Protein AF-0000000076650010 (afdb_homodimer)

InterPro domains:
  IPR013094 Alpha/beta hydrolase fold-3 [PF07859] (87-297)
  IPR029058 Alpha/Beta hydrolase fold [G3DSA:3.40.50.1820] (2-320)
  IPR029058 Alpha/Beta hydrolase fold [SSF53474] (35-312)
  IPR050300 GDXG lipolytic enzyme [PTHR48081] (40-299)

Nearest PDB structures (foldseek):
  7wol-assembly1_A  TM=8.932E-01  e=1.044E-33  Thermomicrobium roseum DSM 5159
  7wol-assembly1_B  TM=9.108E-01  e=4.727E-33  Thermomicrobium roseum DSM 5159
  6rky-assembly2_D  TM=8.175E-01  e=3.243E-23  metagenome
  7yc0-assembly1_B  TM=8.522E-01  e=1.144E-21  Lactococcus garvieae subsp. garvieae
  4wy5-assembly1_B  TM=8.170E-01  e=6.694E-23  Rhizomucor miehei

Secondary structure (DSSP, 8-state):
------HHHHHHHHHHHTT--PPPP-GGGHHHHHHHHHHHHHHHS------TTEEEEEEEEE-TTS-EEEEEEEEETT---SSEEEEEEE--STTTS--SGGGHHHHHHHHHHH---EEEEE---TTTS-TTHHHHHHHHHHHHHHHTGGGGTEEEEEEEEEEETHHHHHHHHHHHHHHHTT-SSPP-EEEEES----TTTTS--TTTGGG-SS-HHHHHHHHHHHHGGGTT-TTS---TTTSGGG-S--TT---EEEEEETTSTTHHHHHHHHHHHHHTT--EEEEEETT--TTHHHH-TTSHHHHHHHHHHHHHHH--/------HHHHHHHHHHHTT--PPPP-GGGHHHHHHHHHHHHHHHS---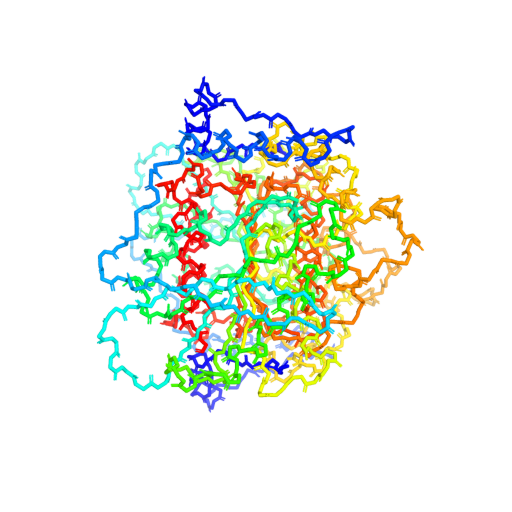---TTEEEEEEEEE-TTS-EEEEEEEEETT---SSEEEEEEE--STTTS--SGGGHHHHHHHHHHH---EEEEE---TTTS-TTHHHHHHHHHHHHHHHTGGGGTEEEEEEEEEEETHHHHHHHHHHHHHHHTT-SSPP-EEEEES----TTTTS--TTTGGG-SS-HHHHHHHHHHHHGGGTT-TTS---TTTSGGG-S--TT---EEEEEETTSTTHHHHHHHHHHHHHTT--EEEEEETT--TTHHHH-TTSHHHHHHHHHHHHHHH--

Radius of gyration: 25.54 Å; Cα contacts (8 Å, |Δi|>4): 1431; chains: 2; bounding box: 55×74×62 Å

Structure (mmCIF, N/CA/C/O backbone):
data_AF-0000000076650010-model_v1
#
loop_
_entity.id
_entity.type
_entity.pdbx_description
1 polymer 'Related to lipase/esterase'
#
loop_
_atom_site.group_PDB
_atom_site.id
_atom_site.type_symbol
_atom_site.label_atom_id
_atom_site.label_alt_id
_atom_site.label_comp_id
_atom_site.label_asym_id
_atom_site.label_entity_id
_atom_site.label_seq_id
_atom_site.pdbx_PDB_ins_code
_atom_site.Cartn_x
_atom_site.Cartn_y
_atom_site.Cartn_z
_atom_site.occupancy
_atom_site.B_iso_or_equiv
_atom_site.auth_seq_id
_atom_site.auth_comp_id
_atom_site.auth_asym_id
_atom_site.auth_atom_id
_atom_site.pdbx_PDB_model_num
ATOM 1 N N . MET A 1 1 ? -17.25 6.656 8.312 1 65.69 1 MET A N 1
ATOM 2 C CA . MET A 1 1 ? -17.734 6.344 6.969 1 65.69 1 MET A CA 1
ATOM 3 C C . MET A 1 1 ? -17.688 4.84 6.707 1 65.69 1 MET A C 1
ATOM 5 O O . MET A 1 1 ? -16.828 4.137 7.258 1 65.69 1 MET A O 1
ATOM 9 N N . THR A 1 2 ? -18.688 4.426 5.992 1 82.25 2 THR A N 1
ATOM 10 C CA . THR A 1 2 ? -18.891 3 5.758 1 82.25 2 THR A CA 1
ATOM 11 C C . THR A 1 2 ? -18.219 2.561 4.461 1 82.25 2 THR A C 1
ATOM 13 O O . THR A 1 2 ? -17.938 3.389 3.594 1 82.25 2 THR A O 1
ATOM 16 N N . LEU A 1 3 ? -17.672 1.376 4.387 1 95.94 3 LEU A N 1
ATOM 17 C CA . LEU A 1 3 ? -17.141 0.755 3.178 1 95.94 3 LEU A CA 1
ATOM 18 C C . LEU A 1 3 ? -18.188 0.75 2.066 1 95.94 3 LEU A C 1
ATOM 20 O O . LEU A 1 3 ? -19.375 0.509 2.318 1 95.94 3 LEU A O 1
ATOM 24 N N . LYS A 1 4 ? -17.812 1.174 0.912 1 96.56 4 LYS A N 1
ATOM 25 C CA . LYS A 1 4 ? -18.672 1.173 -0.26 1 96.56 4 LYS A CA 1
ATOM 26 C C . LYS A 1 4 ? -17.875 0.91 -1.536 1 96.56 4 LYS A C 1
ATOM 28 O O . LYS A 1 4 ? -16.672 1.157 -1.584 1 96.56 4 LYS A O 1
ATOM 33 N N . TYR A 1 5 ? -18.531 0.412 -2.52 1 97.44 5 TYR A N 1
ATOM 34 C CA . TYR A 1 5 ? -17.891 0.218 -3.822 1 97.44 5 TYR A CA 1
ATOM 35 C C . TYR A 1 5 ? -17.5 1.554 -4.441 1 97.44 5 TYR A C 1
ATOM 37 O O . TYR A 1 5 ? -18.203 2.555 -4.273 1 97.44 5 TYR A O 1
ATOM 45 N N . ASP A 1 6 ? -16.344 1.557 -5.09 1 97.19 6 ASP A N 1
ATOM 46 C CA . ASP A 1 6 ? -16.078 2.6 -6.078 1 97.19 6 ASP A CA 1
ATOM 47 C C . ASP A 1 6 ? -17.281 2.797 -7.004 1 97.19 6 ASP A C 1
ATOM 49 O O . ASP A 1 6 ? -17.875 1.824 -7.461 1 97.19 6 ASP A O 1
ATOM 53 N N . PRO A 1 7 ? -17.625 4.027 -7.258 1 96.06 7 PRO A N 1
ATOM 54 C CA . PRO A 1 7 ? -18.828 4.262 -8.055 1 96.06 7 PRO A CA 1
ATOM 55 C C . PRO A 1 7 ? -18.766 3.617 -9.438 1 96.06 7 PRO A C 1
ATOM 57 O O . PRO A 1 7 ? -19.766 3.113 -9.938 1 96.06 7 PRO A O 1
ATOM 60 N N . GLU A 1 8 ? -17.594 3.66 -10.07 1 96.94 8 GLU A N 1
ATOM 61 C CA . GLU A 1 8 ? -17.453 3.018 -11.367 1 96.94 8 GLU A CA 1
ATOM 62 C C . GLU A 1 8 ? -17.609 1.503 -11.258 1 96.94 8 GLU A C 1
ATOM 64 O O . GLU A 1 8 ? -18.234 0.875 -12.109 1 96.94 8 GLU A O 1
ATOM 69 N N . PHE A 1 9 ? -17.094 0.94 -10.219 1 97.62 9 PHE A N 1
ATOM 70 C CA . PHE A 1 9 ? -17.203 -0.5 -10.023 1 97.62 9 PHE A CA 1
ATOM 71 C C . PHE A 1 9 ? -18.656 -0.891 -9.742 1 97.62 9 PHE A C 1
ATOM 73 O O . PHE A 1 9 ? -19.156 -1.881 -10.281 1 97.62 9 PHE A O 1
ATOM 80 N N . GLU A 1 10 ? -19.25 -0.112 -8.875 1 96.44 10 GLU A N 1
ATOM 81 C CA . GLU A 1 10 ? -20.641 -0.374 -8.508 1 96.44 10 GLU A CA 1
ATOM 82 C C . GLU A 1 10 ? -21.531 -0.427 -9.75 1 96.44 10 GLU A C 1
ATOM 84 O O . GLU A 1 10 ? -22.391 -1.3 -9.859 1 96.44 10 GLU A O 1
ATOM 89 N N . ALA A 1 11 ? -21.297 0.455 -10.648 1 95.19 11 ALA A N 1
ATOM 90 C CA . ALA A 1 11 ? -22.094 0.535 -11.867 1 95.19 11 ALA A CA 1
ATOM 91 C C . ALA A 1 11 ? -21.953 -0.735 -12.695 1 95.19 11 ALA A C 1
ATOM 93 O O . ALA A 1 11 ? -22.953 -1.269 -13.203 1 95.19 11 ALA A O 1
ATOM 94 N N . VAL A 1 12 ? -20.719 -1.247 -12.781 1 92.69 12 VAL A N 1
ATOM 95 C CA . VAL A 1 12 ? -20.453 -2.443 -13.57 1 92.69 12 VAL A CA 1
ATOM 96 C C . VAL A 1 12 ? -20.984 -3.674 -12.844 1 92.69 12 VAL A C 1
ATOM 98 O O . VAL A 1 12 ? -21.641 -4.527 -13.445 1 92.69 12 VAL A O 1
ATOM 101 N N . HIS A 1 13 ? -20.703 -3.74 -11.57 1 90.19 13 HIS A N 1
ATOM 102 C CA . HIS A 1 13 ? -21.125 -4.867 -10.742 1 90.19 13 HIS A CA 1
ATOM 103 C C . HIS A 1 13 ? -22.641 -5.043 -10.766 1 90.19 13 HIS A C 1
ATOM 105 O O . HIS A 1 13 ? -23.141 -6.168 -10.859 1 90.19 13 HIS A O 1
ATOM 111 N N . ASP A 1 14 ? -23.328 -3.971 -10.664 1 86.44 14 ASP A N 1
ATOM 112 C CA . ASP A 1 14 ? -24.781 -4.008 -10.664 1 86.44 14 ASP A CA 1
ATOM 113 C C . ASP A 1 14 ? -25.328 -4.484 -12.016 1 86.44 14 ASP A C 1
ATOM 115 O O . ASP A 1 14 ? -26.312 -5.215 -12.078 1 86.44 14 ASP A O 1
ATOM 119 N N . ALA A 1 15 ? -24.625 -4.105 -12.977 1 80.75 15 ALA A N 1
ATOM 120 C CA . ALA A 1 15 ? -25.047 -4.508 -14.312 1 80.75 15 ALA A CA 1
ATOM 121 C C . ALA A 1 15 ? -24.75 -5.984 -14.562 1 80.75 15 ALA A C 1
ATOM 123 O O . ALA A 1 15 ? -25.562 -6.688 -15.164 1 80.75 15 ALA A O 1
ATOM 124 N N . PHE A 1 16 ? -23.578 -6.5 -14.047 1 73.19 16 PHE A N 1
ATOM 125 C CA . PHE A 1 16 ? -23.109 -7.867 -14.266 1 73.19 16 PHE A CA 1
ATOM 126 C C . PHE A 1 16 ? -23.828 -8.836 -13.328 1 73.19 16 PHE A C 1
ATOM 128 O O . PHE A 1 16 ? -24.172 -9.953 -13.719 1 73.19 16 PHE A O 1
ATOM 135 N N . GLY A 1 17 ? -23.875 -8.422 -12.008 1 64.88 17 GLY A N 1
ATOM 136 C CA . GLY A 1 17 ? -24.438 -9.297 -10.992 1 64.88 17 GLY A CA 1
ATOM 137 C C . GLY A 1 17 ? -25.828 -9.773 -11.328 1 64.88 17 GLY A C 1
ATOM 138 O O . GLY A 1 17 ? -26.234 -10.875 -10.938 1 64.88 17 GLY A O 1
ATOM 139 N N . LYS A 1 18 ? -26.5 -9.055 -12.117 1 59.66 18 LYS A N 1
ATOM 140 C CA . LYS A 1 18 ? -27.844 -9.43 -12.539 1 59.66 18 LYS A CA 1
ATOM 141 C C . LYS A 1 18 ? -27.812 -10.492 -13.633 1 59.66 18 LYS A C 1
ATOM 143 O O . LYS A 1 18 ? -28.766 -11.258 -13.797 1 59.66 18 LYS A O 1
ATOM 148 N N . MET A 1 19 ? -26.719 -10.617 -14.125 1 57.91 19 MET A N 1
ATOM 149 C CA . MET A 1 19 ? -26.703 -11.453 -15.312 1 57.91 19 MET A CA 1
ATOM 150 C C . MET A 1 19 ? -26.062 -12.805 -15.023 1 57.91 19 MET A C 1
ATOM 152 O O . MET A 1 19 ? -26.375 -13.805 -15.672 1 57.91 19 MET A O 1
ATOM 156 N N . PHE A 1 20 ? -25.172 -12.82 -13.977 1 65.19 20 PHE A N 1
ATOM 157 C CA . PHE A 1 20 ? -24.328 -13.992 -13.828 1 65.19 20 PHE A CA 1
ATOM 158 C C . PHE A 1 20 ? -24.328 -14.492 -12.391 1 65.19 20 PHE A C 1
ATOM 160 O O . PHE A 1 20 ? -24.219 -13.695 -11.453 1 65.19 20 PHE A O 1
ATOM 167 N N . LYS A 1 21 ? -24.906 -15.742 -12.328 1 71.69 21 LYS A N 1
ATOM 168 C CA . LYS A 1 21 ? -24.828 -16.359 -11.008 1 71.69 21 LYS A CA 1
ATOM 169 C C . LYS A 1 21 ? -23.766 -17.453 -10.977 1 71.69 21 LYS A C 1
ATOM 171 O O . LYS A 1 21 ? -23.828 -18.406 -11.758 1 71.69 21 LYS A O 1
ATOM 176 N N . LEU A 1 22 ? -22.734 -17.453 -10.156 1 81.88 22 LEU A N 1
ATOM 177 C CA . LEU A 1 22 ? -21.688 -18.453 -9.953 1 81.88 22 LEU A CA 1
ATOM 178 C C . LEU A 1 22 ? -22.172 -19.562 -9.031 1 81.88 22 LEU A C 1
ATOM 180 O O . LEU A 1 22 ? -22.844 -19.312 -8.031 1 81.88 22 LEU A O 1
ATOM 184 N N . GLU A 1 23 ? -21.922 -20.812 -9.484 1 87.88 23 GLU A N 1
ATOM 185 C CA . GLU A 1 23 ? -22.219 -21.938 -8.609 1 87.88 23 GLU A CA 1
ATOM 186 C C . GLU A 1 23 ? -21.5 -21.797 -7.27 1 87.88 23 GLU A C 1
ATOM 188 O O . GLU A 1 23 ? -20.328 -21.422 -7.227 1 87.88 23 GLU A O 1
ATOM 193 N N . PRO A 1 24 ? -22.234 -22.062 -6.254 1 91.88 24 PRO A N 1
ATOM 194 C CA . PRO A 1 24 ? -21.594 -21.922 -4.941 1 91.88 24 PRO A CA 1
ATOM 195 C C . PRO A 1 24 ? -20.609 -23.031 -4.633 1 91.88 24 PRO A C 1
ATOM 197 O O . PRO A 1 24 ? -20.781 -24.172 -5.098 1 91.88 24 PRO A O 1
ATOM 200 N N . LEU A 1 25 ? -19.594 -22.781 -3.914 1 95.38 25 LEU A N 1
ATOM 201 C CA . LEU A 1 25 ? -18.688 -23.781 -3.34 1 95.38 25 LEU A CA 1
ATOM 202 C C . LEU A 1 25 ? -19.281 -24.375 -2.066 1 95.38 25 LEU A C 1
ATOM 204 O O . LEU A 1 25 ? -20.031 -23.703 -1.35 1 95.38 25 LEU A O 1
ATOM 208 N N . SER A 1 26 ? -18.953 -25.641 -1.842 1 95.94 26 SER A N 1
ATOM 209 C CA . SER A 1 26 ? -19.562 -26.344 -0.714 1 95.94 26 SER A CA 1
ATOM 210 C C . SER A 1 26 ? -18.547 -27.172 0.05 1 95.94 26 SER A C 1
ATOM 212 O O . SER A 1 26 ? -17.75 -27.891 -0.554 1 95.94 26 SER A O 1
ATOM 214 N N . LEU A 1 27 ? -18.578 -27.125 1.358 1 95.12 27 LEU A N 1
ATOM 215 C CA . LEU A 1 27 ? -17.703 -27.906 2.215 1 95.12 27 LEU A CA 1
ATOM 216 C C . LEU A 1 27 ? -18.031 -29.391 2.131 1 95.12 27 LEU A C 1
ATOM 218 O O . LEU A 1 27 ? -17.156 -30.25 2.318 1 95.12 27 LEU A O 1
ATOM 222 N N . ASP A 1 28 ? -19.328 -29.672 1.823 1 95.69 28 ASP A N 1
ATOM 223 C CA . ASP A 1 28 ? -19.781 -31.062 1.774 1 95.69 28 ASP A CA 1
ATOM 224 C C . ASP A 1 28 ? -19.344 -31.734 0.476 1 95.69 28 ASP A C 1
ATOM 226 O O . ASP A 1 28 ? -19.328 -32.969 0.384 1 95.69 28 ASP A O 1
ATOM 230 N N . ASP A 1 29 ? -19 -30.953 -0.504 1 96.69 29 ASP A N 1
ATOM 231 C CA . ASP A 1 29 ? -18.578 -31.438 -1.817 1 96.69 29 ASP A CA 1
ATOM 232 C C . ASP A 1 29 ? -17.578 -30.484 -2.463 1 96.69 29 ASP A C 1
ATOM 234 O O . ASP A 1 29 ? -17.859 -29.906 -3.516 1 96.69 29 ASP A O 1
ATOM 238 N N . ILE A 1 30 ? -16.391 -30.453 -1.874 1 96.69 30 ILE A N 1
ATOM 239 C CA . ILE A 1 30 ? -15.406 -29.453 -2.291 1 96.69 30 ILE A CA 1
ATOM 240 C C . ILE A 1 30 ? -15 -29.703 -3.742 1 96.69 30 ILE A C 1
ATOM 242 O O . ILE A 1 30 ? -15.055 -28.797 -4.574 1 96.69 30 ILE A O 1
ATOM 246 N N . GLU A 1 31 ? -14.711 -30.922 -4.082 1 95.56 31 GLU A N 1
ATOM 247 C CA . GLU A 1 31 ? -14.273 -31.25 -5.434 1 95.56 31 GLU A CA 1
ATOM 248 C C . GLU A 1 31 ? -15.383 -31 -6.453 1 95.56 31 GLU A C 1
ATOM 250 O O . GLU A 1 31 ? -15.156 -30.359 -7.48 1 95.56 31 GLU A O 1
ATOM 255 N N . GLY A 1 32 ? -16.578 -31.516 -6.156 1 96.12 32 GLY A N 1
ATOM 256 C CA . GLY A 1 32 ? -17.688 -31.359 -7.074 1 96.12 32 GLY A CA 1
ATOM 257 C C . GLY A 1 32 ? -18.125 -29.922 -7.25 1 96.12 32 GLY A C 1
ATOM 258 O O . GLY A 1 32 ? -18.391 -29.484 -8.367 1 96.12 32 GLY A O 1
ATOM 259 N N . SER A 1 33 ? -18.203 -29.234 -6.191 1 96 33 SER A N 1
ATOM 260 C CA . SER A 1 33 ? -18.609 -27.828 -6.27 1 96 33 SER A CA 1
ATOM 261 C C . SER A 1 33 ? -17.578 -26.984 -7.004 1 96 33 SER A C 1
ATOM 263 O O . SER A 1 33 ? -17.922 -26.062 -7.734 1 96 33 SER A O 1
ATOM 265 N N . ALA A 1 34 ? -16.312 -27.297 -6.793 1 95.44 34 ALA A N 1
ATOM 266 C CA . ALA A 1 34 ? -15.25 -26.609 -7.52 1 95.44 34 ALA A CA 1
ATOM 267 C C . ALA A 1 34 ? -15.375 -26.828 -9.023 1 95.44 34 ALA A C 1
ATOM 269 O O . ALA A 1 34 ? -15.258 -25.891 -9.812 1 95.44 34 ALA A O 1
ATOM 270 N N . ARG A 1 35 ? -15.633 -28.031 -9.398 1 93.94 35 ARG A N 1
ATOM 271 C CA . ARG A 1 35 ? -15.797 -28.359 -10.812 1 93.94 35 ARG A CA 1
ATOM 272 C C . ARG A 1 35 ? -16.984 -27.609 -11.422 1 93.94 35 ARG A C 1
ATOM 274 O O . ARG A 1 35 ? -16.891 -27.094 -12.531 1 93.94 35 ARG A O 1
ATOM 281 N N . ARG A 1 36 ? -18.047 -27.578 -10.711 1 93.19 36 ARG A N 1
ATOM 282 C CA . ARG A 1 36 ? -19.25 -26.891 -11.195 1 93.19 36 ARG A CA 1
ATOM 283 C C . ARG A 1 36 ? -19 -25.391 -11.289 1 93.19 36 ARG A C 1
ATOM 285 O O . ARG A 1 36 ? -19.438 -24.75 -12.25 1 93.19 36 ARG A O 1
ATOM 292 N N . ARG A 1 37 ? -18.344 -24.891 -10.289 1 92.38 37 ARG A N 1
ATOM 293 C CA . ARG A 1 37 ? -18 -23.469 -10.297 1 92.38 37 ARG A CA 1
ATOM 294 C C . ARG A 1 37 ? -17.125 -23.125 -11.5 1 92.38 37 ARG A C 1
ATOM 296 O O . ARG A 1 37 ? -17.359 -22.125 -12.18 1 92.38 37 ARG A O 1
ATOM 303 N N . GLU A 1 38 ? -16.141 -23.891 -11.727 1 88.75 38 GLU A N 1
ATOM 304 C CA . GLU A 1 38 ? -15.242 -23.688 -12.859 1 88.75 38 GLU A CA 1
ATOM 305 C C . GLU A 1 38 ? -16 -23.719 -14.18 1 88.75 38 GLU A C 1
ATOM 307 O O . GLU A 1 38 ? -15.758 -22.906 -15.07 1 88.75 38 GLU A O 1
ATOM 312 N N . ALA A 1 39 ? -16.859 -24.641 -14.32 1 86.19 39 ALA A N 1
ATOM 313 C CA . ALA A 1 39 ? -17.656 -24.766 -15.531 1 86.19 39 ALA A CA 1
ATOM 314 C C . ALA A 1 39 ? -18.531 -23.531 -15.75 1 86.19 39 ALA A C 1
ATOM 316 O O . ALA A 1 39 ? -18.688 -23.078 -16.891 1 86.19 39 ALA A O 1
ATOM 317 N N . SER A 1 40 ? -19.031 -23.094 -14.695 1 83.19 40 SER A N 1
ATOM 318 C CA . SER A 1 40 ? -19.891 -21.922 -14.789 1 83.19 40 SER A CA 1
ATOM 319 C C . SER A 1 40 ? -19.094 -20.672 -15.172 1 83.19 40 SER A C 1
ATOM 321 O O . SER A 1 40 ? -19.578 -19.828 -15.922 1 83.19 40 SER A O 1
ATOM 323 N N . MET A 1 41 ? -17.906 -20.547 -14.68 1 80.44 41 MET A N 1
ATOM 324 C CA . MET A 1 41 ? -17.047 -19.422 -15.016 1 80.44 41 MET A CA 1
ATOM 325 C C . MET A 1 41 ? -16.625 -19.469 -16.484 1 80.44 41 MET A C 1
ATOM 327 O O . MET A 1 41 ? -16.594 -18.453 -17.156 1 80.44 41 MET A O 1
ATOM 331 N N . GLN A 1 42 ? -16.328 -20.578 -16.938 1 77.19 42 GLN A N 1
ATOM 332 C CA . GLN A 1 42 ? -15.867 -20.781 -18.312 1 77.19 42 GLN A CA 1
ATOM 333 C C . GLN A 1 42 ? -16.984 -20.484 -19.312 1 77.19 42 GLN A C 1
ATOM 335 O O . GLN A 1 42 ? -16.719 -20.078 -20.438 1 77.19 42 GLN A O 1
ATOM 340 N N . ALA A 1 43 ? -18.156 -20.688 -18.812 1 72.31 43 ALA A N 1
ATOM 341 C CA . ALA A 1 43 ? -19.297 -20.484 -19.703 1 72.31 43 ALA A CA 1
ATOM 342 C C . ALA A 1 43 ? -19.484 -19 -20.016 1 72.31 43 ALA A C 1
ATOM 344 O O . ALA A 1 43 ? -20.078 -18.656 -21.031 1 72.31 43 ALA A O 1
ATOM 345 N N . PHE A 1 44 ? -18.906 -18.203 -19.266 1 67.25 44 PHE A N 1
ATOM 346 C CA . PHE A 1 44 ? -19.109 -16.766 -19.422 1 67.25 44 PHE A CA 1
ATOM 347 C C . PHE A 1 44 ? -17.828 -16.094 -19.922 1 67.25 44 PHE A C 1
ATOM 349 O O . PHE A 1 44 ? -17.844 -14.898 -20.234 1 67.25 44 PHE A O 1
ATOM 356 N N . ILE A 1 45 ? -16.797 -16.812 -19.859 1 66.31 45 ILE A N 1
ATOM 357 C CA . ILE A 1 45 ? -15.531 -16.266 -20.328 1 66.31 45 ILE A CA 1
ATOM 358 C C . ILE A 1 45 ? -15.375 -16.516 -21.812 1 66.31 45 ILE A C 1
ATOM 360 O O . ILE A 1 45 ? -15.5 -17.656 -22.266 1 66.31 45 ILE A O 1
ATOM 364 N N . PRO A 1 46 ? -15.305 -15.352 -22.531 1 62.19 46 PRO A N 1
ATOM 365 C CA . PRO A 1 46 ? -15.094 -15.586 -23.953 1 62.19 46 PRO A CA 1
ATOM 366 C C . PRO A 1 46 ? -14.023 -16.641 -24.234 1 62.19 46 PRO A C 1
ATOM 368 O O . PRO A 1 46 ? -13.094 -16.797 -23.438 1 62.19 46 PRO A O 1
ATOM 371 N N . LYS A 1 47 ? -14.266 -17.281 -25.234 1 64.12 47 LYS A N 1
ATOM 372 C CA . LYS A 1 47 ? -13.352 -18.344 -25.656 1 64.12 47 LYS A CA 1
ATOM 373 C C . LYS A 1 47 ? -11.898 -17.875 -25.578 1 64.12 47 LYS A C 1
ATOM 375 O O . LYS A 1 47 ? -11.57 -16.766 -26 1 64.12 47 LYS A O 1
ATOM 380 N N . GLN A 1 48 ? -11.117 -18.656 -24.906 1 64.88 48 GLN A N 1
ATOM 381 C CA . GLN A 1 48 ? -9.695 -18.438 -24.656 1 64.88 48 GLN A CA 1
ATOM 382 C C . GLN A 1 48 ? -8.914 -18.406 -25.969 1 64.88 48 GLN A C 1
ATOM 384 O O . GLN A 1 48 ? -8.68 -19.453 -26.578 1 64.88 48 GLN A O 1
ATOM 389 N N . VAL A 1 49 ? -8.797 -17.234 -26.531 1 75.69 49 VAL A N 1
ATOM 390 C CA . VAL A 1 49 ? -8.062 -17.156 -27.781 1 75.69 49 VAL A CA 1
ATOM 391 C C . VAL A 1 49 ? -6.684 -16.547 -27.531 1 75.69 49 VAL A C 1
ATOM 393 O O . VAL A 1 49 ? -6.574 -15.445 -26.984 1 75.69 49 VAL A O 1
ATOM 396 N N . VAL A 1 50 ? -5.738 -17.391 -27.844 1 85.81 50 VAL A N 1
ATOM 397 C CA . VAL A 1 50 ? -4.348 -16.953 -27.781 1 85.81 50 VAL A CA 1
ATOM 398 C C . VAL A 1 50 ? -4.02 -16.078 -28.984 1 85.81 50 VAL A C 1
ATOM 400 O O . VAL A 1 50 ? -4.496 -16.344 -30.094 1 85.81 50 VAL A O 1
ATOM 403 N N . HIS A 1 51 ? -3.336 -15.008 -28.781 1 89.44 51 HIS A N 1
ATOM 404 C CA . HIS A 1 51 ? -2.883 -14.164 -29.875 1 89.44 51 HIS A CA 1
ATOM 405 C C . HIS A 1 51 ? -2.088 -14.961 -30.906 1 89.44 51 HIS A C 1
ATOM 407 O O . HIS A 1 51 ? -1.263 -15.805 -30.531 1 89.44 51 HIS A O 1
ATOM 413 N N . PRO A 1 52 ? -2.328 -14.727 -32.094 1 89.56 52 PRO A N 1
ATOM 414 C CA . PRO A 1 52 ? -1.672 -15.508 -33.125 1 89.56 52 PRO A CA 1
ATOM 415 C C . PRO A 1 52 ? -0.148 -15.422 -33.062 1 89.56 52 PRO A C 1
ATOM 417 O O . PRO A 1 52 ? 0.547 -16.344 -33.5 1 89.56 52 PRO A O 1
ATOM 420 N N . ASP A 1 53 ? 0.337 -14.406 -32.531 1 92.75 53 ASP A N 1
ATOM 421 C CA . ASP A 1 53 ? 1.78 -14.195 -32.469 1 92.75 53 ASP A CA 1
ATOM 422 C C . ASP A 1 53 ? 2.385 -14.742 -31.188 1 92.75 53 ASP A C 1
ATOM 424 O O . ASP A 1 53 ? 3.568 -14.531 -30.906 1 92.75 53 ASP A O 1
ATOM 428 N N . VAL A 1 54 ? 1.589 -15.438 -30.422 1 95.12 54 VAL A N 1
ATOM 429 C CA . VAL A 1 54 ? 2.066 -16.062 -29.203 1 95.12 54 VAL A CA 1
ATOM 430 C C . VAL A 1 54 ? 2.02 -17.594 -29.344 1 95.12 54 VAL A C 1
ATOM 432 O O . VAL A 1 54 ? 0.986 -18.156 -29.719 1 95.12 54 VAL A O 1
ATOM 435 N N . GLU A 1 55 ? 3.184 -18.188 -29.141 1 94.62 55 GLU A N 1
ATOM 436 C CA . GLU A 1 55 ? 3.264 -19.656 -29.156 1 94.62 55 GLU A CA 1
ATOM 437 C C . GLU A 1 55 ? 2.895 -20.234 -27.797 1 94.62 55 GLU A C 1
ATOM 439 O O . GLU A 1 55 ? 3.455 -19.844 -26.766 1 94.62 55 GLU A O 1
ATOM 444 N N . GLN A 1 56 ? 1.964 -21.078 -27.844 1 95.12 56 GLN A N 1
ATOM 445 C CA . GLN A 1 56 ? 1.574 -21.828 -26.656 1 95.12 56 GLN A CA 1
ATOM 446 C C . GLN A 1 56 ? 2.076 -23.266 -26.719 1 95.12 56 GLN A C 1
ATOM 448 O O . GLN A 1 56 ? 1.962 -23.922 -27.766 1 95.12 56 GLN A O 1
ATOM 453 N N . ALA A 1 57 ? 2.729 -23.734 -25.672 1 96.81 57 ALA A N 1
ATOM 454 C CA . ALA A 1 57 ? 3.215 -25.109 -25.609 1 96.81 57 ALA A CA 1
ATOM 455 C C . ALA A 1 57 ? 3.057 -25.688 -24.203 1 96.81 57 ALA A C 1
ATOM 457 O O . ALA A 1 57 ? 3.154 -24.969 -23.219 1 96.81 57 ALA A O 1
ATOM 458 N N . THR A 1 58 ? 2.807 -26.969 -24.172 1 98.06 58 THR A N 1
ATOM 459 C CA . THR A 1 58 ? 2.688 -27.672 -22.891 1 98.06 58 THR A CA 1
ATOM 460 C C . THR A 1 58 ? 3.938 -28.5 -22.625 1 98.06 58 THR A C 1
ATOM 462 O O . THR A 1 58 ? 4.434 -29.203 -23.5 1 98.06 58 THR A O 1
ATOM 465 N N . HIS A 1 59 ? 4.469 -28.391 -21.453 1 98.38 59 HIS A N 1
ATOM 466 C CA . HIS A 1 59 ? 5.66 -29.109 -21.016 1 98.38 59 HIS A CA 1
ATOM 467 C C . HIS A 1 59 ? 5.352 -30.016 -19.828 1 98.38 59 HIS A C 1
ATOM 469 O O . HIS A 1 59 ? 4.668 -29.594 -18.891 1 98.38 59 HIS A O 1
ATOM 475 N N . LEU A 1 60 ? 5.836 -31.219 -19.859 1 98.19 60 LEU A N 1
ATOM 476 C CA . LEU A 1 60 ? 5.695 -32.156 -18.75 1 98.19 60 LEU A CA 1
ATOM 477 C C . LEU A 1 60 ? 6.859 -32 -17.781 1 98.19 60 LEU A C 1
ATOM 479 O O . LEU A 1 60 ? 8.016 -31.922 -18.188 1 98.19 60 LEU A O 1
ATOM 483 N N . ILE A 1 61 ? 6.52 -31.938 -16.516 1 96.88 61 ILE A N 1
ATOM 484 C CA . ILE A 1 61 ? 7.512 -31.766 -15.469 1 96.88 61 ILE A CA 1
ATOM 485 C C . ILE A 1 61 ? 7.316 -32.844 -14.398 1 96.88 61 ILE A C 1
ATOM 487 O O . ILE A 1 61 ? 6.215 -33 -13.867 1 96.88 61 ILE A O 1
ATOM 491 N N . ASP A 1 62 ? 8.422 -33.562 -14.031 1 95.06 62 ASP A N 1
ATOM 492 C CA . ASP A 1 62 ? 8.359 -34.5 -12.93 1 95.06 62 ASP A CA 1
ATOM 493 C C . ASP A 1 62 ? 8.57 -33.812 -11.586 1 95.06 62 ASP A C 1
ATOM 495 O O . ASP A 1 62 ? 9.484 -33 -11.438 1 95.06 62 ASP A O 1
ATOM 499 N N . THR A 1 63 ? 7.742 -34.062 -10.672 1 95.62 63 THR A N 1
ATOM 500 C CA . THR A 1 63 ? 7.891 -33.562 -9.32 1 95.62 63 THR A CA 1
ATOM 501 C C . THR A 1 63 ? 8.664 -34.531 -8.438 1 95.62 63 THR A C 1
ATOM 503 O O . THR A 1 63 ? 8.898 -35.656 -8.828 1 95.62 63 THR A O 1
ATOM 506 N N . SER A 1 64 ? 9.117 -34.062 -7.277 1 91.12 64 SER A N 1
ATOM 507 C CA . SER A 1 64 ? 10 -34.844 -6.418 1 91.12 64 SER A CA 1
ATOM 508 C C . SER A 1 64 ? 9.281 -36.062 -5.828 1 91.12 64 SER A C 1
ATOM 510 O O . SER A 1 64 ? 9.914 -37.031 -5.449 1 91.12 64 SER A O 1
ATOM 512 N N . ASP A 1 65 ? 7.949 -36 -5.789 1 94.38 65 ASP A N 1
ATOM 513 C CA . ASP A 1 65 ? 7.211 -37.094 -5.168 1 94.38 65 ASP A CA 1
ATOM 514 C C . ASP A 1 65 ? 6.703 -38.094 -6.219 1 94.38 65 ASP A C 1
ATOM 516 O O . ASP A 1 65 ? 5.852 -38.938 -5.93 1 94.38 65 ASP A O 1
ATOM 520 N N . GLY A 1 66 ? 7.148 -37.938 -7.441 1 93.94 66 GLY A N 1
ATOM 521 C CA . GLY A 1 66 ? 6.883 -38.938 -8.453 1 93.94 66 GLY A CA 1
ATOM 522 C C . GLY A 1 66 ? 5.715 -38.594 -9.359 1 93.94 66 GLY A C 1
ATOM 523 O O . GLY A 1 66 ? 5.41 -39.344 -10.305 1 93.94 66 GLY A O 1
ATOM 524 N N . HIS A 1 67 ? 5.062 -37.469 -9.148 1 96.5 67 HIS A N 1
ATOM 525 C CA . HIS A 1 67 ? 3.973 -37.031 -10.008 1 96.5 67 HIS A CA 1
ATOM 526 C C . HIS A 1 67 ? 4.504 -36.219 -11.188 1 96.5 67 HIS A C 1
ATOM 528 O O . HIS A 1 67 ? 5.609 -35.688 -11.133 1 96.5 67 HIS A O 1
ATOM 534 N N . THR A 1 68 ? 3.707 -36.219 -12.234 1 98.06 68 THR A N 1
ATOM 535 C CA . THR A 1 68 ? 3.984 -35.344 -13.375 1 98.06 68 THR A CA 1
ATOM 536 C C . THR A 1 68 ? 2.945 -34.25 -13.477 1 98.06 68 THR A C 1
ATOM 538 O O . THR A 1 68 ? 1.742 -34.5 -13.414 1 98.06 68 THR A O 1
ATOM 541 N N . ILE A 1 69 ? 3.436 -33.031 -13.562 1 98.44 69 ILE A N 1
ATOM 542 C CA . ILE A 1 69 ? 2.547 -31.906 -13.789 1 98.44 69 ILE A CA 1
ATOM 543 C C . ILE A 1 69 ? 2.877 -31.25 -15.125 1 98.44 69 ILE A C 1
ATOM 545 O O . ILE A 1 69 ? 3.83 -31.656 -15.797 1 98.44 69 ILE A O 1
ATOM 549 N N . THR A 1 70 ? 2.041 -30.312 -15.508 1 98.62 70 THR A N 1
ATOM 550 C CA . THR A 1 70 ? 2.299 -29.625 -16.781 1 98.62 70 THR A CA 1
ATOM 551 C C . THR A 1 70 ? 2.506 -28.125 -16.562 1 98.62 70 THR A C 1
ATOM 553 O O . THR A 1 70 ? 1.985 -27.562 -15.594 1 98.62 70 THR A O 1
ATOM 556 N N . VAL A 1 71 ? 3.334 -27.594 -17.391 1 98.69 71 VAL A N 1
ATOM 557 C CA . VAL A 1 71 ? 3.531 -26.141 -17.5 1 98.69 71 VAL A CA 1
ATOM 558 C C . VAL A 1 71 ? 3.184 -25.688 -18.922 1 98.69 71 VAL A C 1
ATOM 560 O O . VAL A 1 71 ? 3.619 -26.297 -19.891 1 98.69 71 VAL A O 1
ATOM 563 N N . VAL A 1 72 ? 2.352 -24.672 -19 1 98.12 72 VAL A N 1
ATOM 564 C CA . VAL A 1 72 ? 2.006 -24.094 -20.297 1 98.12 72 VAL A CA 1
ATOM 565 C C . VAL A 1 72 ? 2.818 -22.828 -20.531 1 98.12 72 VAL A C 1
ATOM 567 O O . VAL A 1 72 ? 2.756 -21.891 -19.734 1 98.12 72 VAL A O 1
ATOM 570 N N . SER A 1 73 ? 3.605 -22.828 -21.578 1 97.69 73 SER A N 1
ATOM 571 C CA . SER A 1 73 ? 4.41 -21.656 -21.891 1 97.69 73 SER A CA 1
ATOM 572 C C . SER A 1 73 ? 3.727 -20.781 -22.938 1 97.69 73 SER A C 1
ATOM 574 O O . SER A 1 73 ? 3.037 -21.281 -23.828 1 97.69 73 SER A O 1
ATOM 576 N N . PHE A 1 74 ? 3.785 -19.516 -22.781 1 96.81 74 PHE A N 1
ATOM 577 C CA . PHE A 1 74 ? 3.379 -18.484 -23.719 1 96.81 74 PHE A CA 1
ATOM 578 C C . PHE A 1 74 ? 4.566 -17.625 -24.125 1 96.81 74 PHE A C 1
ATOM 580 O O . PHE A 1 74 ? 5.172 -16.953 -23.266 1 96.81 74 PHE A O 1
ATOM 587 N N . ARG A 1 75 ? 4.938 -17.641 -25.359 1 95.62 75 ARG A N 1
ATOM 588 C CA . ARG A 1 75 ? 6.105 -16.922 -25.844 1 95.62 75 ARG A CA 1
ATOM 589 C C . ARG A 1 75 ? 5.797 -16.219 -27.172 1 95.62 75 ARG A C 1
ATOM 591 O O . ARG A 1 75 ? 5.102 -16.781 -28.016 1 95.62 75 ARG A O 1
ATOM 598 N N . LYS A 1 76 ? 6.285 -15.008 -27.25 1 93.06 76 LYS A N 1
ATOM 599 C CA . LYS A 1 76 ? 6.141 -14.32 -28.531 1 93.06 76 LYS A CA 1
ATOM 600 C C . LYS A 1 76 ? 6.938 -15.023 -29.625 1 93.06 76 LYS A C 1
ATOM 602 O O . LYS A 1 76 ? 8.07 -15.453 -29.406 1 93.06 76 LYS A O 1
ATOM 607 N N . ARG A 1 77 ? 6.281 -15.109 -30.719 1 89.06 77 ARG A N 1
ATOM 608 C CA . ARG A 1 77 ? 6.969 -15.703 -31.859 1 89.06 77 ARG A CA 1
ATOM 609 C C . ARG A 1 77 ? 8.109 -14.812 -32.344 1 89.06 77 ARG A C 1
ATOM 611 O O . ARG A 1 77 ? 8.016 -13.586 -32.25 1 89.06 77 ARG A O 1
ATOM 618 N N . ASP A 1 78 ? 9.203 -15.258 -32.781 1 76.19 78 ASP A N 1
ATOM 619 C CA . ASP A 1 78 ? 10.336 -14.594 -33.406 1 76.19 78 ASP A CA 1
ATOM 620 C C . ASP A 1 78 ? 11.031 -13.641 -32.438 1 76.19 78 ASP A C 1
ATOM 622 O O . ASP A 1 78 ? 11.523 -12.586 -32.844 1 76.19 78 ASP A O 1
ATOM 626 N N . SER A 1 79 ? 10.836 -13.93 -31.156 1 69.06 79 SER A N 1
ATOM 627 C CA . SER A 1 79 ? 11.57 -13.102 -30.219 1 69.06 79 SER A CA 1
ATOM 628 C C . SER A 1 79 ? 13.07 -13.359 -30.297 1 69.06 79 SER A C 1
ATOM 630 O O . SER A 1 79 ? 13.508 -14.516 -30.281 1 69.06 79 SER A O 1
ATOM 632 N N . GLN A 1 80 ? 13.906 -12.562 -30.969 1 63.91 80 GLN A N 1
ATOM 633 C CA . GLN A 1 80 ? 15.336 -12.734 -31.203 1 63.91 80 GLN A CA 1
ATOM 634 C C . GLN A 1 80 ? 16.156 -12.031 -30.125 1 63.91 80 GLN A C 1
ATOM 636 O O . GLN A 1 80 ? 17.375 -11.945 -30.234 1 63.91 80 GLN A O 1
ATOM 641 N N . SER A 1 81 ? 15.594 -11.836 -29.016 1 66.19 81 SER A N 1
ATOM 642 C CA . SER A 1 81 ? 16.328 -10.969 -28.109 1 66.19 81 SER A CA 1
ATOM 643 C C . SER A 1 81 ? 17.203 -11.781 -27.156 1 66.19 81 SER A C 1
ATOM 645 O O . SER A 1 81 ? 17.094 -13.008 -27.094 1 66.19 81 SER A O 1
ATOM 647 N N . SER A 1 82 ? 18.406 -11.328 -26.734 1 77.19 82 SER A N 1
ATOM 648 C CA . SER A 1 82 ? 19.219 -11.828 -25.641 1 77.19 82 SER A CA 1
ATOM 649 C C . SER A 1 82 ? 18.344 -12.406 -24.531 1 77.19 82 SER A C 1
ATOM 651 O O . SER A 1 82 ? 17.156 -12.094 -24.438 1 77.19 82 SER A O 1
ATOM 653 N N . PRO A 1 83 ? 18.969 -13.406 -23.875 1 90.25 83 PRO A N 1
ATOM 654 C CA . PRO A 1 83 ? 18.203 -13.969 -22.766 1 90.25 83 PRO A CA 1
ATOM 655 C C . PRO A 1 83 ? 17.578 -12.891 -21.891 1 90.25 83 PRO A C 1
ATOM 657 O O . PRO A 1 83 ? 18.266 -11.938 -21.5 1 90.25 83 PRO A O 1
ATOM 660 N N . GLY A 1 84 ? 16.344 -12.977 -21.703 1 94.31 84 GLY A N 1
ATOM 661 C CA . GLY A 1 84 ? 15.617 -11.953 -20.969 1 94.31 84 GLY A CA 1
ATOM 662 C C . GLY A 1 84 ? 14.914 -12.484 -19.734 1 94.31 84 GLY A C 1
ATOM 663 O O . GLY A 1 84 ? 15.266 -13.555 -19.234 1 94.31 84 GLY A O 1
ATOM 664 N N . SER A 1 85 ? 14.039 -11.766 -19.188 1 97.06 85 SER A N 1
ATOM 665 C CA . SER A 1 85 ? 13.281 -12.117 -17.984 1 97.06 85 SER A CA 1
ATOM 666 C C . SER A 1 85 ? 12.164 -13.102 -18.312 1 97.06 85 SER A C 1
ATOM 668 O O . SER A 1 85 ? 11.812 -13.289 -19.484 1 97.06 85 SER A O 1
ATOM 670 N N . ALA A 1 86 ? 11.633 -13.789 -17.344 1 98.19 86 ALA A N 1
ATOM 671 C CA . ALA A 1 86 ? 10.5 -14.695 -17.469 1 98.19 86 ALA A CA 1
ATOM 672 C C . ALA A 1 86 ? 9.602 -14.633 -16.234 1 98.19 86 ALA A C 1
ATOM 674 O O . ALA A 1 86 ? 10.062 -14.273 -15.148 1 98.19 86 ALA A O 1
ATOM 675 N N . LEU A 1 87 ? 8.414 -14.953 -16.453 1 98.75 87 LEU A N 1
ATOM 676 C CA . LEU A 1 87 ? 7.453 -15.047 -15.359 1 98.75 87 LEU A CA 1
ATOM 677 C C . LEU A 1 87 ? 6.977 -16.484 -15.172 1 98.75 87 LEU A C 1
ATOM 679 O O . LEU A 1 87 ? 6.555 -17.125 -16.125 1 98.75 87 LEU A O 1
ATOM 683 N N . LEU A 1 88 ? 7.137 -17.016 -14.016 1 98.94 88 LEU A N 1
ATOM 684 C CA . LEU A 1 88 ? 6.469 -18.25 -13.625 1 98.94 88 LEU A CA 1
ATOM 685 C C . LEU A 1 88 ? 5.133 -17.953 -12.953 1 98.94 88 LEU A C 1
ATOM 687 O O . LEU A 1 88 ? 5.094 -17.391 -11.852 1 98.94 88 LEU A O 1
ATOM 691 N N . HIS A 1 89 ? 4.09 -18.375 -13.609 1 98.88 89 HIS A N 1
ATOM 692 C CA . HIS A 1 89 ? 2.744 -17.922 -13.273 1 98.88 89 HIS A CA 1
ATOM 693 C C . HIS A 1 89 ? 1.95 -19.016 -12.578 1 98.88 89 HIS A C 1
ATOM 695 O O . HIS A 1 89 ? 2.062 -20.203 -12.93 1 98.88 89 HIS A O 1
ATOM 701 N N . PHE A 1 90 ? 1.208 -18.609 -11.57 1 98.88 90 PHE A N 1
ATOM 702 C CA . PHE A 1 90 ? 0.299 -19.484 -10.844 1 98.88 90 PHE A CA 1
ATOM 703 C C . PHE A 1 90 ? -1.127 -18.953 -10.891 1 98.88 90 PHE A C 1
ATOM 705 O O . PHE A 1 90 ? -1.396 -17.859 -10.406 1 98.88 90 PHE A O 1
ATOM 712 N N . HIS A 1 91 ? -2.021 -19.734 -11.469 1 97.62 91 HIS A N 1
ATOM 713 C CA . HIS A 1 91 ? -3.404 -19.312 -11.672 1 97.62 91 HIS A CA 1
ATOM 714 C C . HIS A 1 91 ? -4.176 -19.297 -10.359 1 97.62 91 HIS A C 1
ATOM 716 O O . HIS A 1 91 ? -3.832 -20.016 -9.422 1 97.62 91 HIS A O 1
ATOM 722 N N . GLY A 1 92 ? -5.219 -18.453 -10.336 1 97 92 GLY A N 1
ATOM 723 C CA . GLY A 1 92 ? -6.109 -18.406 -9.188 1 97 92 GLY A CA 1
ATOM 724 C C . GLY A 1 92 ? -7.062 -19.594 -9.133 1 97 92 GLY A C 1
ATOM 725 O O . GLY A 1 92 ? -6.938 -20.531 -9.914 1 97 92 GLY A O 1
ATOM 726 N N . GLY A 1 93 ? -7.969 -19.5 -8.078 1 96.69 93 GLY A N 1
ATOM 727 C CA . GLY A 1 93 ? -8.953 -20.547 -7.895 1 96.69 93 GLY A CA 1
ATOM 728 C C . GLY A 1 93 ? -8.961 -21.125 -6.488 1 96.69 93 GLY A C 1
ATOM 729 O O . GLY A 1 93 ? -9.391 -22.25 -6.273 1 96.69 93 GLY A O 1
ATOM 730 N N . GLY A 1 94 ? -8.445 -20.375 -5.562 1 97.5 94 GLY A N 1
ATOM 731 C CA . GLY A 1 94 ? -8.484 -20.766 -4.16 1 97.5 94 GLY A CA 1
ATOM 732 C C . GLY A 1 94 ? -7.73 -22.047 -3.873 1 97.5 94 GLY A C 1
ATOM 733 O O . GLY A 1 94 ? -8.031 -22.75 -2.906 1 97.5 94 GLY A O 1
ATOM 734 N N . MET A 1 95 ? -6.926 -22.5 -4.844 1 98.25 95 MET A N 1
ATOM 735 C CA . MET A 1 95 ? -6.082 -23.688 -4.781 1 98.25 95 MET A CA 1
ATOM 736 C C . MET A 1 95 ? -6.926 -24.953 -4.875 1 98.25 95 MET A C 1
ATOM 738 O O . MET A 1 95 ? -6.43 -26.047 -4.625 1 98.25 95 MET A O 1
ATOM 742 N N . ILE A 1 96 ? -8.266 -24.812 -5.258 1 98.19 96 ILE A N 1
ATOM 743 C CA . ILE A 1 96 ? -9.133 -25.984 -5.355 1 98.19 96 ILE A CA 1
ATOM 744 C C . ILE A 1 96 ? -9.688 -26.109 -6.773 1 98.19 96 ILE A C 1
ATOM 746 O O . ILE A 1 96 ? -10.367 -27.078 -7.102 1 98.19 96 ILE A O 1
ATOM 750 N N . MET A 1 97 ? -9.438 -25.109 -7.605 1 96.88 97 MET A N 1
ATOM 751 C CA . MET A 1 97 ? -9.891 -25.125 -8.992 1 96.88 97 MET A CA 1
ATOM 752 C C . MET A 1 97 ? -8.969 -24.281 -9.867 1 96.88 97 MET A C 1
ATOM 754 O O . MET A 1 97 ? -8.055 -23.625 -9.367 1 96.88 97 MET A O 1
ATOM 758 N N . GLY A 1 98 ? -9.18 -24.328 -11.195 1 94.94 98 GLY A N 1
ATOM 759 C CA . GLY A 1 98 ? -8.43 -23.547 -12.164 1 94.94 98 GLY A CA 1
ATOM 760 C C . GLY A 1 98 ? -7.406 -24.359 -12.93 1 94.94 98 GLY A C 1
ATOM 761 O O . GLY A 1 98 ? -7.203 -25.531 -12.648 1 94.94 98 GLY A O 1
ATOM 762 N N . SER A 1 99 ? -6.859 -23.703 -13.906 1 95.12 99 SER A N 1
ATOM 763 C CA . SER A 1 99 ? -5.844 -24.312 -14.758 1 95.12 99 SER A CA 1
ATOM 764 C C . SER A 1 99 ? -5.004 -23.25 -15.469 1 95.12 99 SER A C 1
ATOM 766 O O . SER A 1 99 ? -5.406 -22.078 -15.547 1 95.12 99 SER A O 1
ATOM 768 N N . ALA A 1 100 ? -3.818 -23.656 -15.914 1 95.5 100 ALA A N 1
ATOM 769 C CA . ALA A 1 100 ? -2.963 -22.766 -16.703 1 95.5 100 ALA A CA 1
ATOM 770 C C . ALA A 1 100 ? -3.67 -22.328 -17.984 1 95.5 100 ALA A C 1
ATOM 772 O O . ALA A 1 100 ? -3.541 -21.172 -18.406 1 95.5 100 ALA A O 1
ATOM 773 N N . GLU A 1 101 ? -4.465 -23.172 -18.562 1 92.5 101 GLU A N 1
ATOM 774 C CA . GLU A 1 101 ? -5.148 -22.922 -19.828 1 92.5 101 GLU A CA 1
ATOM 775 C C . GLU A 1 101 ? -6.258 -21.891 -19.656 1 92.5 101 GLU A C 1
ATOM 777 O O . GLU A 1 101 ? -6.574 -21.141 -20.578 1 92.5 101 GLU A O 1
ATOM 782 N N . GLY A 1 102 ? -6.832 -21.844 -18.469 1 89.5 102 GLY A N 1
ATOM 783 C CA . GLY A 1 102 ? -7.926 -20.922 -18.203 1 89.5 102 GLY A CA 1
ATOM 784 C C . GLY A 1 102 ? -7.527 -19.469 -18.359 1 89.5 102 GLY A C 1
ATOM 785 O O . GLY A 1 102 ? -8.367 -18.625 -18.641 1 89.5 102 GLY A O 1
ATOM 786 N N . GLY A 1 103 ? -6.242 -19.141 -18.203 1 89.88 103 GLY A N 1
ATOM 787 C CA . GLY A 1 103 ? -5.758 -17.766 -18.297 1 89.88 103 GLY A CA 1
ATOM 788 C C . GLY A 1 103 ? -5.066 -17.469 -19.609 1 89.88 103 GLY A C 1
ATOM 789 O O . GLY A 1 103 ? -4.398 -16.453 -19.75 1 89.88 103 GLY A O 1
ATOM 790 N N . ALA A 1 104 ? -5.23 -18.297 -20.562 1 91.75 104 ALA A N 1
ATOM 791 C CA . ALA A 1 104 ? -4.441 -18.234 -21.797 1 91.75 104 ALA A CA 1
ATOM 792 C C . ALA A 1 104 ? -4.629 -16.891 -22.5 1 91.75 104 ALA A C 1
ATOM 794 O O . ALA A 1 104 ? -3.662 -16.297 -22.984 1 91.75 104 ALA A O 1
ATOM 795 N N . MET A 1 105 ? -5.824 -16.438 -22.562 1 90.56 105 MET A N 1
ATOM 796 C CA . MET A 1 105 ? -6.094 -15.172 -23.25 1 90.56 105 MET A CA 1
ATOM 797 C C . MET A 1 105 ? -5.371 -14.016 -22.562 1 90.56 105 MET A C 1
ATOM 799 O O . MET A 1 105 ? -4.695 -13.227 -23.234 1 90.56 105 MET A O 1
ATOM 803 N N . ILE A 1 106 ? -5.516 -13.984 -21.281 1 90.88 106 ILE A N 1
ATOM 804 C CA . ILE A 1 106 ? -4.926 -12.898 -20.5 1 90.88 106 ILE A CA 1
ATOM 805 C C . ILE A 1 106 ? -3.404 -12.992 -20.562 1 90.88 106 ILE A C 1
ATOM 807 O O . ILE A 1 106 ? -2.721 -11.984 -20.75 1 90.88 106 ILE A O 1
ATOM 811 N N . LEU A 1 107 ? -2.852 -14.156 -20.453 1 94.81 107 LEU A N 1
ATOM 812 C CA . LEU A 1 107 ? -1.405 -14.352 -20.438 1 94.81 107 LEU A CA 1
ATOM 813 C C . LEU A 1 107 ? -0.818 -14.086 -21.828 1 94.81 107 LEU A C 1
ATOM 815 O O . LEU A 1 107 ? 0.277 -13.531 -21.938 1 94.81 107 LEU A O 1
ATOM 819 N N . SER A 1 108 ? -1.577 -14.508 -22.828 1 94.75 108 SER A N 1
ATOM 820 C CA . SER A 1 108 ? -1.157 -14.227 -24.188 1 94.75 108 SER A CA 1
ATOM 821 C C . SER A 1 108 ? -1.082 -12.727 -24.453 1 94.75 108 SER A C 1
ATOM 823 O O . SER A 1 108 ? -0.138 -12.242 -25.078 1 94.75 108 SER A O 1
ATOM 825 N N . ALA A 1 109 ? -2.043 -12.031 -23.969 1 92.69 109 ALA A N 1
ATOM 826 C CA . ALA A 1 109 ? -2.051 -10.578 -24.109 1 92.69 109 ALA A CA 1
ATOM 827 C C . ALA A 1 109 ? -0.876 -9.953 -23.359 1 92.69 109 ALA A C 1
ATOM 829 O O . ALA A 1 109 ? -0.249 -9.008 -23.844 1 92.69 109 ALA A O 1
ATOM 830 N N . LEU A 1 110 ? -0.626 -10.461 -22.203 1 94.12 110 LEU A N 1
ATOM 831 C CA . LEU A 1 110 ? 0.505 -9.992 -21.422 1 94.12 110 LEU A CA 1
ATOM 832 C C . LEU A 1 110 ? 1.814 -10.18 -22.172 1 94.12 110 LEU A C 1
ATOM 834 O O . LEU A 1 110 ? 2.645 -9.273 -22.219 1 94.12 110 LEU A O 1
ATOM 838 N N . VAL A 1 111 ? 1.996 -11.305 -22.75 1 95.5 111 VAL A N 1
ATOM 839 C CA . VAL A 1 111 ? 3.201 -11.625 -23.5 1 95.5 111 VAL A CA 1
ATOM 840 C C . VAL A 1 111 ? 3.314 -10.688 -24.703 1 95.5 111 VAL A C 1
ATOM 842 O O . VAL A 1 111 ? 4.402 -10.188 -25.016 1 95.5 111 VAL A O 1
ATOM 845 N N . MET A 1 112 ? 2.225 -10.43 -25.375 1 92.88 112 MET A N 1
ATOM 846 C CA . MET A 1 112 ? 2.225 -9.539 -26.531 1 92.88 112 MET A CA 1
ATOM 847 C C . MET A 1 112 ? 2.646 -8.125 -26.125 1 92.88 112 MET A C 1
ATOM 849 O O . MET A 1 112 ? 3.375 -7.461 -26.859 1 92.88 112 MET A O 1
ATOM 853 N N . GLU A 1 113 ? 2.189 -7.781 -24.969 1 91.5 113 GLU A N 1
ATOM 854 C CA . GLU A 1 113 ? 2.443 -6.422 -24.5 1 91.5 113 GLU A CA 1
ATOM 855 C C . GLU A 1 113 ? 3.875 -6.273 -24 1 91.5 113 GLU A C 1
ATOM 857 O O . GLU A 1 113 ? 4.492 -5.223 -24.172 1 91.5 113 GLU A O 1
ATOM 862 N N . THR A 1 114 ? 4.434 -7.309 -23.406 1 92.12 114 THR A N 1
ATOM 863 C CA . THR A 1 114 ? 5.676 -7.137 -22.656 1 92.12 114 THR A CA 1
ATOM 864 C C . THR A 1 114 ? 6.828 -7.859 -23.359 1 92.12 114 THR A C 1
ATOM 866 O O . THR A 1 114 ? 7.996 -7.621 -23.047 1 92.12 114 THR A O 1
ATOM 869 N N . SER A 1 115 ? 6.543 -8.797 -24.172 1 92.5 115 SER A N 1
ATOM 870 C CA . SER A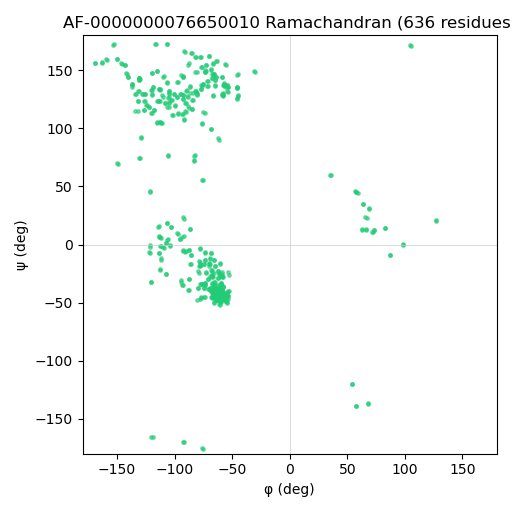 1 115 ? 7.496 -9.688 -24.828 1 92.5 115 SER A CA 1
ATOM 871 C C . SER A 1 115 ? 8.203 -10.586 -23.812 1 92.5 115 SER A C 1
ATOM 873 O O . SER A 1 115 ? 9.227 -11.195 -24.125 1 92.5 115 SER A O 1
ATOM 875 N N . ILE A 1 116 ? 7.73 -10.656 -22.594 1 95.75 116 ILE A N 1
ATOM 876 C CA . ILE A 1 116 ? 8.266 -11.531 -21.562 1 95.75 116 ILE A CA 1
ATOM 877 C C . ILE A 1 116 ? 7.543 -12.875 -21.594 1 95.75 116 ILE A C 1
ATOM 879 O O . ILE A 1 116 ? 6.316 -12.922 -21.5 1 95.75 116 ILE A O 1
ATOM 883 N N . PRO A 1 117 ? 8.297 -13.938 -21.781 1 96.75 117 PRO A N 1
ATOM 884 C CA . PRO A 1 117 ? 7.629 -15.242 -21.766 1 96.75 117 PRO A CA 1
ATOM 885 C C . PRO A 1 117 ? 7.016 -15.562 -20.406 1 96.75 117 PRO A C 1
ATOM 887 O O . PRO A 1 117 ? 7.582 -15.211 -19.359 1 96.75 117 PRO A O 1
ATOM 890 N N . VAL A 1 118 ? 5.891 -16.219 -20.453 1 98.19 118 VAL A N 1
ATOM 891 C CA . VAL A 1 118 ? 5.188 -16.641 -19.25 1 98.19 118 VAL A CA 1
ATOM 892 C C . VAL A 1 118 ? 5.043 -18.156 -19.219 1 98.19 118 VAL A C 1
ATOM 894 O O . VAL A 1 118 ? 4.727 -18.766 -20.234 1 98.19 118 VAL A O 1
ATOM 897 N N . PHE A 1 119 ? 5.355 -18.75 -18.109 1 98.75 119 PHE A N 1
ATOM 898 C CA . PHE A 1 119 ? 5.195 -20.188 -17.859 1 98.75 119 PHE A CA 1
ATOM 899 C C . PHE A 1 119 ? 4.172 -20.438 -16.766 1 98.75 119 PHE A C 1
ATOM 901 O O . PHE A 1 119 ? 4.449 -20.203 -15.586 1 98.75 119 PHE A O 1
ATOM 908 N N . SER A 1 120 ? 2.998 -20.875 -17.172 1 98.75 120 SER A N 1
ATOM 909 C CA . SER A 1 120 ? 1.897 -21.078 -16.234 1 98.75 120 SER A CA 1
ATOM 910 C C . SER A 1 120 ? 1.838 -22.516 -15.75 1 98.75 120 SER A C 1
ATOM 912 O O . SER A 1 120 ? 1.815 -23.453 -16.562 1 98.75 120 SER A O 1
ATOM 914 N N . VAL A 1 121 ? 1.762 -22.719 -14.445 1 98.88 121 VAL A N 1
ATOM 915 C CA . VAL A 1 121 ? 1.912 -24.031 -13.844 1 98.88 121 VAL A CA 1
ATOM 916 C C . VAL A 1 121 ? 0.537 -24.641 -13.57 1 98.88 121 VAL A C 1
ATOM 918 O O . VAL A 1 121 ? -0.324 -23.984 -12.969 1 98.88 121 VAL A O 1
ATOM 921 N N . ASN A 1 122 ? 0.323 -25.812 -14.031 1 98.56 122 ASN A N 1
ATOM 922 C CA . ASN A 1 122 ? -0.788 -26.625 -13.555 1 98.56 122 ASN A CA 1
ATOM 923 C C . ASN A 1 122 ? -0.429 -27.359 -12.266 1 98.56 122 ASN A C 1
ATOM 925 O O . ASN A 1 122 ? -0.217 -28.578 -12.281 1 98.56 122 ASN A O 1
ATOM 929 N N . TYR A 1 123 ? -0.369 -26.562 -11.211 1 98.75 123 TYR A N 1
ATOM 930 C CA . TYR A 1 123 ? -0.082 -27.188 -9.922 1 98.75 123 TYR A CA 1
ATOM 931 C C . TYR A 1 123 ? -1.247 -28.062 -9.477 1 98.75 123 TYR A C 1
ATOM 933 O O . TYR A 1 123 ? -2.391 -27.844 -9.883 1 98.75 123 TYR A O 1
ATOM 941 N N . ARG A 1 124 ? -1 -29.125 -8.711 1 98.62 124 ARG A N 1
ATOM 942 C CA . ARG A 1 124 ? -2.041 -30.031 -8.234 1 98.62 124 ARG A CA 1
ATOM 943 C C . ARG A 1 124 ? -2.984 -29.328 -7.27 1 98.62 124 ARG A C 1
ATOM 945 O O . ARG A 1 124 ? -2.559 -28.469 -6.496 1 98.62 124 ARG A O 1
ATOM 952 N N . LEU A 1 125 ? -4.246 -29.688 -7.25 1 98.31 125 LEU A N 1
ATOM 953 C CA . LEU A 1 125 ? -5.277 -28.922 -6.555 1 98.31 125 LEU A CA 1
ATOM 954 C C . LEU A 1 125 ? -5.777 -29.672 -5.324 1 98.31 125 LEU A C 1
ATOM 956 O O . LEU A 1 125 ? -5.855 -30.906 -5.332 1 98.31 125 LEU A O 1
ATOM 960 N N . ALA A 1 126 ? -6.051 -28.906 -4.348 1 98.25 126 ALA A N 1
ATOM 961 C CA . ALA A 1 126 ? -6.789 -29.406 -3.189 1 98.25 126 ALA A CA 1
ATOM 962 C C . ALA A 1 126 ? -8.258 -29.641 -3.529 1 98.25 126 ALA A C 1
ATOM 964 O O . ALA A 1 126 ? -8.789 -29.016 -4.449 1 98.25 126 ALA A O 1
ATOM 965 N N . PRO A 1 127 ? -8.93 -30.656 -2.857 1 97.62 127 PRO A N 1
ATOM 966 C CA . PRO A 1 127 ? -8.5 -31.375 -1.658 1 97.62 127 PRO A CA 1
ATOM 967 C C . PRO A 1 127 ? -7.754 -32.656 -1.984 1 97.62 127 PRO A C 1
ATOM 969 O O . PRO A 1 127 ? -7.266 -33.344 -1.079 1 97.62 127 PRO A O 1
ATOM 972 N N . GLU A 1 128 ? -7.695 -33 -3.277 1 97.56 128 GLU A N 1
ATOM 973 C CA . GLU A 1 128 ? -6.969 -34.219 -3.637 1 97.56 128 GLU A CA 1
ATOM 974 C C . GLU A 1 128 ? -5.504 -34.125 -3.211 1 97.56 128 GLU A C 1
ATOM 976 O O . GLU A 1 128 ? -4.926 -35.125 -2.76 1 97.56 128 GLU A O 1
ATOM 981 N N . PHE A 1 129 ? -4.883 -33.062 -3.354 1 97.94 129 PHE A N 1
ATOM 982 C CA . PHE A 1 129 ? -3.51 -32.781 -2.945 1 97.94 129 PHE A CA 1
ATOM 983 C C . PHE A 1 129 ? -3.459 -31.641 -1.939 1 97.94 129 PHE A C 1
ATOM 985 O O . PHE A 1 129 ? -3.684 -30.469 -2.297 1 97.94 129 PHE A O 1
ATOM 992 N N . LYS A 1 130 ? -3.066 -31.969 -0.695 1 97.56 130 LYS A N 1
ATOM 993 C CA . LYS A 1 130 ? -3.201 -31.031 0.419 1 97.56 130 LYS A CA 1
ATOM 994 C C . LYS A 1 130 ? -1.844 -30.469 0.824 1 97.56 130 LYS A C 1
ATOM 996 O O . LYS A 1 130 ? -0.808 -30.891 0.301 1 97.56 130 LYS A O 1
ATOM 1001 N N . GLY A 1 131 ? -1.912 -29.516 1.699 1 96.44 131 GLY A N 1
ATOM 1002 C CA . GLY A 1 131 ? -0.714 -28.953 2.303 1 96.44 131 GLY A CA 1
ATOM 1003 C C . GLY A 1 131 ? 0.135 -28.172 1.323 1 96.44 131 GLY A C 1
ATOM 1004 O O . GLY A 1 131 ? -0.376 -27.312 0.594 1 96.44 131 GLY A O 1
ATOM 1005 N N . PRO A 1 132 ? 1.471 -28.453 1.46 1 98.06 132 PRO A N 1
ATOM 1006 C CA . PRO A 1 132 ? 2.34 -27.609 0.636 1 98.06 132 PRO A CA 1
ATOM 1007 C C . PRO A 1 132 ? 2.541 -28.156 -0.772 1 98.06 132 PRO A C 1
ATOM 1009 O O . PRO A 1 132 ? 3.4 -27.688 -1.514 1 98.06 132 PRO A O 1
ATOM 1012 N N . ILE A 1 133 ? 1.741 -29.109 -1.151 1 98.62 133 ILE A N 1
ATOM 1013 C CA . ILE A 1 133 ? 1.951 -29.797 -2.418 1 98.62 133 ILE A CA 1
ATOM 1014 C C . ILE A 1 133 ? 1.854 -28.812 -3.572 1 98.62 133 ILE A C 1
ATOM 1016 O O . ILE A 1 133 ? 2.697 -28.812 -4.473 1 98.62 133 ILE A O 1
ATOM 1020 N N . PRO A 1 134 ? 0.818 -27.891 -3.539 1 98.75 134 PRO A N 1
ATOM 1021 C CA . PRO A 1 134 ? 0.775 -26.922 -4.633 1 98.75 134 PRO A CA 1
ATOM 1022 C C . PRO A 1 134 ? 2.061 -26.109 -4.742 1 98.75 134 PRO A C 1
ATOM 1024 O O . PRO A 1 134 ? 2.582 -25.922 -5.844 1 98.75 134 PRO A O 1
ATOM 1027 N N . ALA A 1 135 ? 2.604 -25.656 -3.623 1 98.81 135 ALA A N 1
ATOM 1028 C CA . ALA A 1 135 ? 3.842 -24.875 -3.635 1 98.81 135 ALA A CA 1
ATOM 1029 C C . ALA A 1 135 ? 5.027 -25.75 -4.051 1 98.81 135 ALA A C 1
ATOM 1031 O O . ALA A 1 135 ? 5.938 -25.281 -4.738 1 98.81 135 ALA A O 1
ATOM 1032 N N . GLN A 1 136 ? 5.039 -26.984 -3.615 1 98.75 136 GLN A N 1
ATOM 1033 C CA . GLN A 1 136 ? 6.098 -27.922 -4.008 1 98.75 136 GLN A CA 1
ATOM 1034 C C . GLN A 1 136 ? 6.082 -28.172 -5.512 1 98.75 136 GLN A C 1
ATOM 1036 O O . GLN A 1 136 ? 7.137 -28.266 -6.141 1 98.75 136 GLN A O 1
ATOM 1041 N N . ASP A 1 137 ? 4.855 -28.281 -6.062 1 98.88 137 ASP A N 1
ATOM 1042 C CA . ASP A 1 137 ? 4.723 -28.375 -7.516 1 98.88 137 ASP A CA 1
ATOM 1043 C C . ASP A 1 137 ? 5.312 -27.156 -8.195 1 98.88 137 ASP A C 1
ATOM 1045 O O . ASP A 1 137 ? 6.02 -27.266 -9.203 1 98.88 137 ASP A O 1
ATOM 1049 N N . GLY A 1 138 ? 5.012 -25.969 -7.664 1 98.88 138 GLY A N 1
ATOM 1050 C CA . GLY A 1 138 ? 5.555 -24.734 -8.203 1 98.88 138 GLY A CA 1
ATOM 1051 C C . GLY A 1 138 ? 7.066 -24.672 -8.164 1 98.88 138 GLY A C 1
ATOM 1052 O O . GLY A 1 138 ? 7.703 -24.188 -9.102 1 98.88 138 GLY A O 1
ATOM 1053 N N . TYR A 1 139 ? 7.629 -25.156 -7.062 1 98.75 139 TYR A N 1
ATOM 1054 C CA . TYR A 1 139 ? 9.086 -25.156 -6.941 1 98.75 139 TYR A CA 1
ATOM 1055 C C . TYR A 1 139 ? 9.711 -26.109 -7.957 1 98.75 139 TYR A C 1
ATOM 1057 O O . TYR A 1 139 ? 10.766 -25.812 -8.531 1 98.75 139 TYR A O 1
ATOM 1065 N N . ALA A 1 140 ? 9.078 -27.266 -8.172 1 98.69 140 ALA A N 1
ATOM 1066 C CA . ALA A 1 140 ? 9.539 -28.172 -9.219 1 98.69 140 ALA A CA 1
ATOM 1067 C C . ALA A 1 140 ? 9.531 -27.484 -10.586 1 98.69 140 ALA A C 1
ATOM 1069 O O . ALA A 1 140 ? 10.469 -27.656 -11.375 1 98.69 140 ALA A O 1
ATOM 1070 N N . ALA A 1 141 ? 8.461 -26.734 -10.844 1 98.81 141 ALA A N 1
ATOM 1071 C CA . ALA A 1 141 ? 8.359 -26 -12.102 1 98.81 141 ALA A CA 1
ATOM 1072 C C . ALA A 1 141 ? 9.445 -24.938 -12.203 1 98.81 141 ALA A C 1
ATOM 1074 O O . ALA A 1 141 ? 10 -24.703 -13.281 1 98.81 141 ALA A O 1
ATOM 1075 N N . LEU A 1 142 ? 9.742 -24.266 -11.109 1 98.81 142 LEU A N 1
ATOM 1076 C CA . LEU A 1 142 ? 10.797 -23.25 -11.062 1 98.81 142 LEU A CA 1
ATOM 1077 C C . LEU A 1 142 ? 12.148 -23.859 -11.406 1 98.81 142 LEU A C 1
ATOM 1079 O O . LEU A 1 142 ? 12.898 -23.312 -12.219 1 98.81 142 LEU A O 1
ATOM 1083 N N . LEU A 1 143 ? 12.461 -25.016 -10.789 1 98.31 143 LEU A N 1
ATOM 1084 C CA . LEU A 1 143 ? 13.711 -25.719 -11.07 1 98.31 143 LEU A CA 1
ATOM 1085 C C . LEU A 1 143 ? 13.781 -26.109 -12.547 1 98.31 143 LEU A C 1
ATOM 1087 O O . LEU A 1 143 ? 14.82 -25.938 -13.188 1 98.31 143 LEU A O 1
ATOM 1091 N N . TRP A 1 144 ? 12.695 -26.625 -13.008 1 98.25 144 TRP A N 1
ATOM 1092 C CA . TRP A 1 144 ? 12.609 -27.016 -14.414 1 98.25 144 TRP A CA 1
ATOM 1093 C C . TRP A 1 144 ? 12.922 -25.844 -15.328 1 98.25 144 TRP A C 1
ATOM 1095 O O . TRP A 1 144 ? 13.719 -25.969 -16.25 1 98.25 144 TRP A O 1
ATOM 1105 N N . LEU A 1 145 ? 12.289 -24.688 -15.07 1 98.44 145 LEU A N 1
ATOM 1106 C CA . LEU A 1 145 ? 12.469 -23.5 -15.891 1 98.44 145 LEU A CA 1
ATOM 1107 C C . LEU A 1 145 ? 13.922 -23.016 -15.828 1 98.44 145 LEU A C 1
ATOM 1109 O O . LEU A 1 145 ? 14.508 -22.672 -16.859 1 98.44 145 LEU A O 1
ATOM 1113 N N . GLN A 1 146 ? 14.508 -22.984 -14.625 1 98 146 GLN A N 1
ATOM 1114 C CA . GLN A 1 146 ? 15.891 -22.547 -14.477 1 98 146 GLN A CA 1
ATOM 1115 C C . GLN A 1 146 ? 16.844 -23.484 -15.227 1 98 146 GLN A C 1
ATOM 1117 O O . GLN A 1 146 ? 17.781 -23.031 -15.883 1 98 146 GLN A O 1
ATOM 1122 N N . ASN A 1 147 ? 16.609 -24.781 -15.078 1 96.81 147 ASN A N 1
ATOM 1123 C CA . ASN A 1 147 ? 17.469 -25.781 -15.695 1 96.81 147 ASN A CA 1
ATOM 1124 C C . ASN A 1 147 ? 17.375 -25.734 -17.219 1 96.81 147 ASN A C 1
ATOM 1126 O O . ASN A 1 147 ? 18.312 -26.109 -17.922 1 96.81 147 ASN A O 1
ATOM 1130 N N . ARG A 1 148 ? 16.266 -25.234 -17.75 1 96.25 148 ARG A N 1
ATOM 1131 C CA . ARG A 1 148 ? 16.047 -25.219 -19.203 1 96.25 148 ARG A CA 1
ATOM 1132 C C . ARG A 1 148 ? 16.016 -23.781 -19.719 1 96.25 148 ARG A C 1
ATOM 1134 O O . ARG A 1 148 ? 15.469 -23.531 -20.797 1 96.25 148 ARG A O 1
ATOM 1141 N N . ALA A 1 149 ? 16.469 -22.875 -18.969 1 96.44 149 ALA A N 1
ATOM 1142 C CA . ALA A 1 149 ? 16.375 -21.438 -19.266 1 96.44 149 ALA A CA 1
ATOM 1143 C C . ALA A 1 149 ? 16.938 -21.141 -20.656 1 96.44 149 ALA A C 1
ATOM 1145 O O . ALA A 1 149 ? 16.359 -20.344 -21.406 1 96.44 149 ALA A O 1
ATOM 1146 N N . ASP A 1 150 ? 18.031 -21.766 -21.047 1 94.06 150 ASP A N 1
ATOM 1147 C CA . ASP A 1 150 ? 18.688 -21.531 -22.328 1 94.06 150 ASP A CA 1
ATOM 1148 C C . ASP A 1 150 ? 17.75 -21.891 -23.484 1 94.06 150 ASP A C 1
ATOM 1150 O O . ASP A 1 150 ? 17.734 -21.203 -24.5 1 94.06 150 ASP A O 1
ATOM 1154 N N . GLU A 1 151 ? 17.031 -22.953 -23.25 1 93.12 151 GLU A N 1
ATOM 1155 C CA . GLU A 1 151 ? 16.094 -23.391 -24.281 1 93.12 151 GLU A CA 1
ATOM 1156 C C . GLU A 1 151 ? 15.023 -22.344 -24.547 1 93.12 151 GLU A C 1
ATOM 1158 O O . GLU A 1 151 ? 14.484 -22.281 -25.656 1 93.12 151 GLU A O 1
ATOM 1163 N N . PHE A 1 152 ? 14.805 -21.5 -23.594 1 94.06 152 PHE A N 1
ATOM 1164 C CA . PHE A 1 152 ? 13.711 -20.531 -23.703 1 94.06 152 PHE A CA 1
ATOM 1165 C C . PHE A 1 152 ? 14.258 -19.109 -23.844 1 94.06 152 PHE A C 1
ATOM 1167 O O . PHE A 1 152 ? 13.508 -18.141 -23.781 1 94.06 152 PHE A O 1
ATOM 1174 N N . ASN A 1 153 ? 15.539 -19 -23.953 1 93.88 153 ASN A N 1
ATOM 1175 C CA . ASN A 1 153 ? 16.188 -17.688 -24.031 1 93.88 153 ASN A CA 1
ATOM 1176 C C . ASN A 1 153 ? 15.883 -16.844 -22.797 1 93.88 153 ASN A C 1
ATOM 1178 O O . ASN A 1 153 ? 15.523 -15.664 -22.922 1 93.88 153 ASN A O 1
ATOM 1182 N N . VAL A 1 154 ? 15.969 -17.484 -21.672 1 96.19 154 VAL A N 1
ATOM 1183 C CA . VAL A 1 154 ? 15.688 -16.859 -20.391 1 96.19 154 VAL A CA 1
ATOM 1184 C C . VAL A 1 154 ? 16.969 -16.75 -19.562 1 96.19 154 VAL A C 1
ATOM 1186 O O . VAL A 1 154 ? 17.781 -17.688 -19.562 1 96.19 154 VAL A O 1
ATOM 1189 N N . ASP A 1 155 ? 17.25 -15.586 -18.969 1 97.38 155 ASP A N 1
ATOM 1190 C CA . ASP A 1 155 ? 18.266 -15.438 -17.938 1 97.38 155 ASP A CA 1
ATOM 1191 C C . ASP A 1 155 ? 17.797 -16.031 -16.609 1 97.38 155 ASP A C 1
ATOM 1193 O O . ASP A 1 155 ? 16.844 -15.516 -16.016 1 97.38 155 ASP A O 1
ATOM 1197 N N . PRO A 1 156 ? 18.422 -17.109 -16.125 1 97.25 156 PRO A N 1
ATOM 1198 C CA . PRO A 1 156 ? 17.938 -17.781 -14.914 1 97.25 156 PRO A CA 1
ATOM 1199 C C . PRO A 1 156 ? 17.938 -16.859 -13.688 1 97.25 156 PRO A C 1
ATOM 1201 O O . PRO A 1 156 ? 17.297 -17.156 -12.688 1 97.25 156 PRO A O 1
ATOM 1204 N N . ALA A 1 157 ? 18.672 -15.734 -13.758 1 96.94 157 ALA A N 1
ATOM 1205 C CA . ALA A 1 157 ? 18.719 -14.781 -12.648 1 96.94 157 ALA A CA 1
ATOM 1206 C C . ALA A 1 157 ? 17.578 -13.766 -12.742 1 96.94 157 ALA A C 1
ATOM 1208 O O . ALA A 1 157 ? 17.406 -12.945 -11.836 1 96.94 157 ALA A O 1
ATOM 1209 N N . ARG A 1 158 ? 16.828 -13.836 -13.812 1 97.69 158 ARG A N 1
ATOM 1210 C CA . ARG A 1 158 ? 15.758 -12.875 -14.055 1 97.69 158 ARG A CA 1
ATOM 1211 C C . ARG A 1 158 ? 14.406 -13.578 -14.18 1 97.69 158 ARG A C 1
ATOM 1213 O O . ARG A 1 158 ? 13.633 -13.281 -15.094 1 97.69 158 ARG A O 1
ATOM 1220 N N . ILE A 1 159 ? 14.125 -14.508 -13.266 1 98.56 159 ILE A N 1
ATOM 1221 C CA . ILE A 1 159 ? 12.844 -15.188 -13.18 1 98.56 159 ILE A CA 1
ATOM 1222 C C . ILE A 1 159 ? 12.055 -14.648 -11.992 1 98.56 159 ILE A C 1
ATOM 1224 O O . ILE A 1 159 ? 12.578 -14.547 -10.875 1 98.56 159 ILE A O 1
ATOM 1228 N N . ALA A 1 160 ? 10.852 -14.219 -12.227 1 98.81 160 ALA A N 1
ATOM 1229 C CA . ALA A 1 160 ? 9.945 -13.766 -11.18 1 98.81 160 ALA A CA 1
ATOM 1230 C C . ALA A 1 160 ? 8.727 -14.68 -11.07 1 98.81 160 ALA A C 1
ATOM 1232 O O . ALA A 1 160 ? 8.312 -15.289 -12.062 1 98.81 160 ALA A O 1
ATOM 1233 N N . LEU A 1 161 ? 8.195 -14.789 -9.875 1 98.94 161 LEU A N 1
ATOM 1234 C CA . LEU A 1 161 ? 6.926 -15.461 -9.656 1 98.94 161 LEU A CA 1
ATOM 1235 C C . LEU A 1 161 ? 5.758 -14.5 -9.852 1 98.94 161 LEU A C 1
ATOM 1237 O O . LEU A 1 161 ? 5.836 -13.336 -9.453 1 98.94 161 LEU A O 1
ATOM 1241 N N . LEU A 1 162 ? 4.762 -14.938 -10.531 1 98.88 162 LEU A N 1
ATOM 1242 C CA . LEU A 1 162 ? 3.516 -14.203 -10.719 1 98.88 162 LEU A CA 1
ATOM 1243 C C . LEU A 1 162 ? 2.32 -15.031 -10.266 1 98.88 162 LEU A C 1
ATOM 1245 O O . LEU A 1 162 ? 2.121 -16.156 -10.742 1 98.88 162 LEU A O 1
ATOM 1249 N N . GLY A 1 163 ? 1.58 -14.547 -9.305 1 98.75 163 GLY A N 1
ATOM 1250 C CA . GLY A 1 163 ? 0.425 -15.305 -8.852 1 98.75 163 GLY A CA 1
ATOM 1251 C C . GLY A 1 163 ? -0.776 -14.43 -8.547 1 98.75 163 GLY A C 1
ATOM 1252 O O . GLY A 1 163 ? -0.629 -13.328 -8.016 1 98.75 163 GLY A O 1
ATOM 1253 N N . TYR A 1 164 ? -1.993 -14.914 -8.828 1 98.19 164 TYR A N 1
ATOM 1254 C CA . TYR A 1 164 ? -3.264 -14.258 -8.539 1 98.19 164 TYR A CA 1
ATOM 1255 C C . TYR A 1 164 ? -4.055 -15.039 -7.496 1 98.19 164 TYR A C 1
ATOM 1257 O O . TYR A 1 164 ? -4.168 -16.266 -7.578 1 98.19 164 TYR A O 1
ATOM 1265 N N . SER A 1 165 ? -4.613 -14.336 -6.484 1 98.5 165 SER A N 1
ATOM 1266 C CA . SER A 1 165 ? -5.527 -14.977 -5.547 1 98.5 165 SER A CA 1
ATOM 1267 C C . SER A 1 165 ? -4.895 -16.219 -4.922 1 98.5 165 SER A C 1
ATOM 1269 O O . SER A 1 165 ? -3.799 -16.141 -4.367 1 98.5 165 SER A O 1
ATOM 1271 N N . GLY A 1 166 ? -5.539 -17.422 -5.121 1 98.62 166 GLY A N 1
ATOM 1272 C CA . GLY A 1 166 ? -4.953 -18.656 -4.652 1 98.62 166 GLY A CA 1
ATOM 1273 C C . GLY A 1 166 ? -3.574 -18.922 -5.23 1 98.62 166 GLY A C 1
ATOM 1274 O O . GLY A 1 166 ? -2.686 -19.406 -4.531 1 98.62 166 GLY A O 1
ATOM 1275 N N . GLY A 1 167 ? -3.402 -18.547 -6.52 1 98.75 167 GLY A N 1
ATOM 1276 C CA . GLY A 1 167 ? -2.1 -18.656 -7.156 1 98.75 167 GLY A CA 1
ATOM 1277 C C . GLY A 1 167 ? -1.053 -17.75 -6.539 1 98.75 167 GLY A C 1
ATOM 1278 O O . GLY A 1 167 ? 0.14 -18.062 -6.566 1 98.75 167 GLY A O 1
ATOM 1279 N N . GLY A 1 168 ? -1.533 -16.547 -6.027 1 98.94 168 GLY A N 1
ATOM 1280 C CA . GLY A 1 168 ? -0.629 -15.703 -5.266 1 98.94 168 GLY A CA 1
ATOM 1281 C C . GLY A 1 168 ? -0.1 -16.375 -4.012 1 98.94 168 GLY A C 1
ATOM 1282 O O . GLY A 1 168 ? 1.061 -16.188 -3.643 1 98.94 168 GLY A O 1
ATOM 1283 N N . GLY A 1 169 ? -0.959 -17.125 -3.342 1 98.88 169 GLY A N 1
ATOM 1284 C CA . GLY A 1 169 ? -0.522 -17.922 -2.213 1 98.88 169 GLY A CA 1
ATOM 1285 C C . GLY A 1 169 ? 0.506 -18.969 -2.59 1 98.88 169 GLY A C 1
ATOM 1286 O O . GLY A 1 169 ? 1.509 -19.141 -1.894 1 98.88 169 GLY A O 1
ATOM 1287 N N . VAL A 1 170 ? 0.26 -19.672 -3.703 1 98.94 170 VAL A N 1
ATOM 1288 C CA . VAL A 1 170 ? 1.186 -20.688 -4.191 1 98.94 170 VAL A CA 1
ATOM 1289 C C . VAL A 1 170 ? 2.535 -20.047 -4.512 1 98.94 170 VAL A C 1
ATOM 1291 O O . VAL A 1 170 ? 3.582 -20.547 -4.094 1 98.94 170 VAL A O 1
ATOM 1294 N N . ALA A 1 171 ? 2.502 -18.922 -5.23 1 98.94 171 ALA A N 1
ATOM 1295 C CA . ALA A 1 171 ? 3.721 -18.203 -5.594 1 98.94 171 ALA A CA 1
ATOM 1296 C C . ALA A 1 171 ? 4.527 -17.828 -4.355 1 98.94 171 ALA A C 1
ATOM 1298 O O . ALA A 1 171 ? 5.742 -18.016 -4.312 1 98.94 171 ALA A O 1
ATOM 1299 N N . ALA A 1 172 ? 3.838 -17.281 -3.367 1 98.94 172 ALA A N 1
ATOM 1300 C CA . ALA A 1 172 ? 4.512 -16.906 -2.123 1 98.94 172 ALA A CA 1
ATOM 1301 C C . ALA A 1 172 ? 5.145 -18.125 -1.462 1 98.94 172 ALA A C 1
ATOM 1303 O O . ALA A 1 172 ? 6.266 -18.062 -0.951 1 98.94 172 ALA A O 1
ATOM 1304 N N . GLY A 1 173 ? 4.402 -19.266 -1.436 1 98.94 173 GLY A N 1
ATOM 1305 C CA . GLY A 1 173 ? 4.957 -20.516 -0.922 1 98.94 173 GLY A CA 1
ATOM 1306 C C . GLY A 1 173 ? 6.203 -20.953 -1.665 1 98.94 173 GLY A C 1
ATOM 1307 O O . GLY A 1 173 ? 7.184 -21.375 -1.047 1 98.94 173 GLY A O 1
ATOM 1308 N N . VAL A 1 174 ? 6.172 -20.875 -3 1 98.94 174 VAL A N 1
ATOM 1309 C CA . VAL A 1 174 ? 7.324 -21.203 -3.83 1 98.94 174 VAL A CA 1
ATOM 1310 C C . VAL A 1 174 ? 8.508 -20.328 -3.449 1 98.94 174 VAL A C 1
ATOM 1312 O O . VAL A 1 174 ? 9.641 -20.812 -3.344 1 98.94 174 VAL A O 1
ATOM 1315 N N . GLY A 1 175 ? 8.266 -18.984 -3.297 1 98.88 175 GLY A N 1
ATOM 1316 C CA . GLY A 1 175 ? 9.312 -18.078 -2.871 1 98.88 175 GLY A CA 1
ATOM 1317 C C . GLY A 1 175 ? 9.977 -18.5 -1.574 1 98.88 175 GLY A C 1
ATOM 1318 O O . GLY A 1 175 ? 11.203 -18.453 -1.454 1 98.88 175 GLY A O 1
ATOM 1319 N N . LEU A 1 176 ? 9.18 -18.922 -0.592 1 98.88 176 LEU A N 1
ATOM 1320 C CA . LEU A 1 176 ? 9.695 -19.375 0.695 1 98.88 176 LEU A CA 1
ATOM 1321 C C . LEU A 1 176 ? 10.539 -20.625 0.53 1 98.88 176 LEU A C 1
ATOM 1323 O O . LEU A 1 176 ? 11.617 -20.734 1.112 1 98.88 176 LEU A O 1
ATOM 1327 N N . ILE A 1 177 ? 10.062 -21.594 -0.271 1 98.81 177 ILE A N 1
ATOM 1328 C CA . ILE A 1 177 ? 10.812 -22.828 -0.518 1 98.81 177 ILE A CA 1
ATOM 1329 C C . ILE A 1 177 ? 12.156 -22.484 -1.159 1 98.81 177 ILE A C 1
ATOM 1331 O O . ILE A 1 177 ? 13.195 -22.984 -0.726 1 98.81 177 ILE A O 1
ATOM 1335 N N . ALA A 1 178 ? 12.102 -21.656 -2.195 1 98.81 178 ALA A N 1
ATOM 1336 C CA . ALA A 1 178 ? 13.312 -21.281 -2.92 1 98.81 178 ALA A CA 1
ATOM 1337 C C . ALA A 1 178 ? 14.344 -20.672 -1.979 1 98.81 178 ALA A C 1
ATOM 1339 O O . ALA A 1 178 ? 15.531 -21.016 -2.047 1 98.81 178 ALA A O 1
ATOM 1340 N N . ARG A 1 179 ? 13.93 -19.75 -1.121 1 98.31 179 ARG A N 1
ATOM 1341 C CA . ARG A 1 179 ? 14.812 -19.141 -0.135 1 98.31 179 ARG A CA 1
ATOM 1342 C C . ARG A 1 179 ? 15.383 -20.188 0.818 1 98.31 179 ARG A C 1
ATOM 1344 O O . ARG A 1 179 ? 16.594 -20.234 1.036 1 98.31 179 ARG A O 1
ATOM 1351 N N . ASP A 1 180 ? 14.5 -21.031 1.355 1 98.44 180 ASP A N 1
ATOM 1352 C CA . ASP A 1 180 ? 14.883 -22 2.387 1 98.44 180 ASP A CA 1
ATOM 1353 C C . ASP A 1 180 ? 15.82 -23.062 1.823 1 98.44 180 ASP A C 1
ATOM 1355 O O . ASP A 1 180 ? 16.641 -23.609 2.551 1 98.44 180 ASP A O 1
ATOM 1359 N N . ARG A 1 181 ? 15.695 -23.297 0.536 1 98.25 181 ARG A N 1
ATOM 1360 C CA . ARG A 1 181 ? 16.547 -24.281 -0.112 1 98.25 181 ARG A CA 1
ATOM 1361 C C . ARG A 1 181 ? 17.766 -23.625 -0.75 1 98.25 181 ARG A C 1
ATOM 1363 O O . ARG A 1 181 ? 18.531 -24.281 -1.46 1 98.25 181 ARG A O 1
ATOM 1370 N N . ASP A 1 182 ? 17.953 -22.344 -0.579 1 97.81 182 ASP A N 1
ATOM 1371 C CA . ASP A 1 182 ? 19.094 -21.562 -1.056 1 97.81 182 ASP A CA 1
ATOM 1372 C C . ASP A 1 182 ? 19.25 -21.688 -2.568 1 97.81 182 ASP A C 1
ATOM 1374 O O . ASP A 1 182 ? 20.328 -22.016 -3.064 1 97.81 182 ASP A O 1
ATOM 1378 N N . LEU A 1 183 ? 18.078 -21.547 -3.264 1 97.81 183 LEU A N 1
ATOM 1379 C CA . LEU A 1 183 ? 18.078 -21.594 -4.723 1 97.81 183 LEU A CA 1
ATOM 1380 C C . LEU A 1 183 ? 19.062 -20.594 -5.301 1 97.81 183 LEU A C 1
ATOM 1382 O O . LEU A 1 183 ? 19.094 -19.438 -4.867 1 97.81 183 LEU A O 1
ATOM 1386 N N . GLN A 1 184 ? 19.844 -21.031 -6.309 1 97.25 184 GLN A N 1
ATOM 1387 C CA . GLN A 1 184 ? 20.75 -20.156 -7.039 1 97.25 184 GLN A CA 1
ATOM 1388 C C . GLN A 1 184 ? 20.578 -20.312 -8.547 1 97.25 184 GLN A C 1
ATOM 1390 O O . GLN A 1 184 ? 20.516 -21.438 -9.055 1 97.25 184 GLN A O 1
ATOM 1395 N N . PRO A 1 185 ? 20.688 -19.25 -9.312 1 97.56 185 PRO A N 1
ATOM 1396 C CA . PRO A 1 185 ? 20.516 -17.891 -8.797 1 97.56 185 PRO A CA 1
ATOM 1397 C C . PRO A 1 185 ? 19.172 -17.688 -8.102 1 97.56 185 PRO A C 1
ATOM 1399 O O . PRO A 1 185 ? 18.219 -18.453 -8.352 1 97.56 185 PRO A O 1
ATOM 1402 N N . PRO A 1 186 ? 19.078 -16.75 -7.188 1 97.69 186 PRO A N 1
ATOM 1403 C CA . PRO A 1 186 ? 17.812 -16.531 -6.477 1 97.69 186 PRO A CA 1
ATOM 1404 C C . PRO A 1 186 ? 16.734 -15.938 -7.375 1 97.69 186 PRO A C 1
ATOM 1406 O O . PRO A 1 186 ? 17.016 -15.453 -8.469 1 97.69 186 PRO A O 1
ATOM 1409 N N . LEU A 1 187 ? 15.523 -16.047 -6.93 1 98.44 187 LEU A N 1
ATOM 1410 C CA . LEU A 1 187 ? 14.406 -15.398 -7.605 1 98.44 187 LEU A CA 1
ATOM 1411 C C . LEU A 1 187 ? 14.633 -13.891 -7.711 1 98.44 187 LEU A C 1
ATOM 1413 O O . LEU A 1 187 ? 15.109 -13.266 -6.762 1 98.44 187 LEU A O 1
ATOM 1417 N N . ALA A 1 188 ? 14.289 -13.398 -8.875 1 98.06 188 ALA A N 1
ATOM 1418 C CA . ALA A 1 188 ? 14.477 -11.969 -9.094 1 98.06 188 ALA A CA 1
ATOM 1419 C C . ALA A 1 188 ? 13.391 -11.164 -8.383 1 98.06 188 ALA A C 1
ATOM 1421 O O . ALA A 1 188 ? 13.633 -10.031 -7.957 1 98.06 188 ALA A O 1
ATOM 1422 N N . LYS A 1 189 ? 12.195 -11.711 -8.32 1 98.31 189 LYS A N 1
ATOM 1423 C CA . LYS A 1 189 ? 11.047 -10.969 -7.809 1 98.31 189 LYS A CA 1
ATOM 1424 C C . LYS A 1 189 ? 9.844 -11.883 -7.59 1 98.31 189 LYS A C 1
ATOM 1426 O O . LYS A 1 189 ? 9.797 -12.984 -8.141 1 98.31 189 LYS A O 1
ATOM 1431 N N . GLN A 1 190 ? 8.953 -11.547 -6.758 1 98.5 190 GLN A N 1
ATOM 1432 C CA . GLN A 1 190 ? 7.633 -12.164 -6.703 1 98.5 190 GLN A CA 1
ATOM 1433 C C . GLN A 1 190 ? 6.535 -11.109 -6.797 1 98.5 190 GLN A C 1
ATOM 1435 O O . GLN A 1 190 ? 6.629 -10.047 -6.172 1 98.5 190 GLN A O 1
ATOM 1440 N N . ILE A 1 191 ? 5.621 -11.289 -7.656 1 98.88 191 ILE A N 1
ATOM 1441 C CA . ILE A 1 191 ? 4.484 -10.422 -7.926 1 98.88 191 ILE A CA 1
ATOM 1442 C C . ILE A 1 191 ? 3.193 -11.109 -7.484 1 98.88 191 ILE A C 1
ATOM 1444 O O . ILE A 1 191 ? 2.699 -12.008 -8.164 1 98.88 191 ILE A O 1
ATOM 1448 N N . LEU A 1 192 ? 2.65 -10.664 -6.352 1 98.94 192 LEU A N 1
ATOM 1449 C CA . LEU A 1 192 ? 1.527 -11.312 -5.688 1 98.94 192 LEU A CA 1
ATOM 1450 C C . LEU A 1 192 ? 0.281 -10.438 -5.738 1 98.94 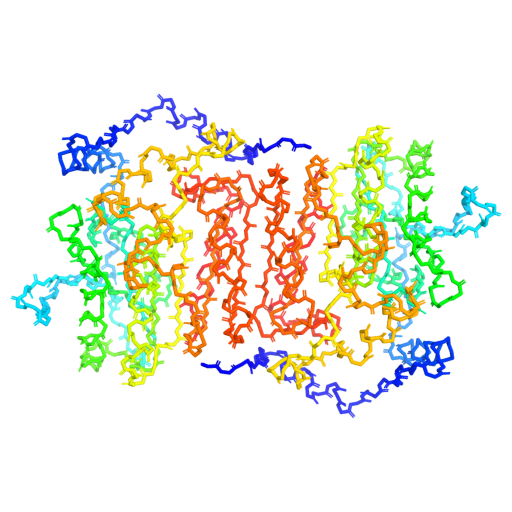192 LEU A C 1
ATOM 1452 O O . LEU A 1 192 ? 0.179 -9.453 -5.004 1 98.94 192 LEU A O 1
ATOM 1456 N N . ILE A 1 193 ? -0.686 -10.789 -6.578 1 98.88 193 ILE A N 1
ATOM 1457 C CA . ILE A 1 193 ? -1.882 -9.984 -6.809 1 98.88 193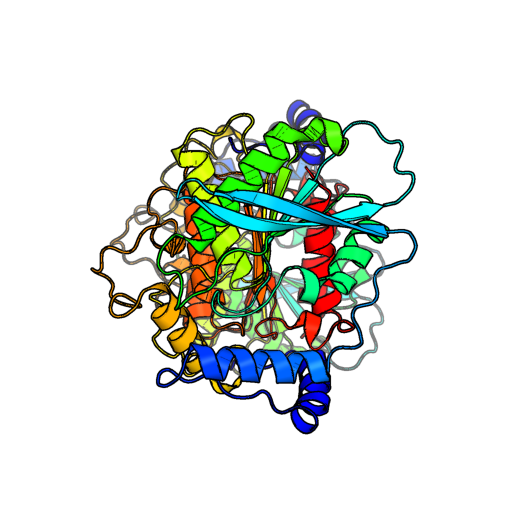 ILE A CA 1
ATOM 1458 C C . ILE A 1 193 ? -3.031 -10.516 -5.957 1 98.88 193 ILE A C 1
ATOM 1460 O O . ILE A 1 193 ? -3.521 -11.625 -6.184 1 98.88 193 ILE A O 1
ATOM 1464 N N . TYR A 1 194 ? -3.512 -9.719 -4.906 1 98.81 194 TYR A N 1
ATOM 1465 C CA . TYR A 1 194 ? -4.473 -10.07 -3.869 1 98.81 194 TYR A CA 1
ATOM 1466 C C . TYR A 1 194 ? -4.305 -11.523 -3.443 1 98.81 194 TYR A C 1
ATOM 1468 O O . TYR A 1 194 ? -5.262 -12.297 -3.477 1 98.81 194 TYR A O 1
ATOM 1476 N N . PRO A 1 195 ? -3.129 -11.883 -2.951 1 98.94 195 PRO A N 1
ATOM 1477 C CA . PRO A 1 195 ? -2.768 -13.281 -2.691 1 98.94 195 PRO A CA 1
ATOM 1478 C C . PRO A 1 195 ? -3.512 -13.867 -1.496 1 98.94 195 PRO A C 1
ATOM 1480 O O . PRO A 1 195 ? -3.746 -13.172 -0.505 1 98.94 195 PRO A O 1
ATOM 1483 N N . MET A 1 196 ? -3.906 -15.125 -1.638 1 98.88 196 MET A N 1
ATOM 1484 C CA . MET A 1 196 ? -4.418 -15.961 -0.553 1 98.88 196 MET A CA 1
ATOM 1485 C C . MET A 1 196 ? -3.283 -16.453 0.337 1 98.88 196 MET A C 1
ATOM 1487 O O . MET A 1 196 ? -2.568 -17.391 -0.022 1 98.88 196 MET A O 1
ATOM 1491 N N . LEU A 1 197 ? -3.094 -15.844 1.577 1 98.88 197 LEU A N 1
ATOM 1492 C CA . LEU A 1 197 ? -1.826 -16.031 2.275 1 98.88 197 LEU A CA 1
ATOM 1493 C C . LEU A 1 197 ? -2.047 -16.688 3.637 1 98.88 197 LEU A C 1
ATOM 1495 O O . LEU A 1 197 ? -1.162 -17.375 4.152 1 98.88 197 LEU A O 1
ATOM 1499 N N . ASP A 1 198 ? -3.178 -16.422 4.301 1 98.81 198 ASP A N 1
ATOM 1500 C CA . ASP A 1 198 ? -3.33 -16.75 5.715 1 98.81 198 ASP A CA 1
ATOM 1501 C C . ASP A 1 198 ? -4.582 -17.594 5.949 1 98.81 198 ASP A C 1
ATOM 1503 O O . ASP A 1 198 ? -5.703 -17.078 5.84 1 98.81 198 ASP A O 1
ATOM 1507 N N . ASP A 1 199 ? -4.43 -18.781 6.387 1 98.56 199 ASP A N 1
ATOM 1508 C CA . ASP A 1 199 ? -5.551 -19.688 6.57 1 98.56 199 ASP A CA 1
ATOM 1509 C C . ASP A 1 199 ? -6.387 -19.297 7.789 1 98.56 199 ASP A C 1
ATOM 1511 O O . ASP A 1 199 ? -7.5 -19.797 7.973 1 98.56 199 ASP A O 1
ATOM 1515 N N . ARG A 1 200 ? -5.98 -18.359 8.594 1 97.69 200 ARG A N 1
ATOM 1516 C CA . ARG A 1 200 ? -6.652 -18 9.836 1 97.69 200 ARG A CA 1
ATOM 1517 C C . ARG A 1 200 ? -7.691 -16.906 9.602 1 97.69 200 ARG A C 1
ATOM 1519 O O . ARG A 1 200 ? -8.406 -16.516 10.523 1 97.69 200 ARG A O 1
ATOM 1526 N N . ASN A 1 201 ? -7.707 -16.406 8.367 1 95.62 201 ASN A N 1
ATOM 1527 C CA . ASN A 1 201 ? -8.711 -15.43 7.957 1 95.62 201 ASN A CA 1
ATOM 1528 C C . ASN A 1 201 ? -10.07 -16.078 7.715 1 95.62 201 ASN A C 1
ATOM 1530 O O . ASN A 1 201 ? -10.641 -15.953 6.629 1 95.62 201 ASN A O 1
ATOM 1534 N N . LEU A 1 202 ? -10.633 -16.797 8.703 1 94.19 202 LEU A N 1
ATOM 1535 C CA . LEU A 1 202 ? -11.891 -17.516 8.523 1 94.19 202 LEU A CA 1
ATOM 1536 C C . LEU A 1 202 ? -12.992 -16.891 9.367 1 94.19 202 LEU A C 1
ATOM 1538 O O . LEU A 1 202 ? -14.148 -17.312 9.289 1 94.19 202 LEU A O 1
ATOM 1542 N N . VAL A 1 203 ? -12.648 -15.844 10.133 1 92.5 203 VAL A N 1
ATOM 1543 C CA . VAL A 1 203 ? -13.648 -15.07 10.867 1 92.5 203 VAL A CA 1
ATOM 1544 C C . VAL A 1 203 ? -14.188 -13.945 9.992 1 92.5 203 VAL A C 1
ATOM 1546 O O . VAL A 1 203 ? -13.414 -13.117 9.5 1 92.5 203 VAL A O 1
ATOM 1549 N N . GLU A 1 204 ? -15.461 -13.938 9.914 1 95.75 204 GLU A N 1
ATOM 1550 C CA . GLU A 1 204 ? -16.109 -13 9 1 95.75 204 GLU A CA 1
ATOM 1551 C C . GLU A 1 204 ? -15.992 -11.562 9.516 1 95.75 204 GLU A C 1
ATOM 1553 O O . GLU A 1 204 ? -16.094 -11.32 10.719 1 95.75 204 GLU A O 1
ATOM 1558 N N . ASN A 1 205 ? -15.68 -10.641 8.672 1 95.88 205 ASN A N 1
ATOM 1559 C CA . ASN A 1 205 ? -15.797 -9.211 8.898 1 95.88 205 ASN A CA 1
ATOM 1560 C C . ASN A 1 205 ? -17.141 -8.664 8.398 1 95.88 205 ASN A C 1
ATOM 1562 O O . ASN A 1 205 ? -17.375 -8.617 7.191 1 95.88 205 ASN A O 1
ATOM 1566 N N . GLU A 1 206 ? -18 -8.227 9.25 1 94.94 206 GLU A N 1
ATOM 1567 C CA . GLU A 1 206 ? -19.359 -7.832 8.922 1 94.94 206 GLU A CA 1
ATOM 1568 C C . GLU A 1 206 ? -19.391 -6.648 7.961 1 94.94 206 GLU A C 1
ATOM 1570 O O . GLU A 1 206 ? -20.312 -6.508 7.164 1 94.94 206 GLU A O 1
ATOM 1575 N N . GLY A 1 207 ? -18.359 -5.832 8.039 1 95.25 207 GLY A N 1
ATOM 1576 C CA . GLY A 1 207 ? -18.281 -4.691 7.141 1 95.25 207 GLY A CA 1
ATOM 1577 C C . GLY A 1 207 ? -17.938 -5.086 5.711 1 95.25 207 GLY A C 1
ATOM 1578 O O . GLY A 1 207 ? -18.438 -4.477 4.762 1 95.25 207 GLY A O 1
ATOM 1579 N N . LEU A 1 208 ? -17.125 -6.141 5.527 1 96.88 208 LEU A N 1
ATOM 1580 C CA . LEU A 1 208 ? -16.656 -6.574 4.219 1 96.88 208 LEU A CA 1
ATOM 1581 C C . LEU A 1 208 ? -17.641 -7.551 3.58 1 96.88 208 LEU A C 1
ATOM 1583 O O . LEU A 1 208 ? -17.75 -7.602 2.354 1 96.88 208 LEU A O 1
ATOM 1587 N N . LYS A 1 209 ? -18.359 -8.305 4.391 1 96.56 209 LYS A N 1
ATOM 1588 C CA . LYS A 1 209 ? -19.141 -9.469 3.977 1 96.56 209 LYS A CA 1
ATOM 1589 C C . LYS A 1 209 ? -20.094 -9.109 2.848 1 96.56 209 LYS A C 1
ATOM 1591 O O . LYS A 1 209 ? -20.141 -9.789 1.82 1 96.56 209 LYS A O 1
ATOM 1596 N N . PRO A 1 210 ? -20.812 -7.973 2.912 1 95.62 210 PRO A N 1
ATOM 1597 C CA . PRO A 1 210 ? -21.797 -7.676 1.86 1 95.62 210 PRO A CA 1
ATOM 1598 C C . PRO A 1 210 ? -21.141 -7.246 0.551 1 95.62 210 PRO A C 1
ATOM 1600 O O . PRO A 1 210 ? -21.797 -7.199 -0.489 1 95.62 210 PRO A O 1
ATOM 1603 N N . LEU A 1 211 ?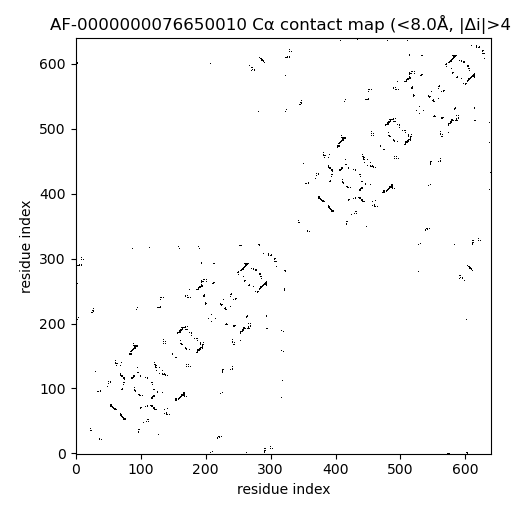 -19.828 -6.922 0.591 1 96.69 211 LEU A N 1
ATOM 1604 C CA . LEU A 1 211 ? -19.156 -6.328 -0.562 1 96.69 211 LEU A CA 1
ATOM 1605 C C . LEU A 1 211 ? -18.188 -7.316 -1.19 1 96.69 211 LEU A C 1
ATOM 1607 O O . LEU A 1 211 ? -17.609 -7.039 -2.24 1 96.69 211 LEU A O 1
ATOM 1611 N N . ALA A 1 212 ? -18.062 -8.477 -0.591 1 96 212 ALA A N 1
ATOM 1612 C CA . ALA A 1 212 ? -17.031 -9.438 -0.988 1 96 212 ALA A CA 1
ATOM 1613 C C . ALA A 1 212 ? -17.469 -10.227 -2.217 1 96 212 ALA A C 1
ATOM 1615 O O . ALA A 1 212 ? -18.578 -10.766 -2.258 1 96 212 ALA A O 1
ATOM 1616 N N . THR A 1 213 ? -16.531 -10.289 -3.221 1 94.5 213 THR A N 1
ATOM 1617 C CA . THR A 1 213 ? -16.812 -11.109 -4.398 1 94.5 213 THR A CA 1
ATOM 1618 C C . THR A 1 213 ? -16.234 -12.508 -4.234 1 94.5 213 THR A C 1
ATOM 1620 O O . THR A 1 213 ? -16.719 -13.461 -4.859 1 94.5 213 THR A O 1
ATOM 1623 N N . TRP A 1 214 ? -15.125 -12.742 -3.604 1 95.75 214 TRP A N 1
ATOM 1624 C CA . TRP A 1 214 ? -14.703 -13.977 -2.949 1 95.75 214 TRP A CA 1
ATOM 1625 C C . TRP A 1 214 ? -15.109 -13.984 -1.479 1 95.75 214 TRP A C 1
ATOM 1627 O O . TRP A 1 214 ? -14.562 -13.227 -0.673 1 95.75 214 TRP A O 1
ATOM 1637 N N . THR A 1 215 ? -16.094 -14.789 -1.147 1 96.31 215 THR A N 1
ATOM 1638 C CA . THR A 1 215 ? -16.766 -14.664 0.137 1 96.31 215 THR A CA 1
ATOM 1639 C C . THR A 1 215 ? -16.031 -15.438 1.222 1 96.31 215 THR A C 1
ATOM 1641 O O . THR A 1 215 ? -15.164 -16.266 0.919 1 96.31 215 THR A O 1
ATOM 1644 N N . PHE A 1 216 ? -16.344 -15.164 2.484 1 97 216 PHE A N 1
ATOM 1645 C CA . PHE A 1 216 ? -15.781 -15.867 3.625 1 97 216 PHE A CA 1
ATOM 1646 C C . PHE A 1 216 ? -16.125 -17.359 3.568 1 97 216 PHE A C 1
ATOM 1648 O O . PHE A 1 216 ? -15.312 -18.203 3.939 1 97 216 PHE A O 1
ATOM 1655 N N . GLU A 1 217 ? -17.312 -17.672 3.07 1 96 217 GLU A N 1
ATOM 1656 C CA . GLU A 1 217 ? -17.719 -19.078 2.914 1 96 217 GLU A CA 1
ATOM 1657 C C . GLU A 1 217 ? -16.844 -19.781 1.89 1 96 217 GLU A C 1
ATOM 1659 O O . GLU A 1 217 ? -16.406 -20.906 2.121 1 96 217 GLU A O 1
ATOM 1664 N N . GLU A 1 218 ? -16.641 -19.141 0.801 1 96.56 218 GLU A N 1
ATOM 1665 C CA . GLU A 1 218 ? -15.781 -19.703 -0.233 1 96.56 218 GLU A CA 1
ATOM 1666 C C . GLU A 1 218 ? -14.344 -19.859 0.261 1 96.56 218 GLU A C 1
ATOM 1668 O O . GLU A 1 218 ? -13.688 -20.859 -0.043 1 96.56 218 GLU A O 1
ATOM 1673 N N . ASN A 1 219 ? -13.906 -18.844 0.976 1 98 219 ASN A N 1
ATOM 1674 C CA . ASN A 1 219 ? -12.57 -18.891 1.568 1 98 219 ASN A CA 1
ATOM 1675 C C . ASN A 1 219 ? -12.414 -20.078 2.512 1 98 219 ASN A C 1
ATOM 1677 O O . ASN A 1 219 ? -11.367 -20.719 2.523 1 98 219 ASN A O 1
ATOM 1681 N N . LYS A 1 220 ? -13.438 -20.328 3.301 1 97.88 220 LYS A N 1
ATOM 1682 C CA . LYS A 1 220 ? -13.445 -21.469 4.199 1 97.88 220 LYS A CA 1
ATOM 1683 C C . LYS A 1 220 ? -13.344 -22.781 3.418 1 97.88 220 LYS A C 1
ATOM 1685 O O . LYS A 1 220 ? -12.633 -23.703 3.822 1 97.88 220 LYS A O 1
ATOM 1690 N N . VAL A 1 221 ? -14.094 -22.875 2.307 1 98.25 221 VAL A N 1
ATOM 1691 C CA . VAL A 1 221 ? -14.031 -24.062 1.466 1 98.25 221 VAL A CA 1
ATOM 1692 C C . VAL A 1 221 ? -12.609 -24.266 0.937 1 98.25 221 VAL A C 1
ATOM 1694 O O . VAL A 1 221 ? -12.062 -25.359 0.993 1 98.25 221 VAL A O 1
ATOM 1697 N N . GLY A 1 222 ? -11.977 -23.172 0.455 1 98.38 222 GLY A N 1
ATOM 1698 C CA . GLY A 1 222 ? -10.625 -23.234 -0.087 1 98.38 222 GLY A CA 1
ATOM 1699 C C . GLY A 1 222 ? -9.602 -23.703 0.926 1 98.38 222 GLY A C 1
ATOM 1700 O O . GLY A 1 222 ? -8.875 -24.672 0.681 1 98.38 222 GLY A O 1
ATOM 1701 N N . TRP A 1 223 ? -9.555 -23.094 2.09 1 98.69 223 TRP A N 1
ATOM 1702 C CA . TRP A 1 223 ? -8.562 -23.422 3.105 1 98.69 223 TRP A CA 1
ATOM 1703 C C . TRP A 1 223 ? -8.812 -24.812 3.682 1 98.69 223 TRP A C 1
ATOM 1705 O O . TRP A 1 223 ? -7.867 -25.562 3.953 1 98.69 223 TRP A O 1
ATOM 1715 N N . THR A 1 224 ? -10.125 -25.141 3.877 1 98.31 224 THR A N 1
ATOM 1716 C CA . THR A 1 224 ? -10.445 -26.484 4.367 1 98.31 224 THR A CA 1
ATOM 1717 C C . THR A 1 224 ? -10.023 -27.547 3.352 1 98.31 224 THR A C 1
ATOM 1719 O O . THR A 1 224 ? -9.57 -28.625 3.73 1 98.31 224 THR A O 1
ATOM 1722 N N . GLY A 1 225 ? -10.258 -27.234 2.098 1 98.44 225 GLY A N 1
ATOM 1723 C CA . GLY A 1 225 ? -9.781 -28.141 1.062 1 98.44 225 GLY A CA 1
ATOM 1724 C C . GLY A 1 225 ? -8.281 -28.375 1.127 1 98.44 225 GLY A C 1
ATOM 1725 O O . GLY A 1 225 ? -7.828 -29.516 0.99 1 98.44 225 GLY A O 1
ATOM 1726 N N . LEU A 1 226 ? -7.477 -27.359 1.365 1 98.69 226 LEU A N 1
ATOM 1727 C CA . LEU A 1 226 ? -6.02 -27.422 1.326 1 98.69 226 LEU A CA 1
ATOM 1728 C C . LEU A 1 226 ? -5.469 -28.031 2.613 1 98.69 226 LEU A C 1
ATOM 1730 O O . LEU A 1 226 ? -4.5 -28.781 2.58 1 98.69 226 LEU A O 1
ATOM 1734 N N . LEU A 1 227 ? -6.129 -27.688 3.812 1 98.62 227 LEU A N 1
ATOM 1735 C CA . LEU A 1 227 ? -5.469 -27.969 5.082 1 98.62 227 LEU A CA 1
ATOM 1736 C C . LEU A 1 227 ? -6.312 -28.891 5.949 1 98.62 227 LEU A C 1
ATOM 1738 O O . LEU A 1 227 ? -5.898 -29.266 7.047 1 98.62 227 LEU A O 1
ATOM 1742 N N . GLY A 1 228 ? -7.508 -29.297 5.457 1 97 228 GLY A N 1
ATOM 1743 C CA . GLY A 1 228 ? -8.398 -30.109 6.258 1 97 228 GLY A CA 1
ATOM 1744 C C . GLY A 1 228 ? -8.773 -29.469 7.582 1 97 228 GLY A C 1
ATOM 1745 O O . GLY A 1 228 ? -9.078 -28.281 7.637 1 97 228 GLY A O 1
ATOM 1746 N N . GLY A 1 229 ? -8.805 -30.219 8.602 1 95.25 229 GLY A N 1
ATOM 1747 C CA . GLY A 1 229 ? -9.25 -29.781 9.914 1 95.25 229 GLY A CA 1
ATOM 1748 C C . GLY A 1 229 ? -8.305 -28.781 10.562 1 95.25 229 GLY A C 1
ATOM 1749 O O . GLY A 1 229 ? -8.656 -28.156 11.562 1 95.25 229 GLY A O 1
ATOM 1750 N N . GLN A 1 230 ? -7.164 -28.547 9.953 1 97.25 230 GLN A N 1
ATOM 1751 C CA . GLN A 1 230 ? -6.176 -27.641 10.531 1 97.25 230 GLN A CA 1
ATOM 1752 C C . GLN A 1 230 ? -6.449 -26.203 10.141 1 97.25 230 GLN A C 1
ATOM 1754 O O . GLN A 1 230 ? -5.934 -25.266 10.766 1 97.25 230 GLN A O 1
ATOM 1759 N N . ALA A 1 231 ? -7.25 -26.016 9.125 1 97.62 231 ALA A N 1
ATOM 1760 C CA . ALA A 1 231 ? -7.488 -24.672 8.594 1 97.62 231 ALA A CA 1
ATOM 1761 C C . ALA A 1 231 ? -8.047 -23.75 9.664 1 97.62 231 ALA A C 1
ATOM 1763 O O . ALA A 1 231 ? -8.984 -24.109 10.383 1 97.62 231 ALA A O 1
ATOM 1764 N N . GLY A 1 232 ? -7.41 -22.609 9.812 1 97.38 232 GLY A N 1
ATOM 1765 C CA . GLY A 1 232 ? -7.934 -21.562 10.68 1 97.38 232 GLY A CA 1
ATOM 1766 C C . GLY A 1 232 ? -7.492 -21.703 12.125 1 97.38 232 GLY A C 1
ATOM 1767 O O . GLY A 1 232 ? -7.723 -20.812 12.938 1 97.38 232 GLY A O 1
ATOM 1768 N N . LYS A 1 233 ? -6.863 -22.812 12.508 1 97.12 233 LYS A N 1
ATOM 1769 C CA . LYS A 1 233 ? -6.469 -23.031 13.891 1 97.12 233 LYS A CA 1
ATOM 1770 C C . LYS A 1 233 ? -5.125 -22.391 14.195 1 97.12 233 LYS A C 1
ATOM 1772 O O . LYS A 1 233 ? -4.102 -22.75 13.609 1 97.12 233 LYS A O 1
ATOM 1777 N N . PRO A 1 234 ? -5.133 -21.453 15.078 1 95.12 234 PRO A N 1
ATOM 1778 C CA . PRO A 1 234 ? -3.916 -20.688 15.336 1 95.12 234 PRO A CA 1
ATOM 1779 C C . PRO A 1 234 ? -2.744 -21.562 15.773 1 95.12 234 PRO A C 1
ATOM 1781 O O . PRO A 1 234 ? -1.595 -21.281 15.422 1 95.12 234 PRO A O 1
ATOM 1784 N N . ASP A 1 235 ? -3.014 -22.703 16.406 1 95.69 235 ASP A N 1
ATOM 1785 C CA . ASP A 1 235 ? -1.944 -23.5 17 1 95.69 235 ASP A CA 1
ATOM 1786 C C . ASP A 1 235 ? -1.634 -24.734 16.141 1 95.69 235 ASP A C 1
ATOM 1788 O O . ASP A 1 235 ? -0.771 -25.547 16.484 1 95.69 235 ASP A O 1
ATOM 1792 N N . ALA A 1 236 ? -2.381 -24.859 15.055 1 96.56 236 ALA A N 1
ATOM 1793 C CA . ALA A 1 236 ? -2.119 -26 14.18 1 96.56 236 ALA A CA 1
ATOM 1794 C C . ALA A 1 236 ? -0.753 -25.875 13.508 1 96.56 236 ALA A C 1
ATOM 1796 O O . ALA A 1 236 ? -0.286 -24.781 13.242 1 96.56 236 ALA A O 1
ATOM 1797 N N . LEU A 1 237 ? -0.143 -27 13.297 1 95.69 237 LEU A N 1
ATOM 1798 C CA . LEU A 1 237 ? 1.146 -27.016 12.617 1 95.69 237 LEU A CA 1
ATOM 1799 C C . LEU A 1 237 ? 0.963 -26.969 11.102 1 95.69 237 LEU A C 1
ATOM 1801 O O . LEU A 1 237 ? 1.179 -27.969 10.414 1 95.69 237 LEU A O 1
ATOM 1805 N N . VAL A 1 238 ? 0.658 -25.828 10.617 1 98.06 238 VAL A N 1
ATOM 1806 C CA . VAL A 1 238 ? 0.462 -25.594 9.195 1 98.06 238 VAL A CA 1
ATOM 1807 C C . VAL A 1 238 ? 1.775 -25.141 8.562 1 98.06 238 VAL A C 1
ATOM 1809 O O . VAL A 1 238 ? 2.42 -24.203 9.047 1 98.06 238 VAL A O 1
ATOM 1812 N N . SER A 1 239 ? 2.189 -25.859 7.531 1 98.44 239 SER A N 1
ATOM 1813 C CA . SER A 1 239 ? 3.416 -25.5 6.82 1 98.44 239 SER A CA 1
ATOM 1814 C C . SER A 1 239 ? 3.35 -24.078 6.285 1 98.44 239 SER A C 1
ATOM 1816 O O . SER A 1 239 ? 2.35 -23.672 5.684 1 98.44 239 SER A O 1
ATOM 1818 N N . GLN A 1 240 ? 4.449 -23.281 6.418 1 98.69 240 GLN A N 1
ATOM 1819 C CA . GLN A 1 240 ? 4.539 -21.938 5.852 1 98.69 240 GLN A CA 1
ATOM 1820 C C . GLN A 1 240 ? 4.508 -21.984 4.328 1 98.69 240 GLN A C 1
ATOM 1822 O O . GLN A 1 240 ? 4.215 -20.969 3.68 1 98.69 240 GLN A O 1
ATOM 1827 N N . TYR A 1 241 ? 4.77 -23.109 3.746 1 98.81 241 TYR A N 1
ATOM 1828 C CA . TYR A 1 241 ? 4.742 -23.234 2.293 1 98.81 241 TYR A CA 1
ATOM 1829 C C . TYR A 1 241 ? 3.312 -23.375 1.783 1 98.81 241 TYR A C 1
ATOM 1831 O O . TYR A 1 241 ? 3.033 -23.078 0.617 1 98.81 241 TYR A O 1
ATOM 1839 N N . ALA A 1 242 ? 2.414 -23.828 2.662 1 98.81 242 ALA A N 1
ATOM 1840 C CA . ALA A 1 242 ? 0.996 -23.969 2.334 1 98.81 242 ALA A CA 1
ATOM 1841 C C . ALA A 1 242 ? 0.244 -22.672 2.631 1 98.81 242 ALA A C 1
ATOM 1843 O O . ALA A 1 242 ? -0.651 -22.281 1.878 1 98.81 242 ALA A O 1
ATOM 1844 N N . ALA A 1 243 ? 0.577 -22.047 3.691 1 98.88 243 ALA A N 1
ATOM 1845 C CA . ALA A 1 243 ? 0.044 -20.766 4.137 1 98.88 243 ALA A CA 1
ATOM 1846 C C . ALA A 1 243 ? 1.17 -19.781 4.48 1 98.88 243 ALA A C 1
ATOM 1848 O O . ALA A 1 243 ? 1.571 -19.688 5.645 1 98.88 243 ALA A O 1
ATOM 1849 N N . PRO A 1 244 ? 1.553 -19.016 3.516 1 98.88 244 PRO A N 1
ATOM 1850 C CA . PRO A 1 244 ? 2.775 -18.219 3.648 1 98.88 244 PRO A CA 1
ATOM 1851 C C . PRO A 1 244 ? 2.723 -17.25 4.82 1 98.88 244 PRO A C 1
ATOM 1853 O O . PRO A 1 244 ? 3.756 -16.938 5.422 1 98.88 244 PRO A O 1
ATOM 1856 N N . ALA A 1 245 ? 1.56 -16.828 5.215 1 98.38 245 ALA A N 1
ATOM 1857 C CA . ALA A 1 245 ? 1.433 -15.883 6.324 1 98.38 245 ALA A CA 1
ATOM 1858 C C . ALA A 1 245 ? 1.803 -16.531 7.648 1 98.38 245 ALA A C 1
ATOM 1860 O O . ALA A 1 245 ? 1.95 -15.859 8.664 1 98.38 245 ALA A O 1
ATOM 1861 N N . ARG A 1 246 ? 1.948 -17.891 7.668 1 98.19 246 ARG A N 1
ATOM 1862 C CA . ARG A 1 246 ? 2.416 -18.609 8.852 1 98.19 246 ARG A CA 1
ATOM 1863 C C . ARG A 1 246 ? 3.916 -18.422 9.047 1 98.19 246 ARG A C 1
ATOM 1865 O O . ARG A 1 246 ? 4.449 -18.719 10.125 1 98.19 246 ARG A O 1
ATOM 1872 N N . ALA A 1 247 ? 4.629 -17.969 8.023 1 98 247 ALA A N 1
ATOM 1873 C CA . ALA A 1 247 ? 6.066 -17.734 8.125 1 98 247 ALA A CA 1
ATOM 1874 C C . ALA A 1 247 ? 6.371 -16.594 9.086 1 98 247 ALA A C 1
ATOM 1876 O O . ALA A 1 247 ? 5.84 -15.492 8.938 1 98 247 ALA A O 1
ATOM 1877 N N . THR A 1 248 ? 7.211 -16.797 10.016 1 96.06 248 THR A N 1
ATOM 1878 C CA . THR A 1 248 ? 7.637 -15.758 10.945 1 96.06 248 THR A CA 1
ATOM 1879 C C . THR A 1 248 ? 8.922 -15.094 10.461 1 96.06 248 THR A C 1
ATOM 1881 O O . THR A 1 248 ? 9.18 -13.93 10.773 1 96.06 248 THR A O 1
ATOM 1884 N N . ASN A 1 249 ? 9.742 -15.844 9.773 1 98 249 ASN A N 1
ATOM 1885 C CA . ASN A 1 249 ? 10.953 -15.32 9.148 1 98 249 ASN A CA 1
ATOM 1886 C C . ASN A 1 249 ? 10.773 -15.117 7.648 1 98 249 ASN A C 1
ATOM 1888 O O . ASN A 1 249 ? 10.617 -16.078 6.898 1 98 249 ASN A O 1
ATOM 1892 N N . THR A 1 250 ? 10.758 -13.883 7.227 1 97.94 250 THR A N 1
ATOM 1893 C CA . THR A 1 250 ? 10.602 -13.57 5.812 1 97.94 250 THR A CA 1
ATOM 1894 C C . THR A 1 250 ? 11.867 -12.93 5.258 1 97.94 250 THR A C 1
ATOM 1896 O O . THR A 1 250 ? 11.891 -12.453 4.121 1 97.94 250 THR A O 1
ATOM 1899 N N . ALA A 1 251 ? 12.961 -12.875 6.078 1 97.31 251 ALA A N 1
ATOM 1900 C CA . ALA A 1 251 ? 14.211 -12.258 5.637 1 97.31 251 ALA A CA 1
ATOM 1901 C C . ALA A 1 251 ? 14.75 -12.945 4.383 1 97.31 251 ALA A C 1
ATOM 1903 O O . ALA A 1 251 ? 14.57 -14.148 4.203 1 97.31 251 ALA A O 1
ATOM 1904 N N . ASN A 1 252 ? 15.32 -12.219 3.516 1 97.44 252 ASN A N 1
ATOM 1905 C CA . ASN A 1 252 ? 16.047 -12.672 2.332 1 97.44 252 ASN A CA 1
ATOM 1906 C C . ASN A 1 252 ? 15.094 -13.211 1.266 1 97.44 252 ASN A C 1
ATOM 1908 O O . ASN A 1 252 ? 15.523 -13.867 0.316 1 97.44 252 ASN A O 1
ATOM 1912 N N . LEU A 1 253 ? 13.789 -13.008 1.43 1 98.38 253 LEU A N 1
ATOM 1913 C CA . LEU A 1 253 ? 12.875 -13.25 0.317 1 98.38 253 LEU A CA 1
ATOM 1914 C C . LEU A 1 253 ? 13.125 -12.25 -0.813 1 98.38 253 LEU A C 1
ATOM 1916 O O . LEU A 1 253 ? 13.719 -11.195 -0.597 1 98.38 253 LEU A O 1
ATOM 1920 N N . PRO A 1 254 ? 12.75 -12.602 -2.055 1 97.81 254 PRO A N 1
ATOM 1921 C CA . PRO A 1 254 ? 12.961 -11.672 -3.172 1 97.81 254 PRO A CA 1
ATOM 1922 C C . PRO A 1 254 ? 12.148 -10.383 -3.027 1 97.81 254 PRO A C 1
ATOM 1924 O O . PRO A 1 254 ? 11.156 -10.352 -2.297 1 97.81 254 PRO A O 1
ATOM 1927 N N . PRO A 1 255 ? 12.633 -9.281 -3.742 1 98.38 255 PRO A N 1
ATOM 1928 C CA . PRO A 1 255 ? 11.742 -8.117 -3.83 1 98.38 255 PRO A CA 1
ATOM 1929 C C . PRO A 1 255 ? 10.305 -8.5 -4.176 1 98.38 255 PRO A C 1
ATOM 1931 O O . PRO A 1 255 ? 10.078 -9.359 -5.027 1 98.38 255 PRO A O 1
ATOM 1934 N N . THR A 1 256 ? 9.367 -7.918 -3.471 1 98.81 256 THR A N 1
ATOM 1935 C CA . THR A 1 256 ? 7.996 -8.406 -3.553 1 98.81 256 THR A CA 1
ATOM 1936 C C . THR A 1 256 ? 7.039 -7.27 -3.906 1 98.81 256 THR A C 1
ATOM 1938 O O . THR A 1 256 ? 7.074 -6.207 -3.285 1 98.81 256 THR A O 1
ATOM 1941 N N . TYR A 1 257 ? 6.289 -7.438 -4.996 1 98.81 257 TYR A N 1
ATOM 1942 C CA . TYR A 1 257 ? 5.125 -6.617 -5.32 1 98.81 257 TYR A CA 1
ATOM 1943 C C . TYR A 1 257 ? 3.846 -7.25 -4.781 1 98.81 257 TYR A C 1
ATOM 1945 O O . TYR A 1 257 ? 3.602 -8.445 -4.988 1 98.81 257 TYR A O 1
ATOM 1953 N N . LEU A 1 258 ? 3.027 -6.477 -4.039 1 98.94 258 LEU A N 1
ATOM 1954 C CA . LEU A 1 258 ? 1.714 -6.918 -3.584 1 98.94 258 LEU A CA 1
ATOM 1955 C C . LEU A 1 258 ? 0.651 -5.867 -3.891 1 98.94 258 LEU A C 1
ATOM 1957 O O . LEU A 1 258 ? 0.904 -4.668 -3.77 1 98.94 258 LEU A O 1
ATOM 1961 N N . ASP A 1 259 ? -0.515 -6.32 -4.234 1 98.88 259 ASP A N 1
ATOM 1962 C CA . ASP A 1 259 ? -1.626 -5.375 -4.258 1 98.88 259 ASP A CA 1
ATOM 1963 C C . ASP A 1 259 ? -2.947 -6.07 -3.941 1 98.88 259 ASP A C 1
ATOM 1965 O O . ASP A 1 259 ? -3.02 -7.301 -3.93 1 98.88 259 ASP A O 1
ATOM 1969 N N . THR A 1 260 ? -3.961 -5.355 -3.533 1 98.88 260 THR A N 1
ATOM 1970 C CA . THR A 1 260 ? -5.305 -5.836 -3.227 1 98.88 260 THR A CA 1
ATOM 1971 C C . THR A 1 260 ? -6.293 -4.676 -3.18 1 98.88 260 THR A C 1
ATOM 1973 O O . THR A 1 260 ? -5.891 -3.512 -3.115 1 98.88 260 THR A O 1
ATOM 1976 N N . GLY A 1 261 ? -7.559 -4.957 -3.375 1 98.88 261 GLY A N 1
ATOM 1977 C CA . GLY A 1 261 ? -8.594 -3.986 -3.057 1 98.88 261 GLY A CA 1
ATOM 1978 C C . GLY A 1 261 ? -8.883 -3.885 -1.571 1 98.88 261 GLY A C 1
ATOM 1979 O O . GLY A 1 261 ? -8.75 -4.867 -0.84 1 98.88 261 GLY A O 1
ATOM 1980 N N . ASP A 1 262 ? -9.352 -2.682 -1.147 1 98.75 262 ASP A N 1
ATOM 1981 C CA . ASP A 1 262 ? -9.617 -2.527 0.279 1 98.75 262 ASP A CA 1
ATOM 1982 C C . ASP A 1 262 ? -10.938 -3.191 0.665 1 98.75 262 ASP A C 1
ATOM 1984 O O . ASP A 1 262 ? -11.273 -3.275 1.848 1 98.75 262 ASP A O 1
ATOM 1988 N N . LEU A 1 263 ? -11.711 -3.764 -0.341 1 98.69 263 LEU A N 1
ATOM 1989 C CA . LEU A 1 263 ? -12.945 -4.492 -0.067 1 98.69 263 LEU A CA 1
ATOM 1990 C C . LEU A 1 263 ? -12.742 -5.996 -0.241 1 98.69 263 LEU A C 1
ATOM 1992 O O . LEU A 1 263 ? -13.703 -6.766 -0.221 1 98.69 263 LEU A O 1
ATOM 1996 N N . ASP A 1 264 ? -11.516 -6.418 -0.516 1 98.69 264 ASP A N 1
ATOM 1997 C CA . ASP A 1 264 ? -11.133 -7.824 -0.584 1 98.69 264 ASP A CA 1
ATOM 1998 C C . ASP A 1 264 ? -10.977 -8.422 0.812 1 98.69 264 ASP A C 1
ATOM 2000 O O . ASP A 1 264 ? -10.344 -7.82 1.681 1 98.69 264 ASP A O 1
ATOM 2004 N N . ILE A 1 265 ? -11.539 -9.625 1.071 1 98.38 265 ILE A N 1
ATOM 2005 C CA . ILE A 1 265 ? -11.43 -10.219 2.396 1 98.38 265 ILE A CA 1
ATOM 2006 C C . ILE A 1 265 ? -9.969 -10.562 2.686 1 98.38 265 ILE A C 1
ATOM 2008 O O . ILE A 1 265 ? -9.594 -10.797 3.836 1 98.38 265 ILE A O 1
ATOM 2012 N N . PHE A 1 266 ? -9.062 -10.547 1.63 1 98.75 266 PHE A N 1
ATOM 2013 C CA . PHE A 1 266 ? -7.641 -10.828 1.792 1 98.75 266 PHE A CA 1
ATOM 2014 C C . PHE A 1 266 ? -6.883 -9.57 2.189 1 98.75 266 PHE A C 1
ATOM 2016 O O . PHE A 1 266 ? -5.691 -9.625 2.504 1 98.75 266 PHE A O 1
ATOM 2023 N N . ARG A 1 267 ? -7.508 -8.383 2.16 1 98.19 267 ARG A N 1
ATOM 2024 C CA . ARG A 1 267 ? -6.797 -7.113 2.287 1 98.19 267 ARG A CA 1
ATOM 2025 C C . ARG A 1 267 ? -5.965 -7.074 3.566 1 98.19 267 ARG A C 1
ATOM 2027 O O . ARG A 1 267 ? -4.812 -6.641 3.551 1 98.19 267 ARG A O 1
ATOM 2034 N N . ASP A 1 268 ? -6.52 -7.555 4.746 1 98.19 268 ASP A N 1
ATOM 2035 C CA . ASP A 1 268 ? -5.793 -7.465 6.008 1 98.19 268 ASP A CA 1
ATOM 2036 C C . ASP A 1 268 ? -4.559 -8.367 5.996 1 98.19 268 ASP A C 1
ATOM 2038 O O . ASP A 1 268 ? -3.479 -7.953 6.418 1 98.19 268 ASP A O 1
ATOM 2042 N N . GLU A 1 269 ? -4.711 -9.602 5.539 1 98.38 269 GLU A N 1
ATOM 2043 C CA . GLU A 1 269 ? -3.574 -10.516 5.527 1 98.38 269 GLU A CA 1
ATOM 2044 C C . GLU A 1 269 ? -2.512 -10.062 4.527 1 98.38 269 GLU A C 1
ATOM 2046 O O . GLU A 1 269 ? -1.317 -10.273 4.746 1 98.38 269 GLU A O 1
ATOM 2051 N N . VAL A 1 270 ? -2.93 -9.453 3.396 1 98.88 270 VAL A N 1
ATOM 2052 C CA . VAL A 1 270 ? -1.979 -8.945 2.41 1 98.88 270 VAL A CA 1
ATOM 2053 C C . VAL A 1 270 ? -1.149 -7.824 3.021 1 98.88 270 VAL A C 1
ATOM 2055 O O . VAL A 1 270 ? 0.081 -7.832 2.932 1 98.88 270 VAL A O 1
ATOM 2058 N N . VAL A 1 271 ? -1.781 -6.883 3.699 1 98.88 271 VAL A N 1
ATOM 2059 C CA . VAL A 1 271 ? -1.098 -5.746 4.305 1 98.88 271 VAL A CA 1
ATOM 2060 C C . VAL A 1 271 ? -0.22 -6.227 5.461 1 98.88 271 VAL A C 1
ATOM 2062 O O . VAL A 1 271 ? 0.912 -5.762 5.621 1 98.88 271 VAL A O 1
ATOM 2065 N N . THR A 1 272 ? -0.704 -7.172 6.25 1 98.25 272 THR A N 1
ATOM 2066 C CA . THR A 1 272 ? 0.062 -7.719 7.363 1 98.25 272 THR A CA 1
ATOM 2067 C C . THR A 1 272 ? 1.303 -8.453 6.859 1 98.25 272 THR A C 1
ATOM 2069 O O . THR A 1 272 ? 2.381 -8.328 7.441 1 98.25 272 THR A O 1
ATOM 2072 N N . TYR A 1 273 ? 1.12 -9.25 5.793 1 98.75 273 TYR A N 1
ATOM 2073 C CA . TYR A 1 273 ? 2.26 -9.953 5.207 1 98.75 273 TYR A CA 1
ATOM 2074 C C . TYR A 1 273 ? 3.287 -8.961 4.668 1 98.75 273 TYR A C 1
ATOM 2076 O O . TYR A 1 273 ? 4.488 -9.133 4.879 1 98.75 273 TYR A O 1
ATOM 2084 N N . ALA A 1 274 ? 2.861 -7.906 3.988 1 98.81 274 ALA A N 1
ATOM 2085 C CA . ALA A 1 274 ? 3.746 -6.855 3.49 1 98.81 274 ALA A CA 1
ATOM 2086 C C . ALA A 1 274 ? 4.512 -6.199 4.633 1 98.81 274 ALA A C 1
ATOM 2088 O O . ALA A 1 274 ? 5.715 -5.941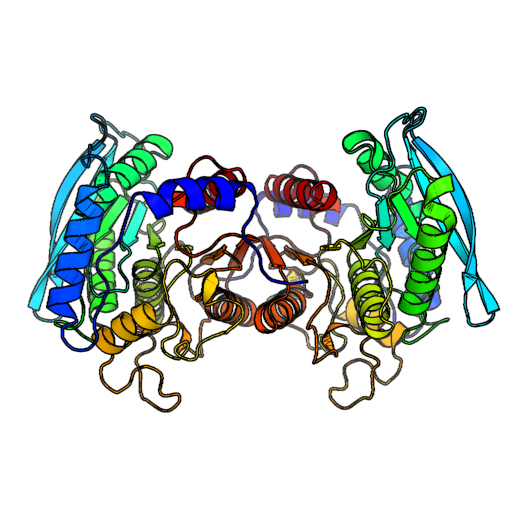 4.516 1 98.81 274 ALA A O 1
ATOM 2089 N N . ALA A 1 275 ? 3.795 -5.918 5.73 1 98.5 275 ALA A N 1
ATOM 2090 C CA . ALA A 1 275 ? 4.426 -5.305 6.898 1 98.5 275 ALA A CA 1
ATOM 2091 C C . ALA A 1 275 ? 5.562 -6.176 7.43 1 98.5 275 ALA A C 1
ATOM 2093 O O . ALA A 1 275 ? 6.621 -5.668 7.801 1 98.5 275 ALA A O 1
ATOM 2094 N N . ARG A 1 276 ? 5.348 -7.473 7.477 1 98.19 276 ARG A N 1
ATOM 2095 C CA . ARG A 1 276 ? 6.371 -8.398 7.945 1 98.19 276 ARG A CA 1
ATOM 2096 C C . ARG A 1 276 ? 7.582 -8.391 7.016 1 98.19 276 ARG A C 1
ATOM 2098 O O . ARG A 1 276 ? 8.727 -8.398 7.477 1 98.19 276 ARG A O 1
ATOM 2105 N N . LEU A 1 277 ? 7.332 -8.43 5.668 1 98.5 277 LEU A N 1
ATOM 2106 C CA . LEU A 1 277 ? 8.414 -8.336 4.691 1 98.5 277 LEU A CA 1
ATOM 2107 C C . LEU A 1 277 ? 9.242 -7.078 4.926 1 98.5 277 LEU A C 1
ATOM 2109 O O . LEU A 1 277 ? 10.477 -7.141 4.98 1 98.5 277 LEU A O 1
ATOM 2113 N N . LEU A 1 278 ? 8.562 -5.961 5.121 1 98.06 278 LEU A N 1
ATOM 2114 C CA . LEU A 1 278 ? 9.211 -4.672 5.336 1 98.06 278 LEU A CA 1
ATOM 2115 C C . LEU A 1 278 ? 10.055 -4.688 6.605 1 98.06 278 LEU A C 1
ATOM 2117 O O . LEU A 1 278 ? 11.211 -4.262 6.594 1 98.06 278 LEU A O 1
ATOM 2121 N N . GLU A 1 279 ? 9.477 -5.207 7.668 1 96.06 279 GLU A N 1
ATOM 2122 C CA . GLU A 1 279 ? 10.148 -5.246 8.969 1 96.06 279 GLU A CA 1
ATOM 2123 C C . GLU A 1 279 ? 11.461 -6.023 8.883 1 96.06 279 GLU A C 1
ATOM 2125 O O . GLU A 1 279 ? 12.391 -5.758 9.648 1 96.06 279 GLU A O 1
ATOM 2130 N N . GLN A 1 280 ? 11.5 -6.906 7.98 1 97.06 280 GLN A N 1
ATOM 2131 C CA . GLN A 1 280 ? 12.688 -7.75 7.863 1 97.06 280 GLN A CA 1
ATOM 2132 C C . GLN A 1 280 ? 13.516 -7.359 6.645 1 97.06 280 GLN A C 1
ATOM 2134 O O . GLN A 1 280 ? 14.289 -8.172 6.129 1 97.06 280 GLN A O 1
ATOM 2139 N N . ASN A 1 281 ? 13.297 -6.16 6.133 1 97.31 281 ASN A N 1
ATOM 2140 C CA . ASN A 1 281 ? 14.125 -5.441 5.164 1 97.31 281 ASN A CA 1
ATOM 2141 C C . ASN A 1 281 ? 14.086 -6.105 3.791 1 97.31 281 ASN A C 1
ATOM 2143 O O . ASN A 1 281 ? 15.102 -6.172 3.1 1 97.31 281 ASN A O 1
ATOM 2147 N N . VAL A 1 282 ? 12.945 -6.75 3.432 1 98.31 282 VAL A N 1
ATOM 2148 C CA . VAL A 1 282 ? 12.664 -7.145 2.055 1 98.31 282 VAL A CA 1
ATOM 2149 C C . VAL A 1 282 ? 12.141 -5.945 1.271 1 98.31 282 VAL A C 1
ATOM 2151 O O . VAL A 1 282 ? 11.25 -5.227 1.742 1 98.31 282 VAL A O 1
ATOM 2154 N N . PRO A 1 283 ? 12.719 -5.625 0.068 1 98.19 283 PRO A N 1
ATOM 2155 C CA . PRO A 1 283 ? 12.125 -4.566 -0.75 1 98.19 283 PRO A CA 1
ATOM 2156 C C . PRO A 1 283 ? 10.672 -4.859 -1.123 1 98.19 283 PRO A C 1
ATOM 2158 O O . PRO A 1 283 ? 10.352 -5.965 -1.567 1 98.19 283 PRO A O 1
ATOM 2161 N N . VAL A 1 284 ? 9.758 -3.883 -0.881 1 98.69 284 VAL A N 1
ATOM 2162 C CA . VAL A 1 284 ? 8.336 -4.137 -1.085 1 98.69 284 VAL A CA 1
ATOM 2163 C C . VAL A 1 284 ? 7.707 -2.973 -1.852 1 98.69 284 VAL A C 1
ATOM 2165 O O . VAL A 1 284 ? 7.996 -1.808 -1.568 1 98.69 284 VAL A O 1
ATOM 2168 N N . GLU A 1 285 ? 6.996 -3.246 -2.883 1 98.75 285 GLU A N 1
ATOM 2169 C CA . GLU A 1 285 ? 5.965 -2.377 -3.445 1 98.75 285 GLU A CA 1
ATOM 2170 C C . GLU A 1 285 ? 4.57 -2.859 -3.068 1 98.75 285 GLU A C 1
ATOM 2172 O O . GLU A 1 285 ? 4.238 -4.031 -3.256 1 98.75 285 GLU A O 1
ATOM 2177 N N . LEU A 1 286 ? 3.746 -2.041 -2.451 1 98.94 286 LEU A N 1
ATOM 2178 C CA . LEU A 1 286 ? 2.42 -2.412 -1.972 1 98.94 286 LEU A CA 1
ATOM 2179 C C . LEU A 1 286 ? 1.377 -1.391 -2.414 1 98.94 286 LEU A C 1
ATOM 2181 O O . LEU A 1 286 ? 1.601 -0.183 -2.307 1 98.94 286 LEU A O 1
ATOM 2185 N N . HIS A 1 287 ? 0.264 -1.85 -2.955 1 98.94 287 HIS A N 1
ATOM 2186 C CA . HIS A 1 287 ? -0.863 -0.992 -3.303 1 98.94 287 HIS A CA 1
ATOM 2187 C C . HIS A 1 287 ? -2.174 -1.565 -2.775 1 98.94 287 HIS A C 1
ATOM 2189 O O . HIS A 1 287 ? -2.496 -2.729 -3.033 1 98.94 287 HIS A O 1
ATOM 2195 N N . VAL A 1 288 ? -2.9 -0.812 -1.987 1 98.94 288 VAL A N 1
ATOM 2196 C CA . VAL A 1 288 ? -4.281 -1.093 -1.615 1 98.94 288 VAL A CA 1
ATOM 2197 C C . VAL A 1 288 ? -5.219 -0.108 -2.314 1 98.94 288 VAL A C 1
ATOM 2199 O O . VAL A 1 288 ? -5.07 1.107 -2.17 1 98.94 288 VAL A O 1
ATOM 2202 N N . TYR A 1 289 ? -6.137 -0.569 -3.084 1 98.81 289 TYR A N 1
ATOM 2203 C CA . TYR A 1 289 ? -7.027 0.259 -3.891 1 98.81 289 TYR A CA 1
ATOM 2204 C C . TYR A 1 289 ? -8.383 0.408 -3.221 1 98.81 289 TYR A C 1
ATOM 2206 O O . TYR A 1 289 ? -9.016 -0.585 -2.842 1 98.81 289 TYR A O 1
ATOM 2214 N N . PRO A 1 290 ? -8.859 1.597 -3.08 1 97.62 290 PRO A N 1
ATOM 2215 C CA . PRO A 1 290 ? -10.125 1.827 -2.377 1 97.62 290 PRO A CA 1
ATOM 2216 C C . PRO A 1 290 ? -11.344 1.437 -3.209 1 97.62 290 PRO A C 1
ATOM 2218 O O . PRO A 1 290 ? -11.367 1.675 -4.418 1 97.62 290 PRO A O 1
ATOM 2221 N N . GLY A 1 291 ? -12.297 0.822 -2.6 1 98.25 291 GLY A N 1
ATOM 2222 C CA . GLY A 1 291 ? -13.633 0.65 -3.141 1 98.25 291 GLY A CA 1
ATOM 2223 C C . GLY A 1 291 ? -13.75 -0.527 -4.09 1 98.25 291 GLY A C 1
ATOM 2224 O O . GLY A 1 291 ? -14.703 -0.618 -4.863 1 98.25 291 GLY A O 1
ATOM 2225 N N . VAL A 1 292 ? -12.766 -1.402 -4.098 1 98.62 292 VAL A N 1
ATOM 2226 C CA . VAL A 1 292 ? -12.875 -2.504 -5.047 1 98.62 292 VAL A CA 1
ATOM 2227 C C . VAL A 1 292 ? -12.633 -3.83 -4.332 1 98.62 292 VAL A C 1
ATOM 2229 O O . VAL A 1 292 ? -11.805 -3.906 -3.42 1 98.62 292 VAL A O 1
ATOM 2232 N N . PRO A 1 293 ? -13.359 -4.895 -4.688 1 98.06 293 PRO A N 1
ATOM 2233 C CA . PRO A 1 293 ? -13.266 -6.215 -4.062 1 98.06 293 PRO A CA 1
ATOM 2234 C C . PRO A 1 293 ? -12.273 -7.137 -4.77 1 98.06 293 PRO A C 1
ATOM 2236 O O . PRO A 1 293 ? -11.461 -6.672 -5.574 1 98.06 293 PRO A O 1
ATOM 2239 N N . HIS A 1 294 ? -12.281 -8.414 -4.391 1 97.5 294 HIS A N 1
ATOM 2240 C CA . HIS A 1 294 ? -11.445 -9.461 -4.973 1 97.5 294 HIS A CA 1
ATOM 2241 C C . HIS A 1 294 ? -11.68 -9.586 -6.473 1 97.5 294 HIS A C 1
ATOM 2243 O O . HIS A 1 294 ? -12.828 -9.594 -6.93 1 97.5 294 HIS A O 1
ATOM 2249 N N . ALA A 1 295 ? -10.586 -9.586 -7.297 1 96.12 295 ALA A N 1
ATOM 2250 C CA . ALA A 1 295 ? -10.617 -9.797 -8.742 1 96.12 295 ALA A CA 1
ATOM 2251 C C . ALA A 1 295 ? -11.398 -8.695 -9.445 1 96.12 295 ALA A C 1
ATOM 2253 O O . ALA A 1 295 ? -12.078 -8.938 -10.445 1 96.12 295 ALA A O 1
ATOM 2254 N N . PHE A 1 296 ? -11.328 -7.512 -8.961 1 96.94 296 PHE A N 1
ATOM 2255 C CA . PHE A 1 296 ? -12.109 -6.383 -9.445 1 96.94 296 PHE A CA 1
ATOM 2256 C C . PHE A 1 296 ? -11.797 -6.102 -10.914 1 96.94 296 PHE A C 1
ATOM 2258 O O . PHE A 1 296 ? -12.688 -5.715 -11.68 1 96.94 296 PHE A O 1
ATOM 2265 N N . GLU A 1 297 ? -10.531 -6.258 -11.352 1 95.75 297 GLU A N 1
ATOM 2266 C CA . GLU A 1 297 ? -10.148 -5.883 -12.711 1 95.75 297 GLU A CA 1
ATOM 2267 C C . GLU A 1 297 ? -10.703 -6.871 -13.734 1 95.75 297 GLU A C 1
ATOM 2269 O O . GLU A 1 297 ? -10.797 -6.559 -14.922 1 95.75 297 GLU A O 1
ATOM 2274 N N . LEU A 1 298 ? -10.992 -8.133 -13.281 1 90.5 298 LEU A N 1
ATOM 2275 C CA . LEU A 1 298 ? -11.648 -9.086 -14.164 1 90.5 298 LEU A CA 1
ATOM 2276 C C . LEU A 1 298 ? -13.125 -8.734 -14.352 1 90.5 298 LEU A C 1
ATOM 2278 O O . LEU A 1 298 ? -13.68 -8.938 -15.43 1 90.5 298 LEU A O 1
ATOM 2282 N N . ILE A 1 299 ? -13.742 -8.211 -13.305 1 90.81 299 ILE A N 1
ATOM 2283 C CA . ILE A 1 299 ? -15.156 -7.84 -13.32 1 90.81 299 ILE A CA 1
ATOM 2284 C C . ILE A 1 299 ? -15.328 -6.52 -14.07 1 90.81 299 ILE A C 1
ATOM 2286 O O . ILE A 1 299 ? -16.234 -6.387 -14.906 1 90.81 299 ILE A O 1
ATOM 2290 N N . ALA A 1 300 ? -14.484 -5.57 -13.781 1 94.88 300 ALA A N 1
ATOM 2291 C CA . ALA A 1 300 ? -14.578 -4.23 -14.352 1 94.88 300 ALA A CA 1
ATOM 2292 C C . ALA A 1 300 ? -13.234 -3.773 -14.914 1 94.88 300 ALA A C 1
ATOM 2294 O O . ALA A 1 300 ? -12.609 -2.857 -14.375 1 94.88 300 ALA A O 1
ATOM 2295 N N . PRO A 1 301 ? -12.828 -4.312 -16.062 1 93.94 301 PRO A N 1
ATOM 2296 C CA . PRO A 1 301 ? -11.484 -4.074 -16.578 1 93.94 301 PRO A CA 1
ATOM 2297 C C . PRO A 1 301 ? -11.281 -2.641 -17.062 1 93.94 301 PRO A C 1
ATOM 2299 O O . PRO A 1 301 ? -10.148 -2.164 -17.125 1 93.94 301 PRO A O 1
ATOM 2302 N N . ASN A 1 302 ? -12.359 -1.867 -17.281 1 95.94 302 ASN A N 1
ATOM 2303 C CA . ASN A 1 302 ? -12.203 -0.6 -17.984 1 95.94 302 ASN A CA 1
ATOM 2304 C C . ASN A 1 302 ? -12.359 0.589 -17.047 1 95.94 302 ASN A C 1
ATOM 2306 O O . ASN A 1 302 ? -12.281 1.742 -17.484 1 95.94 302 ASN A O 1
ATOM 2310 N N . ILE A 1 303 ? -12.57 0.312 -15.789 1 97.19 303 ILE A N 1
ATOM 2311 C CA . ILE A 1 303 ? -12.734 1.422 -14.859 1 97.19 303 ILE A CA 1
ATOM 2312 C C . ILE A 1 303 ? -11.359 1.952 -14.453 1 97.19 303 ILE A C 1
ATOM 2314 O O . ILE A 1 303 ? -10.344 1.284 -14.656 1 97.19 303 ILE A O 1
ATOM 2318 N N . GLY A 1 304 ? -11.281 3.18 -13.93 1 97.56 304 GLY A N 1
ATOM 2319 C CA . GLY A 1 304 ? -10.047 3.863 -13.594 1 97.56 304 GLY A CA 1
ATOM 2320 C C . GLY A 1 304 ? -9.148 3.059 -12.672 1 97.56 304 GLY A C 1
ATOM 2321 O O . GLY A 1 304 ? -7.957 2.891 -12.945 1 97.56 304 GLY A O 1
ATOM 2322 N N . VAL A 1 305 ? -9.727 2.555 -11.578 1 98.06 305 VAL A N 1
ATOM 2323 C CA . VAL A 1 305 ? -8.945 1.832 -10.578 1 98.06 305 VAL A CA 1
ATOM 2324 C C . VAL A 1 305 ? -8.352 0.572 -11.203 1 98.06 305 VAL A C 1
ATOM 2326 O O . VAL A 1 305 ? -7.199 0.22 -10.93 1 98.06 305 VAL A O 1
ATOM 2329 N N . SER A 1 306 ? -9.07 -0.151 -12.039 1 98.12 306 SER A N 1
ATOM 2330 C CA . SER A 1 306 ? -8.578 -1.353 -12.703 1 98.12 306 SER A CA 1
ATOM 2331 C C . SER A 1 306 ? -7.406 -1.034 -13.625 1 98.12 306 SER A C 1
ATOM 2333 O O . SER A 1 306 ? -6.391 -1.734 -13.617 1 98.12 306 SER A O 1
ATOM 2335 N N . LYS A 1 307 ? -7.527 0.021 -14.406 1 97.75 307 LYS A N 1
ATOM 2336 C CA . LYS A 1 307 ? -6.457 0.41 -15.32 1 97.75 307 LYS A CA 1
ATOM 2337 C C . LYS A 1 307 ? -5.18 0.754 -14.562 1 97.75 307 LYS A C 1
ATOM 2339 O O . LYS A 1 307 ? -4.086 0.352 -14.969 1 97.75 307 LYS A O 1
ATOM 2344 N N . ARG A 1 308 ? -5.32 1.464 -13.484 1 97.81 308 ARG A N 1
ATOM 2345 C CA . ARG A 1 308 ? -4.16 1.836 -12.68 1 97.81 308 ARG A CA 1
ATOM 2346 C C . ARG A 1 308 ? -3.502 0.605 -12.062 1 97.81 308 ARG A C 1
ATOM 2348 O O . ARG A 1 308 ? -2.273 0.49 -12.055 1 97.81 308 ARG A O 1
ATOM 2355 N N . ALA A 1 309 ? -4.328 -0.291 -11.492 1 98.56 309 ALA A N 1
ATOM 2356 C CA . ALA A 1 309 ? -3.797 -1.513 -10.898 1 98.56 309 ALA A CA 1
ATOM 2357 C C . ALA A 1 309 ? -3.027 -2.338 -11.922 1 98.56 309 ALA A C 1
ATOM 2359 O O . ALA A 1 309 ? -1.911 -2.789 -11.656 1 98.56 309 ALA A O 1
ATOM 2360 N N . VAL A 1 310 ? -3.611 -2.506 -13.102 1 97.5 310 VAL A N 1
ATOM 2361 C CA . VAL A 1 310 ? -2.992 -3.311 -14.148 1 97.5 310 VAL A CA 1
ATOM 2362 C C . VAL A 1 310 ? -1.7 -2.643 -14.617 1 97.5 310 VAL A C 1
ATOM 2364 O O . VAL A 1 310 ? -0.712 -3.322 -14.906 1 97.5 310 VAL A O 1
ATOM 2367 N N . GLU A 1 311 ? -1.684 -1.351 -14.68 1 96.94 311 GLU A N 1
ATOM 2368 C CA . GLU A 1 311 ? -0.471 -0.629 -15.055 1 96.94 311 GLU A CA 1
ATOM 2369 C C . GLU A 1 311 ? 0.641 -0.852 -14.031 1 96.94 311 GLU A C 1
ATOM 2371 O O . GLU A 1 311 ? 1.797 -1.065 -14.406 1 96.94 311 GLU A O 1
ATOM 2376 N N . ASN A 1 312 ? 0.307 -0.713 -12.75 1 97.94 312 ASN A N 1
ATOM 2377 C CA . ASN A 1 312 ? 1.292 -0.982 -11.711 1 97.94 312 ASN A CA 1
ATOM 2378 C C . ASN A 1 312 ? 1.818 -2.412 -11.789 1 97.94 312 ASN A C 1
ATOM 2380 O O . ASN A 1 312 ? 3.02 -2.646 -11.648 1 97.94 312 ASN A O 1
ATOM 2384 N N . ARG A 1 313 ? 0.926 -3.363 -12.039 1 98.25 313 ARG A N 1
ATOM 2385 C CA . ARG A 1 313 ? 1.312 -4.762 -12.172 1 98.25 313 ARG A CA 1
ATOM 2386 C C . ARG A 1 313 ? 2.252 -4.961 -13.359 1 98.25 313 ARG A C 1
ATOM 2388 O O . ARG A 1 313 ? 3.273 -5.641 -13.242 1 98.25 313 ARG A O 1
ATOM 2395 N N . ARG A 1 314 ? 1.901 -4.32 -14.477 1 97 314 ARG A N 1
ATOM 2396 C CA . ARG A 1 314 ? 2.721 -4.426 -15.68 1 97 314 ARG A CA 1
ATOM 2397 C C . ARG A 1 314 ? 4.125 -3.887 -15.438 1 97 314 ARG A C 1
ATOM 2399 O O . ARG A 1 314 ? 5.113 -4.492 -15.859 1 97 314 ARG A O 1
ATOM 2406 N N . ARG A 1 315 ? 4.172 -2.793 -14.797 1 96.62 315 ARG A N 1
ATOM 2407 C CA . ARG A 1 315 ? 5.48 -2.236 -14.453 1 96.62 315 ARG A CA 1
ATOM 2408 C C . ARG A 1 315 ? 6.281 -3.207 -13.594 1 96.62 315 ARG A C 1
ATOM 2410 O O . ARG A 1 315 ? 7.469 -3.428 -13.836 1 96.62 315 ARG A O 1
ATOM 2417 N N . ALA A 1 316 ? 5.648 -3.785 -12.562 1 97.5 316 ALA A N 1
ATOM 2418 C CA . ALA A 1 316 ? 6.32 -4.734 -11.68 1 97.5 316 ALA A CA 1
ATOM 2419 C C . ALA A 1 316 ? 6.824 -5.945 -12.461 1 97.5 316 ALA A C 1
ATOM 2421 O O . ALA A 1 316 ? 7.871 -6.512 -12.133 1 97.5 316 ALA A O 1
ATOM 2422 N N . MET A 1 317 ? 6.074 -6.309 -13.508 1 97.62 317 MET A N 1
ATOM 2423 C CA . MET A 1 317 ? 6.387 -7.5 -14.289 1 97.62 317 MET A CA 1
ATOM 2424 C C . MET A 1 317 ? 7.543 -7.234 -15.25 1 97.62 317 MET A C 1
ATOM 2426 O O . MET A 1 317 ? 8.148 -8.172 -15.773 1 97.62 317 MET A O 1
ATOM 2430 N N . THR A 1 318 ? 7.844 -5.949 -15.5 1 95.38 318 THR A N 1
ATOM 2431 C CA . THR A 1 318 ? 8.805 -5.641 -16.547 1 95.38 318 THR A CA 1
ATOM 2432 C C . THR A 1 318 ? 10.07 -5.016 -15.961 1 95.38 318 THR A C 1
ATOM 2434 O O . THR A 1 318 ? 11.062 -4.824 -16.672 1 95.38 318 THR A O 1
ATOM 2437 N N . ASP A 1 319 ? 9.969 -4.738 -14.648 1 91.38 319 ASP A N 1
ATOM 2438 C CA . ASP A 1 319 ? 11.07 -4.031 -14.008 1 91.38 319 ASP A CA 1
ATOM 2439 C C . ASP A 1 319 ? 11.883 -4.969 -13.125 1 91.38 319 ASP A C 1
ATOM 2441 O O . ASP A 1 319 ? 11.797 -4.902 -11.898 1 91.38 319 ASP A O 1
ATOM 2445 N N . PHE A 1 320 ? 12.734 -5.824 -13.688 1 91.75 320 PHE A N 1
ATOM 2446 C CA . PHE A 1 320 ? 13.68 -6.652 -12.953 1 91.75 320 PHE A CA 1
ATOM 2447 C C . PHE A 1 320 ? 14.617 -7.375 -13.906 1 91.75 320 PHE A C 1
ATOM 2449 O O . PHE A 1 320 ? 14.312 -7.531 -15.086 1 91.75 320 PHE A O 1
ATOM 2456 N N . MET B 1 1 ? 17.688 -10.383 -0.389 1 65.94 1 MET B N 1
ATOM 2457 C CA . MET B 1 1 ? 18.109 -9.172 -1.083 1 65.94 1 MET B CA 1
ATOM 2458 C C . MET B 1 1 ? 18.094 -7.969 -0.142 1 65.94 1 MET B C 1
ATOM 2460 O O . MET B 1 1 ? 17.297 -7.922 0.797 1 65.94 1 MET B O 1
ATOM 2464 N N . THR B 1 2 ? 19.062 -7.137 -0.365 1 82.31 2 THR B N 1
ATOM 2465 C CA . THR B 1 2 ? 19.297 -5.996 0.516 1 82.31 2 THR B CA 1
ATOM 2466 C C . THR B 1 2 ? 18.562 -4.758 0.008 1 82.31 2 THR B C 1
ATOM 2468 O O . THR B 1 2 ? 18.219 -4.68 -1.172 1 82.31 2 THR B O 1
ATOM 2471 N N . LEU B 1 3 ? 18.047 -3.928 0.87 1 95.88 3 LEU B N 1
ATOM 2472 C CA . LEU B 1 3 ? 17.453 -2.633 0.547 1 95.88 3 LEU B CA 1
ATOM 2473 C C . LEU B 1 3 ? 18.438 -1.774 -0.247 1 95.88 3 LEU B C 1
ATOM 2475 O O . LEU B 1 3 ? 19.641 -1.765 0.043 1 95.88 3 LEU B O 1
ATOM 2479 N N . LYS B 1 4 ? 17.984 -1.214 -1.304 1 96.56 4 LYS B N 1
ATOM 2480 C CA . LYS B 1 4 ? 18.797 -0.32 -2.129 1 96.56 4 LYS B CA 1
ATOM 2481 C C . LYS B 1 4 ? 17.938 0.784 -2.744 1 96.56 4 LYS B C 1
ATOM 2483 O O . LYS B 1 4 ? 16.734 0.625 -2.896 1 96.56 4 LYS B O 1
ATOM 2488 N N . TYR B 1 5 ? 18.547 1.87 -3.074 1 97.5 5 TYR B N 1
ATOM 2489 C CA . TYR B 1 5 ? 17.844 2.951 -3.764 1 97.5 5 TYR B CA 1
ATOM 2490 C C . TYR B 1 5 ? 17.391 2.51 -5.148 1 97.5 5 TYR B C 1
ATOM 2492 O O . TYR B 1 5 ? 18.078 1.735 -5.816 1 97.5 5 TYR B O 1
ATOM 2500 N N . ASP B 1 6 ? 16.203 2.959 -5.527 1 97.19 6 ASP B N 1
ATOM 2501 C CA . ASP B 1 6 ? 15.859 2.99 -6.945 1 97.19 6 ASP B CA 1
ATOM 2502 C C . ASP B 1 6 ? 17 3.582 -7.77 1 97.19 6 ASP B C 1
ATOM 2504 O O . ASP B 1 6 ? 17.594 4.586 -7.379 1 97.19 6 ASP B O 1
ATOM 2508 N N . PRO B 1 7 ? 17.312 2.961 -8.867 1 96.06 7 PRO B N 1
ATOM 2509 C CA . PRO B 1 7 ? 18.469 3.43 -9.633 1 96.06 7 PRO B CA 1
ATOM 2510 C C . PRO B 1 7 ? 18.328 4.887 -10.07 1 96.06 7 PRO B C 1
ATOM 2512 O O . PRO B 1 7 ? 19.312 5.625 -10.086 1 96.06 7 PRO B O 1
ATOM 2515 N N . GLU B 1 8 ? 17.125 5.289 -10.469 1 97 8 GLU B N 1
ATOM 2516 C CA . GLU B 1 8 ? 16.922 6.684 -10.852 1 97 8 GLU B CA 1
ATOM 2517 C C . GLU B 1 8 ? 17.125 7.613 -9.656 1 97 8 GLU B C 1
ATOM 2519 O O . GLU B 1 8 ? 17.719 8.688 -9.789 1 97 8 GLU B O 1
ATOM 2524 N N . PHE B 1 9 ? 16.672 7.203 -8.516 1 97.69 9 PHE B N 1
ATOM 2525 C CA . PHE B 1 9 ? 16.844 8.023 -7.324 1 97.69 9 PHE B CA 1
ATOM 2526 C C . PHE B 1 9 ? 18.312 8.117 -6.926 1 97.69 9 PHE B C 1
ATOM 2528 O O . PHE B 1 9 ? 18.797 9.195 -6.57 1 97.69 9 PHE B O 1
ATOM 2535 N N . GLU B 1 10 ? 18.938 6.977 -6.949 1 96.5 10 GLU B N 1
ATOM 2536 C CA . GLU B 1 10 ? 20.344 6.922 -6.586 1 96.5 10 GLU B CA 1
ATOM 2537 C C . GLU B 1 10 ? 21.172 7.902 -7.418 1 96.5 10 GLU B C 1
ATOM 2539 O O . GLU B 1 10 ? 22.047 8.586 -6.891 1 96.5 10 GLU B O 1
ATOM 2544 N N . ALA B 1 11 ? 20.859 7.973 -8.656 1 95.31 11 ALA B N 1
ATOM 2545 C CA . ALA B 1 11 ? 21.594 8.852 -9.57 1 95.31 11 ALA B CA 1
ATOM 2546 C C . ALA B 1 11 ? 21.438 10.312 -9.172 1 95.31 11 ALA B C 1
ATOM 2548 O O . ALA B 1 11 ? 22.406 11.07 -9.164 1 95.31 11 ALA B O 1
ATOM 2549 N N . VAL B 1 12 ? 20.188 10.68 -8.781 1 92.94 12 VAL B N 1
ATOM 2550 C CA . VAL B 1 12 ? 19.906 12.055 -8.406 1 92.94 12 VAL B CA 1
ATOM 2551 C C . VAL B 1 12 ? 20.516 12.352 -7.031 1 92.94 12 VAL B C 1
ATOM 2553 O O . VAL B 1 12 ? 21.141 13.391 -6.832 1 92.94 12 VAL B O 1
ATOM 2556 N N . HIS B 1 13 ? 20.312 11.438 -6.117 1 90.44 13 HIS B N 1
ATOM 2557 C CA . HIS B 1 13 ? 20.797 11.594 -4.746 1 90.44 13 HIS B CA 1
ATOM 2558 C C . HIS B 1 13 ? 22.312 11.766 -4.707 1 90.44 13 HIS B C 1
ATOM 2560 O O . HIS B 1 13 ? 22.828 12.602 -3.955 1 90.44 13 HIS B O 1
ATOM 2566 N N . ASP B 1 14 ? 22.984 11.008 -5.473 1 86.56 14 ASP B N 1
ATOM 2567 C CA . ASP B 1 14 ? 24.438 11.078 -5.527 1 86.56 14 ASP B CA 1
ATOM 2568 C C . ASP B 1 14 ? 24.906 12.422 -6.082 1 86.56 14 ASP B C 1
ATOM 2570 O O . ASP B 1 14 ? 25.906 12.984 -5.625 1 86.56 14 ASP B O 1
ATOM 2574 N N . ALA B 1 15 ? 24.141 12.875 -6.969 1 80.94 15 ALA B N 1
ATOM 2575 C CA . ALA B 1 15 ? 24.5 14.156 -7.566 1 80.94 15 ALA B CA 1
ATOM 2576 C C . ALA B 1 15 ? 24.219 15.305 -6.598 1 80.94 15 ALA B C 1
ATOM 2578 O O . ALA B 1 15 ? 25.016 16.25 -6.496 1 80.94 15 ALA B O 1
ATOM 2579 N N . PHE B 1 16 ? 23.078 15.219 -5.809 1 73.75 16 PHE B N 1
ATOM 2580 C CA . PHE B 1 16 ? 22.641 16.266 -4.887 1 73.75 16 PHE B CA 1
ATOM 2581 C C . PHE B 1 16 ? 23.453 16.234 -3.6 1 73.75 16 PHE B C 1
ATOM 2583 O O . PHE B 1 16 ? 23.797 17.281 -3.049 1 73.75 16 PHE B O 1
ATOM 2590 N N . GLY B 1 17 ? 23.594 14.977 -3.057 1 65.06 17 GLY B N 1
ATOM 2591 C CA . GLY B 1 17 ? 24.297 14.82 -1.788 1 65.06 17 GLY B CA 1
ATOM 2592 C C . GLY B 1 17 ? 25.672 15.461 -1.779 1 65.06 17 GLY B C 1
ATOM 2593 O O . GLY B 1 17 ? 26.141 15.906 -0.734 1 65.06 17 GLY B O 1
ATOM 2594 N N . LYS B 1 18 ? 26.234 15.578 -2.881 1 60.47 18 LYS B N 1
ATOM 2595 C CA . LYS B 1 18 ? 27.547 16.203 -3.01 1 60.47 18 LYS B CA 1
ATOM 2596 C C . LYS B 1 18 ? 27.438 17.719 -2.943 1 60.47 18 LYS B C 1
ATOM 2598 O O . LYS B 1 18 ? 28.406 18.391 -2.566 1 60.47 18 LYS B O 1
ATOM 2603 N N . MET B 1 19 ? 26.312 18.125 -3.082 1 58.78 19 MET B N 1
ATOM 2604 C CA . MET B 1 19 ? 26.203 19.562 -3.254 1 58.78 19 MET B CA 1
ATOM 2605 C C . MET B 1 19 ? 25.625 20.219 -2.002 1 58.78 19 MET B C 1
ATOM 2607 O O . MET B 1 19 ? 25.906 21.391 -1.724 1 58.78 19 MET B O 1
ATOM 2611 N N . PHE B 1 20 ? 24.859 19.422 -1.252 1 65.75 20 PHE B N 1
ATOM 2612 C CA . PHE B 1 20 ? 24.031 20.062 -0.229 1 65.75 20 PHE B CA 1
ATOM 2613 C C . PHE B 1 20 ? 24.141 19.312 1.095 1 65.75 20 PHE B C 1
ATOM 2615 O O . PHE B 1 20 ? 24.078 18.094 1.128 1 65.75 20 PHE B O 1
ATOM 2622 N N . LYS B 1 21 ? 24.75 20.125 2.039 1 71.94 21 LYS B N 1
ATOM 2623 C CA . LYS B 1 21 ? 24.766 19.547 3.377 1 71.94 21 LYS B CA 1
ATOM 2624 C C . LYS B 1 21 ? 23.734 20.219 4.277 1 71.94 21 LYS B C 1
ATOM 2626 O O . LYS B 1 21 ? 23.766 21.438 4.465 1 71.94 21 LYS B O 1
ATOM 2631 N N . LEU B 1 22 ? 22.766 19.578 4.895 1 81.62 22 LEU B N 1
ATOM 2632 C CA . LEU B 1 22 ? 21.75 20.062 5.832 1 81.62 22 LEU B CA 1
ATOM 2633 C C . LEU B 1 22 ? 22.312 20.141 7.25 1 81.62 22 LEU B C 1
ATOM 2635 O O . LEU B 1 22 ? 23.031 19.234 7.68 1 81.62 22 LEU B O 1
ATOM 2639 N N . GLU B 1 23 ? 22.062 21.297 7.883 1 87.75 23 GLU B N 1
ATOM 2640 C CA . GLU B 1 23 ? 22.438 21.391 9.289 1 87.75 23 GLU B CA 1
ATOM 2641 C C . GLU B 1 23 ? 21.781 20.297 10.117 1 87.75 23 GLU B C 1
ATOM 2643 O O . GLU B 1 23 ? 20.594 19.984 9.93 1 87.75 23 GLU B O 1
ATOM 2648 N N . PRO B 1 24 ? 22.562 19.734 10.953 1 91.81 24 PRO B N 1
ATOM 2649 C CA . PRO B 1 24 ? 22 18.641 11.758 1 91.81 24 PRO B CA 1
ATOM 2650 C C . PRO B 1 24 ? 21.047 19.141 12.852 1 91.81 24 PRO B C 1
ATOM 2652 O O . PRO B 1 24 ? 21.219 20.25 13.359 1 91.81 24 PRO B O 1
ATOM 2655 N N . LEU B 1 25 ? 20.078 18.406 13.203 1 95.31 25 LEU B N 1
ATOM 2656 C CA . LEU B 1 25 ? 19.234 18.641 14.375 1 95.31 25 LEU B CA 1
ATOM 2657 C C . LEU B 1 25 ? 19.906 18.094 15.633 1 95.31 25 LEU B C 1
ATOM 2659 O O . LEU B 1 25 ? 20.656 17.125 15.578 1 95.31 25 LEU B O 1
ATOM 2663 N N . SER B 1 26 ? 19.625 18.781 16.75 1 95.94 26 SER B N 1
ATOM 2664 C CA . SER B 1 26 ? 20.312 18.406 17.969 1 95.94 26 SER B CA 1
ATOM 2665 C C . SER B 1 26 ? 19.344 18.391 19.156 1 95.94 26 SER B C 1
ATOM 2667 O O . SER B 1 26 ? 18.547 19.312 19.328 1 95.94 26 SER B O 1
ATOM 2669 N N . LEU B 1 27 ? 19.438 17.391 20 1 95.06 27 LEU B N 1
ATOM 2670 C CA . LEU B 1 27 ? 18.625 17.266 21.203 1 95.06 27 LEU B CA 1
ATOM 2671 C C . LEU B 1 27 ? 19 18.312 22.234 1 95.06 27 LEU B C 1
ATOM 2673 O O . LEU B 1 27 ? 18.172 18.734 23.047 1 95.06 27 LEU B O 1
ATOM 2677 N N . ASP B 1 28 ? 20.266 18.75 22.156 1 95.69 28 ASP B N 1
ATOM 2678 C CA . ASP B 1 28 ? 20.766 19.719 23.125 1 95.69 28 ASP B CA 1
ATOM 2679 C C . ASP B 1 28 ? 20.297 21.125 22.781 1 95.69 28 ASP B C 1
ATOM 2681 O O . ASP B 1 28 ? 20.312 22.031 23.641 1 95.69 28 ASP B O 1
ATOM 2685 N N . ASP B 1 29 ? 19.875 21.328 21.562 1 96.69 29 ASP B N 1
ATOM 2686 C CA . ASP B 1 29 ? 19.406 22.609 21.078 1 96.69 29 ASP B CA 1
ATOM 2687 C C . ASP B 1 29 ? 18.344 22.438 19.984 1 96.69 29 ASP B C 1
ATOM 2689 O O . ASP B 1 29 ? 18.562 22.828 18.844 1 96.69 29 ASP B O 1
ATOM 2693 N N . ILE B 1 30 ? 17.188 21.969 20.406 1 96.69 30 ILE B N 1
ATOM 2694 C CA . ILE B 1 30 ? 16.156 21.594 19.438 1 96.69 30 ILE B CA 1
ATOM 2695 C C . ILE B 1 30 ? 15.688 22.844 18.688 1 96.69 30 ILE B C 1
ATOM 2697 O O . ILE B 1 30 ? 15.68 22.859 17.453 1 96.69 30 ILE B O 1
ATOM 2701 N N . GLU B 1 31 ? 15.438 23.906 19.391 1 95.62 31 GLU B N 1
ATOM 2702 C CA . GLU B 1 31 ? 14.938 25.125 18.766 1 95.62 31 GLU B CA 1
ATOM 2703 C C . GLU B 1 31 ? 15.984 25.734 17.828 1 95.62 31 GLU B C 1
ATOM 2705 O O . GLU B 1 31 ? 15.688 26.062 16.688 1 95.62 31 GLU B O 1
ATOM 2710 N N . GLY B 1 32 ? 17.188 25.875 18.359 1 96.19 32 GLY B N 1
ATOM 2711 C CA . GLY B 1 32 ? 18.266 26.469 17.562 1 96.19 32 GLY B CA 1
ATOM 2712 C C . GLY B 1 32 ? 18.641 25.641 16.344 1 96.19 32 GLY B C 1
ATOM 2713 O O . GLY B 1 32 ? 18.828 26.188 15.258 1 96.19 32 GLY B O 1
ATOM 2714 N N . SER B 1 33 ? 18.75 24.391 16.531 1 96.06 33 SER B N 1
ATOM 2715 C CA . SER B 1 33 ? 19.125 23.531 15.422 1 96.06 33 SER B CA 1
ATOM 2716 C C . SER B 1 33 ? 18.016 23.5 14.359 1 96.06 33 SER B C 1
ATOM 2718 O O . SER B 1 33 ? 18.312 23.422 13.164 1 96.06 33 SER B O 1
ATOM 2720 N N . ALA B 1 34 ? 16.781 23.516 14.797 1 95.44 34 ALA B N 1
ATOM 2721 C CA . ALA B 1 34 ? 15.664 23.578 13.859 1 95.44 34 ALA B CA 1
ATOM 2722 C C . ALA B 1 34 ? 15.719 24.859 13.023 1 95.44 34 ALA B C 1
ATOM 2724 O O . ALA B 1 34 ? 15.539 24.812 11.797 1 95.44 34 ALA B O 1
ATOM 2725 N N . ARG B 1 35 ? 15.984 25.938 13.656 1 94.06 35 ARG B N 1
ATOM 2726 C CA . ARG B 1 35 ? 16.078 27.219 12.961 1 94.06 35 ARG B CA 1
ATOM 2727 C C . ARG B 1 35 ? 17.219 27.203 11.938 1 94.06 35 ARG B C 1
ATOM 2729 O O . ARG B 1 35 ? 17.047 27.688 10.82 1 94.06 35 ARG B O 1
ATOM 2736 N N . ARG B 1 36 ? 18.328 26.672 12.336 1 93.31 36 ARG B N 1
ATOM 2737 C CA . ARG B 1 36 ? 19.469 26.594 11.43 1 93.31 36 ARG B CA 1
ATOM 2738 C C . ARG B 1 36 ? 19.188 25.672 10.258 1 93.31 36 ARG B C 1
ATOM 2740 O O . ARG B 1 36 ? 19.547 25.969 9.117 1 93.31 36 ARG B O 1
ATOM 2747 N N . ARG B 1 37 ? 18.562 24.578 10.578 1 92.44 37 ARG B N 1
ATOM 2748 C CA . ARG B 1 37 ? 18.188 23.641 9.531 1 92.44 37 ARG B CA 1
ATOM 2749 C C . ARG B 1 37 ? 17.25 24.297 8.523 1 92.44 37 ARG B C 1
ATOM 2751 O O . ARG B 1 37 ? 17.422 24.141 7.312 1 92.44 37 ARG B O 1
ATOM 2758 N N . GLU B 1 38 ? 16.266 24.953 8.992 1 88.88 38 GLU B N 1
ATOM 2759 C CA . GLU B 1 38 ? 15.305 25.641 8.141 1 88.88 38 GLU B CA 1
ATOM 2760 C C . GLU B 1 38 ? 15.992 26.672 7.258 1 88.88 38 GLU B C 1
ATOM 2762 O O . GLU B 1 38 ? 15.688 26.797 6.07 1 88.88 38 GLU B O 1
ATOM 2767 N N . ALA B 1 39 ? 16.859 27.391 7.801 1 86.56 39 ALA B N 1
ATOM 2768 C CA . ALA B 1 39 ? 17.594 28.406 7.062 1 86.56 39 ALA B CA 1
ATOM 2769 C C . ALA B 1 39 ? 18.422 27.781 5.945 1 86.56 39 ALA B C 1
ATOM 2771 O O . ALA B 1 39 ? 18.516 28.328 4.844 1 86.56 39 ALA B O 1
ATOM 2772 N N . SER B 1 40 ? 18.969 26.703 6.281 1 83.31 40 SER B N 1
ATOM 2773 C CA . SER B 1 40 ? 19.797 26 5.301 1 83.31 40 SER B CA 1
ATOM 2774 C C . SER B 1 40 ? 18.953 25.469 4.152 1 83.31 40 SER B C 1
ATOM 2776 O O . SER B 1 40 ? 19.375 25.484 2.996 1 83.31 40 SER B O 1
ATOM 2778 N N . MET B 1 41 ? 17.797 24.984 4.465 1 80.81 41 MET B N 1
ATOM 2779 C CA . MET B 1 41 ? 16.891 24.469 3.438 1 80.81 41 MET B CA 1
ATOM 2780 C C . MET B 1 41 ? 16.406 25.594 2.529 1 80.81 41 MET B C 1
ATOM 2782 O O . MET B 1 41 ? 16.312 25.422 1.312 1 80.81 41 MET B O 1
ATOM 2786 N N . GLN B 1 42 ? 16.094 26.672 3.076 1 77.69 42 GLN B N 1
ATOM 2787 C CA . GLN B 1 42 ? 15.562 27.812 2.34 1 77.69 42 GLN B CA 1
ATOM 2788 C C . GLN B 1 42 ? 16.625 28.406 1.413 1 77.69 42 GLN B C 1
ATOM 2790 O O . GLN B 1 42 ? 16.297 28.984 0.373 1 77.69 42 GLN B O 1
ATOM 2795 N N . ALA B 1 43 ? 17.828 28.188 1.824 1 73 43 ALA B N 1
ATOM 2796 C CA . ALA B 1 43 ? 18.922 28.734 1.033 1 73 43 ALA B CA 1
ATOM 2797 C C . ALA B 1 43 ? 19.062 28 -0.292 1 73 43 ALA B C 1
ATOM 2799 O O . ALA B 1 43 ? 19.594 28.547 -1.264 1 73 43 ALA B O 1
ATOM 2800 N N . PHE B 1 44 ? 18.531 26.891 -0.365 1 68.12 44 PHE B N 1
ATOM 2801 C CA . PHE B 1 44 ? 18.703 26.062 -1.555 1 68.12 44 PHE B CA 1
ATOM 2802 C C . PHE B 1 44 ? 17.391 25.922 -2.316 1 68.12 44 PHE B C 1
ATOM 2804 O O . PHE B 1 44 ? 17.359 25.375 -3.422 1 68.12 44 PHE B O 1
ATOM 2811 N N . ILE B 1 45 ? 16.359 26.328 -1.688 1 67.69 45 ILE B N 1
ATOM 2812 C CA . ILE B 1 45 ? 15.062 26.266 -2.338 1 67.69 45 ILE B CA 1
ATOM 2813 C C . ILE B 1 45 ? 14.812 27.547 -3.121 1 67.69 45 ILE B C 1
ATOM 2815 O O . ILE B 1 45 ? 14.93 28.641 -2.578 1 67.69 45 ILE B O 1
ATOM 2819 N N . PRO B 1 46 ? 14.648 27.297 -4.43 1 63.03 46 PRO B N 1
ATOM 2820 C CA . PRO B 1 46 ? 14.344 28.5 -5.188 1 63.03 46 PRO B CA 1
ATOM 2821 C C . PRO B 1 46 ? 13.273 29.375 -4.52 1 63.03 46 PRO B C 1
ATOM 2823 O O . PRO B 1 46 ? 12.406 28.844 -3.818 1 63.03 46 PRO B O 1
ATOM 2826 N N . LYS B 1 47 ? 13.484 30.562 -4.707 1 65.25 47 LYS B N 1
ATOM 2827 C CA . LYS B 1 47 ? 12.555 31.547 -4.145 1 65.25 47 LYS B CA 1
ATOM 2828 C C . LYS B 1 47 ? 11.109 31.125 -4.383 1 65.25 47 LYS B C 1
ATOM 2830 O O . LYS B 1 47 ? 10.758 30.703 -5.484 1 65.25 47 LYS B O 1
ATOM 2835 N N . GLN B 1 48 ? 10.383 31.125 -3.318 1 65.69 48 GLN B N 1
ATOM 2836 C CA . GLN B 1 48 ? 8.977 30.75 -3.275 1 65.69 48 GLN B CA 1
ATOM 2837 C C . GLN B 1 48 ? 8.125 31.672 -4.133 1 65.69 48 GLN B C 1
ATOM 2839 O O . GLN B 1 48 ? 7.902 32.844 -3.771 1 65.69 48 GLN B O 1
ATOM 2844 N N . VAL B 1 49 ? 7.938 31.297 -5.367 1 76.12 49 VAL B N 1
ATOM 2845 C CA . VAL B 1 49 ? 7.137 32.156 -6.238 1 76.12 49 VAL B CA 1
ATOM 2846 C C . VAL B 1 49 ? 5.77 31.516 -6.465 1 76.12 49 VAL B C 1
ATOM 2848 O O . VAL B 1 49 ? 5.676 30.359 -6.898 1 76.12 49 VAL B O 1
ATOM 2851 N N . VAL B 1 50 ? 4.805 32.281 -6.016 1 85.5 50 VAL B N 1
ATOM 2852 C CA . VAL B 1 50 ? 3.418 31.891 -6.23 1 85.5 50 VAL B CA 1
ATOM 2853 C C . VAL B 1 50 ? 3.006 32.188 -7.668 1 85.5 50 VAL B C 1
ATOM 2855 O O . VAL B 1 50 ? 3.432 33.188 -8.242 1 85.5 50 VAL B O 1
ATOM 2858 N N . HIS B 1 51 ? 2.314 31.297 -8.281 1 89.25 51 HIS B N 1
ATOM 2859 C CA . HIS B 1 51 ? 1.781 31.531 -9.617 1 89.25 51 HIS B CA 1
ATOM 2860 C C . HIS B 1 51 ? 0.954 32.812 -9.664 1 89.25 51 HIS B C 1
ATOM 2862 O O . HIS B 1 51 ? 0.17 33.094 -8.75 1 89.25 51 HIS B O 1
ATOM 2868 N N . PRO B 1 52 ? 1.133 33.531 -10.656 1 89.25 52 PRO B N 1
ATOM 2869 C CA . PRO B 1 52 ? 0.439 34.812 -10.734 1 89.25 52 PRO B CA 1
ATOM 2870 C C . PRO B 1 52 ? -1.08 34.688 -10.68 1 89.25 52 PRO B C 1
ATOM 2872 O O . PRO B 1 52 ? -1.774 35.594 -10.234 1 89.25 52 PRO B O 1
ATOM 2875 N N . ASP B 1 53 ? -1.559 33.594 -11.031 1 92.75 53 ASP B N 1
ATOM 2876 C CA . ASP B 1 53 ? -3.002 33.375 -11.094 1 92.75 53 ASP B CA 1
ATOM 2877 C C . ASP B 1 53 ? -3.525 32.781 -9.797 1 92.75 53 ASP B C 1
ATOM 2879 O O . ASP B 1 53 ? -4.695 32.406 -9.703 1 92.75 53 ASP B O 1
ATOM 2883 N N . VAL B 1 54 ? -2.68 32.688 -8.805 1 95.06 54 VAL B N 1
ATOM 2884 C CA . VAL B 1 54 ? -3.078 32.188 -7.492 1 95.06 54 VAL B CA 1
ATOM 2885 C C . VAL B 1 54 ? -3.006 33.312 -6.461 1 95.06 54 VAL B C 1
ATOM 2887 O O . VAL B 1 54 ? -1.981 33.969 -6.344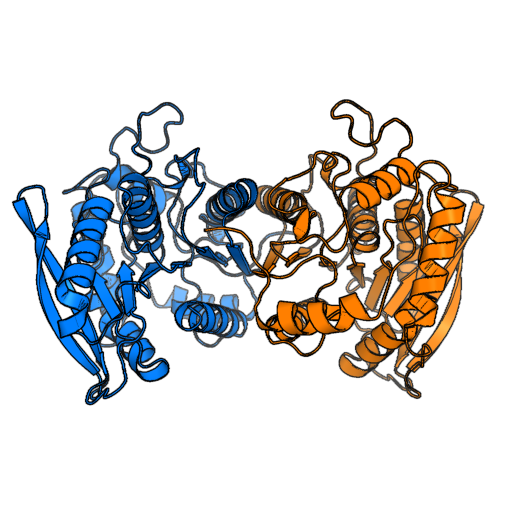 1 95.06 54 VAL B O 1
ATOM 2890 N N . GLU B 1 55 ? -4.137 33.531 -5.812 1 94.56 55 GLU B N 1
ATOM 2891 C CA . GLU B 1 55 ? -4.188 34.531 -4.734 1 94.56 55 GLU B CA 1
ATOM 2892 C C . GLU B 1 55 ? -3.727 33.906 -3.412 1 94.56 55 GLU B C 1
ATOM 2894 O O . GLU B 1 55 ? -4.242 32.875 -2.99 1 94.56 55 GLU B O 1
ATOM 2899 N N . GLN B 1 56 ? -2.785 34.531 -2.875 1 95.12 56 GLN B N 1
ATOM 2900 C CA . GLN B 1 56 ? -2.311 34.156 -1.546 1 95.12 56 GLN B CA 1
ATOM 2901 C C . GLN B 1 56 ? -2.777 35.156 -0.494 1 95.12 56 GLN B C 1
ATOM 2903 O O . GLN B 1 56 ? -2.703 36.375 -0.707 1 95.12 56 GLN B O 1
ATOM 2908 N N . ALA B 1 57 ? -3.355 34.688 0.597 1 96.75 57 ALA B N 1
ATOM 2909 C CA . ALA B 1 57 ? -3.803 35.562 1.685 1 96.75 57 ALA B CA 1
ATOM 2910 C C . ALA B 1 57 ? -3.553 34.906 3.043 1 96.75 57 ALA B C 1
ATOM 2912 O O . ALA B 1 57 ? -3.607 33.688 3.17 1 96.75 57 ALA B O 1
ATOM 2913 N N . THR B 1 58 ? -3.281 35.719 4.012 1 98 58 THR B N 1
ATOM 2914 C CA . THR B 1 58 ? -3.076 35.25 5.379 1 98 58 THR B CA 1
ATOM 2915 C C . THR B 1 58 ? -4.289 35.562 6.246 1 98 58 THR B C 1
ATOM 2917 O O . THR B 1 58 ? -4.812 36.688 6.207 1 98 58 THR B O 1
ATOM 2920 N N . HIS B 1 59 ? -4.75 34.625 6.965 1 98.38 59 HIS B N 1
ATOM 2921 C CA . HIS B 1 59 ? -5.895 34.75 7.855 1 98.38 59 HIS B CA 1
ATOM 2922 C C . HIS B 1 59 ? -5.5 34.469 9.305 1 98.38 59 HIS B C 1
ATOM 2924 O O . HIS B 1 59 ? -4.766 33.531 9.586 1 98.38 59 HIS B O 1
ATOM 2930 N N . LEU B 1 60 ? -5.969 35.281 10.203 1 98.19 60 LEU B N 1
ATOM 2931 C CA . LEU B 1 60 ? -5.742 35.094 11.633 1 98.19 60 LEU B CA 1
ATOM 2932 C C . LEU B 1 60 ? -6.852 34.25 12.242 1 98.19 60 LEU B C 1
ATOM 2934 O O . LEU B 1 60 ? -8.031 34.469 11.969 1 98.19 60 LEU B O 1
ATOM 2938 N N . ILE B 1 61 ? -6.441 33.281 12.992 1 96.88 61 ILE B N 1
ATOM 2939 C CA . ILE B 1 61 ? -7.379 32.344 13.633 1 96.88 61 ILE B CA 1
ATOM 2940 C C . ILE B 1 61 ? -7.098 32.281 15.125 1 96.88 61 ILE B C 1
ATOM 2942 O O . ILE B 1 61 ? -5.965 32.031 15.539 1 96.88 61 ILE B O 1
ATOM 2946 N N . ASP B 1 62 ? -8.148 32.438 15.961 1 95 62 ASP B N 1
ATOM 2947 C CA . ASP B 1 62 ? -8 32.281 17.406 1 95 62 ASP B CA 1
ATOM 2948 C C . ASP B 1 62 ? -8.164 30.812 17.797 1 95 62 ASP B C 1
ATOM 2950 O O . ASP B 1 62 ? -9.094 30.141 17.344 1 95 62 ASP B O 1
ATOM 2954 N N . THR B 1 63 ? -7.281 30.312 18.547 1 95.62 63 THR B N 1
ATOM 2955 C CA . THR B 1 63 ? -7.375 28.953 19.062 1 95.62 63 THR B CA 1
ATOM 2956 C C . THR B 1 63 ? -8.078 28.938 20.422 1 95.62 63 THR B C 1
ATOM 2958 O O . THR B 1 63 ? -8.305 29.984 21.016 1 95.62 63 THR B O 1
ATOM 2961 N N . SER B 1 64 ? -8.484 27.766 20.891 1 91.19 64 SER B N 1
ATOM 2962 C CA . SER B 1 64 ? -9.305 27.625 22.078 1 91.19 64 SER B CA 1
ATOM 2963 C C . SER B 1 64 ? -8.516 28.016 23.328 1 91.19 64 SER B C 1
ATOM 2965 O O . SER B 1 64 ? -9.109 28.375 24.344 1 91.19 64 SER B O 1
ATOM 2967 N N . ASP B 1 65 ? -7.199 27.984 23.266 1 94.38 65 ASP B N 1
ATOM 2968 C CA . ASP B 1 65 ? -6.402 28.281 24.453 1 94.38 65 ASP B CA 1
ATOM 2969 C C . ASP B 1 65 ? -5.926 29.734 24.453 1 94.38 65 ASP B C 1
ATOM 2971 O O . ASP B 1 65 ? -5.039 30.109 25.219 1 94.38 65 ASP B O 1
ATOM 2975 N N . GLY B 1 66 ? -6.434 30.531 23.547 1 93.81 66 GLY B N 1
ATOM 2976 C CA . GLY B 1 66 ? -6.203 31.969 23.594 1 93.81 66 GLY B CA 1
ATOM 2977 C C . GLY B 1 66 ? -5.09 32.438 22.672 1 93.81 66 GLY B C 1
ATOM 2978 O O . GLY B 1 66 ? -4.809 33.625 22.594 1 93.81 66 GLY B O 1
ATOM 2979 N N . HIS B 1 67 ? -4.457 31.547 21.938 1 96.5 67 HIS B N 1
ATOM 2980 C CA . HIS B 1 67 ? -3.426 31.906 20.984 1 96.5 67 HIS B CA 1
ATOM 2981 C C . HIS B 1 67 ? -4.035 32.219 19.625 1 96.5 67 HIS B C 1
ATOM 2983 O O . HIS B 1 67 ? -5.148 31.797 19.312 1 96.5 67 HIS B O 1
ATOM 2989 N N . THR B 1 68 ? -3.301 33.031 18.875 1 98.06 68 THR B N 1
ATOM 2990 C CA . THR B 1 68 ? -3.658 33.312 17.5 1 98.06 68 THR B CA 1
ATOM 2991 C C . THR B 1 68 ? -2.652 32.656 16.547 1 98.06 68 THR B C 1
ATOM 2993 O O . THR B 1 68 ? -1.442 32.812 16.703 1 98.06 68 THR B O 1
ATOM 2996 N N . ILE B 1 69 ? -3.18 31.891 15.617 1 98.44 69 ILE B N 1
ATOM 2997 C CA . ILE B 1 69 ? -2.334 31.328 14.578 1 98.44 69 ILE B CA 1
ATOM 2998 C C . ILE B 1 69 ? -2.754 31.875 13.219 1 98.44 69 ILE B C 1
ATOM 3000 O O . ILE B 1 69 ? -3.732 32.625 13.117 1 98.44 69 ILE B O 1
ATOM 3004 N N . THR B 1 70 ? -1.961 31.547 12.211 1 98.62 70 THR B N 1
ATOM 3005 C CA . THR B 1 70 ? -2.305 32.031 10.883 1 98.62 70 THR B CA 1
ATOM 3006 C C . THR B 1 70 ? -2.537 30.859 9.93 1 98.62 70 THR B C 1
ATOM 3008 O O . THR B 1 70 ? -1.977 29.781 10.117 1 98.62 70 THR B O 1
ATOM 3011 N N . VAL B 1 71 ? -3.418 31.094 9.016 1 98.69 71 VAL B N 1
ATOM 3012 C CA . VAL B 1 71 ? -3.658 30.203 7.879 1 98.69 71 VAL B CA 1
ATOM 3013 C C . VAL B 1 71 ? -3.398 30.953 6.574 1 98.69 71 VAL B C 1
ATOM 3015 O O . VAL B 1 71 ? -3.867 32.094 6.395 1 98.69 71 VAL B O 1
ATOM 3018 N N . VAL B 1 72 ? -2.596 30.359 5.723 1 98.06 72 VAL B N 1
ATOM 3019 C CA . VAL B 1 72 ? -2.336 30.938 4.414 1 98.06 72 VAL B CA 1
ATOM 3020 C C . VAL B 1 72 ? -3.193 30.25 3.355 1 98.06 72 VAL B C 1
ATOM 3022 O O . VAL B 1 72 ? -3.107 29.031 3.182 1 98.06 72 VAL B O 1
ATOM 3025 N N . SER B 1 73 ? -4.031 31.016 2.695 1 97.69 73 SER B N 1
ATOM 3026 C CA . SER B 1 73 ? -4.883 30.438 1.656 1 97.69 73 SER B CA 1
ATOM 3027 C C . SER B 1 73 ? -4.277 30.656 0.271 1 97.69 73 SER B C 1
ATOM 3029 O O . SER B 1 73 ? -3.629 31.672 0.016 1 97.69 73 SER B O 1
ATOM 3031 N N . PHE B 1 74 ? -4.355 29.688 -0.55 1 96.81 74 PHE B N 1
ATOM 3032 C CA . PHE B 1 74 ? -4.027 29.703 -1.97 1 96.81 74 PHE B CA 1
ATOM 3033 C C . PHE B 1 74 ? -5.254 29.391 -2.816 1 96.81 74 PHE B C 1
ATOM 3035 O O . PHE B 1 74 ? -5.828 28.312 -2.707 1 96.81 74 PHE B O 1
ATOM 3042 N N . ARG B 1 75 ? -5.691 30.312 -3.598 1 95.62 75 ARG B N 1
ATOM 3043 C CA . ARG B 1 75 ? -6.898 30.156 -4.402 1 95.62 75 ARG B CA 1
ATOM 3044 C C . ARG B 1 75 ? -6.684 30.688 -5.816 1 95.62 75 ARG B C 1
ATOM 3046 O O . ARG B 1 75 ? -6.023 31.703 -6.012 1 95.62 75 ARG B O 1
ATOM 3053 N N . LYS B 1 76 ? -7.203 29.922 -6.754 1 93.12 76 LYS B N 1
ATOM 3054 C CA . LYS B 1 76 ? -7.145 30.422 -8.125 1 93.12 76 LYS B CA 1
ATOM 3055 C C . LYS B 1 76 ? -7.98 31.688 -8.297 1 93.12 76 LYS B C 1
ATOM 3057 O O . LYS B 1 76 ? -9.094 31.766 -7.766 1 93.12 76 LYS B O 1
ATOM 3062 N N . ARG B 1 77 ? -7.375 32.562 -8.984 1 89.12 77 ARG B N 1
ATOM 3063 C CA . ARG B 1 77 ? -8.109 33.781 -9.266 1 89.12 77 ARG B CA 1
ATOM 3064 C C . ARG B 1 77 ? -9.289 33.531 -10.195 1 89.12 77 ARG B C 1
ATOM 3066 O O . ARG B 1 77 ? -9.211 32.656 -11.07 1 89.12 77 ARG B O 1
ATOM 3073 N N . ASP B 1 78 ? -10.414 34.125 -10.102 1 76.31 78 ASP B N 1
ATOM 3074 C CA . ASP B 1 78 ? -11.586 34.125 -10.961 1 76.31 78 ASP B CA 1
ATOM 3075 C C . ASP B 1 78 ? -12.25 32.75 -10.977 1 76.31 78 ASP B C 1
ATOM 3077 O O . ASP B 1 78 ? -12.797 32.344 -12 1 76.31 78 ASP B O 1
ATOM 3081 N N . SER B 1 79 ? -11.977 32 -9.93 1 69.12 79 SER B N 1
ATOM 3082 C CA . SER B 1 79 ? -12.68 30.719 -9.867 1 69.12 79 SER B CA 1
ATOM 3083 C C . SER B 1 79 ? -14.172 30.922 -9.633 1 69.12 79 SER B C 1
ATOM 3085 O O . SER B 1 79 ? -14.57 31.672 -8.734 1 69.12 79 SER B O 1
ATOM 3087 N N . GLN B 1 80 ? -15.055 30.875 -10.625 1 63.81 80 GLN B N 1
ATOM 3088 C CA . GLN B 1 80 ? -16.484 31.125 -10.562 1 63.81 80 GLN B CA 1
ATOM 3089 C C . GLN B 1 80 ? -17.266 29.844 -10.305 1 63.81 80 GLN B C 1
ATOM 3091 O O . GLN B 1 80 ? -18.5 29.828 -10.352 1 63.81 80 GLN B O 1
ATOM 3096 N N . SER B 1 81 ? -16.656 28.891 -9.773 1 65.88 81 SER B N 1
ATOM 3097 C CA . SER B 1 81 ? -17.375 27.609 -9.773 1 65.88 81 SER B CA 1
ATOM 3098 C C . SER B 1 81 ? -18.172 27.422 -8.484 1 65.88 81 SER B C 1
ATOM 3100 O O . SER B 1 81 ? -18 28.188 -7.527 1 65.88 81 SER B O 1
ATOM 3102 N N . SER B 1 82 ? -19.344 26.797 -8.469 1 77.31 82 SER B N 1
ATOM 3103 C CA . SER B 1 82 ? -20.094 26.281 -7.32 1 77.31 82 SER B CA 1
ATOM 3104 C C . SER B 1 82 ? -19.141 25.859 -6.199 1 77.31 82 SER B C 1
ATOM 3106 O O . SER B 1 82 ? -17.953 25.625 -6.438 1 77.31 82 SER B O 1
ATOM 3108 N N . PRO B 1 83 ? -19.703 26.047 -4.992 1 90.44 83 PRO B N 1
ATOM 3109 C CA . PRO B 1 83 ? -18.859 25.625 -3.881 1 90.44 83 PRO B CA 1
ATOM 3110 C C . PRO B 1 83 ? -18.219 24.25 -4.117 1 90.44 83 PRO B C 1
ATOM 3112 O O . PRO B 1 83 ? -18.906 23.312 -4.523 1 90.44 83 PRO B O 1
ATOM 3115 N N . GLY B 1 84 ? -16.969 24.203 -4.016 1 94.38 84 GLY B N 1
ATOM 3116 C CA . GLY B 1 84 ? -16.234 23 -4.328 1 94.38 84 GLY B CA 1
ATOM 3117 C C . GLY B 1 84 ? -15.453 22.453 -3.143 1 94.38 84 GLY B C 1
ATOM 3118 O O . GLY B 1 84 ? -15.766 22.781 -1.992 1 94.38 84 GLY B O 1
ATOM 3119 N N . SER B 1 85 ? -14.57 21.578 -3.354 1 97 85 SER B N 1
ATOM 3120 C CA . SER B 1 85 ? -13.742 20.938 -2.332 1 97 85 SER B CA 1
ATOM 3121 C C . SER B 1 85 ? -12.625 21.875 -1.876 1 97 85 SER B C 1
ATOM 3123 O O . SER B 1 85 ? -12.328 22.875 -2.535 1 97 85 SER B O 1
ATOM 3125 N N . ALA B 1 86 ? -12.031 21.625 -0.749 1 98.19 86 ALA B N 1
ATOM 3126 C CA . ALA B 1 86 ? -10.875 22.344 -0.223 1 98.19 86 ALA B CA 1
ATOM 3127 C C . ALA B 1 86 ? -9.922 21.406 0.506 1 98.19 86 ALA B C 1
ATOM 3129 O O . ALA B 1 86 ? -10.328 20.359 0.989 1 98.19 86 ALA B O 1
ATOM 3130 N N . LEU B 1 87 ? -8.742 21.812 0.535 1 98.75 87 LEU B N 1
ATOM 3131 C CA . LEU B 1 87 ? -7.719 21.078 1.277 1 98.75 87 LEU B CA 1
ATOM 3132 C C . LEU B 1 87 ? -7.195 21.922 2.441 1 98.75 87 LEU B C 1
ATOM 3134 O O . LEU B 1 87 ? -6.809 23.078 2.258 1 98.75 87 LEU B O 1
ATOM 3138 N N . LEU B 1 88 ? -7.281 21.422 3.619 1 98.94 88 LEU B N 1
ATOM 3139 C CA . LEU B 1 88 ? -6.562 21.969 4.766 1 98.94 88 LEU B CA 1
ATOM 3140 C C . LEU B 1 88 ? -5.199 21.312 4.922 1 98.94 88 LEU B C 1
ATOM 3142 O O . LEU B 1 88 ? -5.117 20.125 5.238 1 98.94 88 LEU B O 1
ATOM 3146 N N . HIS B 1 89 ? -4.184 22.109 4.738 1 98.88 89 HIS B N 1
ATOM 3147 C CA . HIS B 1 89 ? -2.834 21.578 4.551 1 98.88 89 HIS B CA 1
ATOM 3148 C C . HIS B 1 89 ? -1.977 21.812 5.789 1 98.88 89 HIS B C 1
ATOM 3150 O O . HIS B 1 89 ? -2.08 22.859 6.434 1 98.88 89 HIS B O 1
ATOM 3156 N N . PHE B 1 90 ? -1.19 20.812 6.113 1 98.88 90 PHE B N 1
ATOM 3157 C CA . PHE B 1 90 ? -0.223 20.875 7.203 1 98.88 90 PHE B CA 1
ATOM 3158 C C . PHE B 1 90 ? 1.185 20.594 6.695 1 98.88 90 PHE B C 1
ATOM 3160 O O . PHE B 1 90 ? 1.453 19.5 6.188 1 98.88 90 PHE B O 1
ATOM 3167 N N . HIS B 1 91 ? 2.062 21.562 6.844 1 97.69 91 HIS B N 1
ATOM 3168 C CA . HIS B 1 91 ? 3.422 21.469 6.324 1 97.69 91 HIS B CA 1
ATOM 3169 C C . HIS B 1 91 ? 4.262 20.5 7.141 1 97.69 91 HIS B C 1
ATOM 3171 O O . HIS B 1 91 ? 3.988 20.266 8.32 1 97.69 91 HIS B O 1
ATOM 3177 N N . GLY B 1 92 ? 5.293 19.953 6.477 1 97.06 92 GLY B N 1
ATOM 3178 C CA . GLY B 1 92 ? 6.238 19.078 7.164 1 97.06 92 GLY B CA 1
ATOM 3179 C C . GLY B 1 92 ? 7.219 19.844 8.031 1 97.06 92 GLY B C 1
ATOM 3180 O O . GLY B 1 92 ? 7.066 21.062 8.234 1 97.06 92 GLY B O 1
ATOM 3181 N N . GLY B 1 93 ? 8.188 19.031 8.602 1 96.69 93 GLY B N 1
ATOM 3182 C CA . GLY B 1 93 ? 9.203 19.625 9.469 1 96.69 93 GLY B CA 1
ATOM 3183 C C . GLY B 1 93 ? 9.297 18.953 10.82 1 96.69 93 GLY B C 1
ATOM 3184 O O . GLY B 1 93 ? 9.75 19.562 11.789 1 96.69 93 GLY B O 1
ATOM 3185 N N . GLY B 1 94 ? 8.812 17.766 10.914 1 97.56 94 GLY B N 1
ATOM 3186 C CA . GLY B 1 94 ? 8.93 16.984 12.133 1 97.56 94 GLY B CA 1
ATOM 3187 C C . GLY B 1 94 ? 8.227 17.609 13.32 1 97.56 94 GLY B C 1
ATOM 3188 O O . GLY B 1 94 ? 8.594 17.375 14.469 1 97.56 94 GLY B O 1
ATOM 3189 N N . MET B 1 95 ? 7.383 18.609 13.047 1 98.25 95 MET B N 1
ATOM 3190 C CA . MET B 1 95 ? 6.574 19.328 14.023 1 98.25 95 MET B CA 1
ATOM 3191 C C . MET B 1 95 ? 7.441 20.266 14.859 1 98.25 95 MET B C 1
ATOM 3193 O O . MET B 1 95 ? 6.988 20.797 15.875 1 98.25 95 MET B O 1
ATOM 3197 N N . ILE B 1 96 ? 8.742 20.5 14.414 1 98.12 96 ILE B N 1
ATOM 3198 C CA . ILE B 1 96 ? 9.633 21.375 15.172 1 98.12 96 ILE B CA 1
ATOM 3199 C C . ILE B 1 96 ? 10.117 22.516 14.289 1 98.12 96 ILE B C 1
ATOM 3201 O O . ILE B 1 96 ? 10.805 23.422 14.758 1 98.12 96 ILE B O 1
ATOM 3205 N N . MET B 1 97 ? 9.797 22.484 13.016 1 96.88 97 MET B N 1
ATOM 3206 C CA . MET B 1 97 ? 10.18 23.531 12.07 1 96.88 97 MET B CA 1
ATOM 3207 C C . MET B 1 97 ? 9.195 23.594 10.906 1 96.88 97 MET B C 1
ATOM 3209 O O . MET B 1 97 ? 8.297 22.766 10.797 1 96.88 97 MET B O 1
ATOM 3213 N N . GLY B 1 98 ? 9.336 24.625 10.047 1 94.94 98 GLY B N 1
ATOM 3214 C CA . GLY B 1 98 ? 8.516 24.781 8.859 1 94.94 98 GLY B CA 1
ATOM 3215 C C . GLY B 1 98 ? 7.469 25.875 9 1 94.94 98 GLY B C 1
ATOM 3216 O O . GLY B 1 98 ? 7.312 26.453 10.078 1 94.94 98 GLY B O 1
ATOM 3217 N N . SER B 1 99 ? 6.855 26.156 7.895 1 95.12 99 SER B N 1
ATOM 3218 C CA . SER B 1 99 ? 5.809 27.172 7.836 1 95.12 99 SER B CA 1
ATOM 3219 C C . SER B 1 99 ? 4.91 26.969 6.625 1 95.12 99 SER B C 1
ATOM 3221 O O . SER B 1 99 ? 5.277 26.25 5.684 1 95.12 99 SER B O 1
ATOM 3223 N N . ALA B 1 100 ? 3.705 27.531 6.684 1 95.56 100 ALA B N 1
ATOM 3224 C CA . ALA B 1 100 ? 2.785 27.516 5.547 1 95.56 100 ALA B CA 1
ATOM 3225 C C . ALA B 1 100 ? 3.41 28.172 4.324 1 95.56 100 ALA B C 1
ATOM 3227 O O . ALA B 1 100 ? 3.227 27.719 3.197 1 95.56 100 ALA B O 1
ATOM 3228 N N . GLU B 1 101 ? 4.199 29.203 4.531 1 92.56 101 GLU B N 1
ATOM 3229 C CA . GLU B 1 101 ? 4.805 29.984 3.457 1 92.56 101 GLU B CA 1
ATOM 3230 C C . GLU B 1 101 ? 5.898 29.188 2.746 1 92.56 101 GLU B C 1
ATOM 3232 O O . GLU B 1 101 ? 6.145 29.391 1.556 1 92.56 101 GLU B O 1
ATOM 3237 N N . GLY B 1 102 ? 6.535 28.297 3.475 1 89.56 102 GLY B N 1
ATOM 3238 C CA . GLY B 1 102 ? 7.617 27.516 2.908 1 89.56 102 GLY B CA 1
ATOM 3239 C C . GLY B 1 102 ? 7.18 26.641 1.746 1 89.56 102 GLY B C 1
ATOM 3240 O O . GLY B 1 102 ? 7.984 26.312 0.874 1 89.56 102 GLY B O 1
ATOM 3241 N N . GLY B 1 103 ? 5.895 26.266 1.672 1 90 103 GLY B N 1
ATOM 3242 C CA . GLY B 1 103 ? 5.371 25.406 0.618 1 90 103 GLY B CA 1
ATOM 3243 C C . GLY B 1 103 ? 4.598 26.172 -0.44 1 90 103 GLY B C 1
ATOM 3244 O O . GLY B 1 103 ? 3.898 25.578 -1.261 1 90 103 GLY B O 1
ATOM 3245 N N . ALA B 1 104 ? 4.734 27.453 -0.476 1 91.94 104 ALA B N 1
ATOM 3246 C CA . ALA B 1 104 ? 3.877 28.297 -1.297 1 91.94 104 ALA B CA 1
ATOM 3247 C C . ALA B 1 104 ? 3.994 27.938 -2.773 1 91.94 104 ALA B C 1
ATOM 3249 O O . ALA B 1 104 ? 2.99 27.875 -3.486 1 91.94 104 ALA B O 1
ATOM 3250 N N . MET B 1 105 ? 5.18 27.703 -3.223 1 90.75 105 MET B N 1
ATOM 3251 C CA . MET B 1 105 ? 5.379 27.375 -4.633 1 90.75 105 MET B CA 1
ATOM 3252 C C . MET B 1 105 ? 4.668 26.078 -5 1 90.75 105 MET B C 1
ATOM 3254 O O . MET B 1 105 ? 3.941 26.031 -5.992 1 90.75 105 MET B O 1
ATOM 3258 N N . ILE B 1 106 ? 4.871 25.109 -4.18 1 91.06 106 ILE B N 1
ATOM 3259 C CA . ILE B 1 106 ? 4.305 23.797 -4.434 1 91.06 106 ILE B CA 1
ATOM 3260 C C . ILE B 1 106 ? 2.783 23.844 -4.312 1 91.06 106 ILE B C 1
ATOM 3262 O O . ILE B 1 106 ? 2.066 23.297 -5.152 1 91.06 106 ILE B O 1
ATOM 3266 N N . LEU B 1 107 ? 2.266 24.531 -3.34 1 94.94 107 LEU B N 1
ATOM 3267 C CA . LEU B 1 107 ? 0.826 24.625 -3.115 1 94.94 107 LEU B CA 1
ATOM 3268 C C . LEU B 1 107 ? 0.156 25.453 -4.199 1 94.94 107 LEU B C 1
ATOM 3270 O O . LEU B 1 107 ? -0.958 25.141 -4.629 1 94.94 107 LEU B O 1
ATOM 3274 N N . SER B 1 108 ? 0.869 26.5 -4.594 1 94.88 108 SER B N 1
ATOM 3275 C CA . SER B 1 108 ? 0.363 27.312 -5.695 1 94.88 108 SER B CA 1
ATOM 3276 C C . SER B 1 108 ? 0.24 26.5 -6.977 1 94.88 108 SER B C 1
ATOM 3278 O O . SER B 1 108 ? -0.749 26.625 -7.699 1 94.88 108 SER B O 1
ATOM 3280 N N . ALA B 1 109 ? 1.222 25.703 -7.23 1 92.75 109 ALA B N 1
ATOM 3281 C CA . ALA B 1 109 ? 1.187 24.828 -8.398 1 92.75 109 ALA B CA 1
ATOM 3282 C C . ALA B 1 109 ? 0.043 23.828 -8.297 1 92.75 109 ALA B C 1
ATOM 3284 O O . ALA B 1 109 ? -0.632 23.547 -9.289 1 92.75 109 ALA B O 1
ATOM 3285 N N . LEU B 1 110 ? -0.141 23.312 -7.141 1 94.19 110 LEU B N 1
ATOM 3286 C CA . LEU B 1 110 ? -1.236 22.391 -6.895 1 94.19 110 LEU B CA 1
ATOM 3287 C C . LEU B 1 110 ? -2.582 23.047 -7.191 1 94.19 110 LEU B C 1
ATOM 3289 O O . LEU B 1 110 ? -3.436 22.438 -7.848 1 94.19 110 LEU B O 1
ATOM 3293 N N . VAL B 1 111 ? -2.762 24.219 -6.73 1 95.56 111 VAL B N 1
ATOM 3294 C CA . VAL B 1 111 ? -4 24.953 -6.938 1 95.56 111 VAL B CA 1
ATOM 3295 C C . VAL B 1 111 ? -4.203 25.219 -8.43 1 95.56 111 VAL B C 1
ATOM 3297 O O . VAL B 1 111 ? -5.316 25.094 -8.945 1 95.56 111 VAL B O 1
ATOM 3300 N N . MET B 1 112 ? -3.152 25.562 -9.125 1 92.81 112 MET B N 1
ATOM 3301 C CA . MET B 1 112 ? -3.236 25.828 -10.555 1 92.81 112 MET B CA 1
ATOM 3302 C C . MET B 1 112 ? -3.666 24.578 -11.312 1 92.81 112 MET B C 1
ATOM 3304 O O . MET B 1 112 ? -4.449 24.656 -12.266 1 92.81 112 MET B O 1
ATOM 3308 N N . GLU B 1 113 ? -3.156 23.5 -10.82 1 91.5 113 GLU B N 1
ATOM 3309 C CA . GLU B 1 113 ? -3.416 22.234 -11.5 1 91.5 113 GLU B CA 1
ATOM 3310 C C . GLU B 1 113 ? -4.816 21.719 -11.188 1 91.5 113 GLU B C 1
ATOM 3312 O O . GLU B 1 113 ? -5.469 21.125 -12.047 1 91.5 113 GLU B O 1
ATOM 3317 N N . THR B 1 114 ? -5.32 21.953 -10 1 92.12 114 THR B N 1
ATOM 3318 C CA . THR B 1 114 ? -6.523 21.25 -9.562 1 92.12 114 THR B CA 1
ATOM 3319 C C . THR B 1 114 ? -7.695 22.234 -9.438 1 92.12 114 THR B C 1
ATOM 3321 O O . THR B 1 114 ? -8.852 21.812 -9.336 1 92.12 114 THR B O 1
ATOM 3324 N N . SER B 1 115 ? -7.426 23.469 -9.297 1 92.56 115 SER B N 1
ATOM 3325 C CA . SER B 1 115 ? -8.391 24.531 -9.023 1 92.56 115 SER B CA 1
ATOM 3326 C C . SER B 1 115 ? -9.023 24.359 -7.645 1 92.56 115 SER B C 1
ATOM 3328 O O . SER B 1 115 ? -10.047 24.984 -7.348 1 92.56 115 SER B O 1
ATOM 3330 N N . ILE B 1 116 ? -8.484 23.516 -6.805 1 95.81 116 ILE B N 1
ATOM 3331 C CA . ILE B 1 116 ? -8.945 23.312 -5.438 1 95.81 116 ILE B CA 1
ATOM 3332 C C . ILE B 1 116 ? -8.195 24.266 -4.496 1 95.81 116 ILE B C 1
ATOM 3334 O O . ILE B 1 116 ? -6.965 24.266 -4.465 1 95.81 116 ILE B O 1
ATOM 3338 N N . PRO B 1 117 ? -8.93 25.094 -3.783 1 96.75 117 PRO B N 1
ATOM 3339 C CA . PRO B 1 117 ? -8.234 25.969 -2.832 1 96.75 117 PRO B CA 1
ATOM 3340 C C . PRO B 1 117 ? -7.539 25.188 -1.718 1 96.75 117 PRO B C 1
ATOM 3342 O O . PRO B 1 117 ? -8.055 24.172 -1.258 1 96.75 117 PRO B O 1
ATOM 3345 N N . VAL B 1 118 ? -6.406 25.703 -1.333 1 98.19 118 VAL B N 1
ATOM 3346 C CA . VAL B 1 118 ? -5.629 25.094 -0.258 1 98.19 118 VAL B CA 1
ATOM 3347 C C . VAL B 1 118 ? -5.445 26.094 0.878 1 98.19 118 VAL B C 1
ATOM 3349 O O . VAL B 1 118 ? -5.172 27.281 0.636 1 98.19 118 VAL B O 1
ATOM 3352 N N . PHE B 1 119 ? -5.676 25.672 2.078 1 98.75 119 PHE B N 1
ATOM 3353 C CA . PHE B 1 119 ? -5.469 26.453 3.295 1 98.75 119 PHE B CA 1
ATOM 3354 C C . PHE B 1 119 ? -4.379 25.812 4.156 1 98.75 119 PHE B C 1
ATOM 3356 O O . PHE B 1 119 ? -4.598 24.781 4.789 1 98.75 119 PHE B O 1
ATOM 3363 N N . SER B 1 120 ? -3.225 26.438 4.152 1 98.75 120 SER B N 1
ATOM 3364 C CA . SER B 1 120 ? -2.07 25.906 4.863 1 98.75 120 SER B CA 1
ATOM 3365 C C . SER B 1 120 ? -1.949 26.516 6.258 1 98.75 120 SER B C 1
ATOM 3367 O O . SER B 1 120 ? -1.948 27.734 6.41 1 98.75 120 SER B O 1
ATOM 3369 N N . VAL B 1 121 ? -1.797 25.688 7.27 1 98.88 121 VAL B N 1
ATOM 3370 C CA . VAL B 1 121 ? -1.884 26.109 8.664 1 98.88 121 VAL B CA 1
ATOM 3371 C C . VAL B 1 121 ? -0.481 26.344 9.219 1 98.88 121 VAL B C 1
ATOM 3373 O O . VAL B 1 121 ? 0.392 25.484 9.094 1 98.88 121 VAL B O 1
ATOM 3376 N N . ASN B 1 122 ? -0.265 27.484 9.773 1 98.56 122 ASN B N 1
ATOM 3377 C CA . ASN B 1 122 ? 0.891 27.703 10.633 1 98.56 122 ASN B CA 1
ATOM 3378 C C . ASN B 1 122 ? 0.625 27.219 12.062 1 98.56 122 ASN B C 1
ATOM 3380 O O . ASN B 1 122 ? 0.465 28.047 12.969 1 98.56 122 ASN B O 1
ATOM 3384 N N . TYR B 1 123 ? 0.587 25.906 12.172 1 98.75 123 TYR B N 1
ATOM 3385 C CA . TYR B 1 123 ? 0.385 25.359 13.508 1 98.75 123 TYR B CA 1
ATOM 3386 C C . TYR B 1 123 ? 1.593 25.625 14.398 1 98.75 123 TYR B C 1
ATOM 3388 O O . TYR B 1 123 ? 2.707 25.812 13.906 1 98.75 123 TYR B O 1
ATOM 3396 N N . ARG B 1 124 ? 1.413 25.766 15.719 1 98.62 124 ARG B N 1
ATOM 3397 C CA . ARG B 1 124 ? 2.5 26.047 16.656 1 98.62 124 ARG B CA 1
ATOM 3398 C C . ARG B 1 124 ? 3.477 24.875 16.719 1 98.62 124 ARG B C 1
ATOM 3400 O O . ARG B 1 124 ? 3.072 23.719 16.609 1 98.62 124 ARG B O 1
ATOM 3407 N N . LEU B 1 125 ? 4.746 25.141 16.922 1 98.31 125 LEU B N 1
ATOM 3408 C CA . LEU B 1 125 ? 5.793 24.125 16.766 1 98.31 125 LEU B CA 1
ATOM 3409 C C . LEU B 1 125 ? 6.371 23.734 18.125 1 98.31 125 LEU B C 1
ATOM 3411 O O . LEU B 1 125 ? 6.473 24.562 19.031 1 98.31 125 LEU B O 1
ATOM 3415 N N . ALA B 1 126 ? 6.684 22.5 18.188 1 98.25 126 ALA B N 1
ATOM 3416 C CA . ALA B 1 126 ? 7.492 22 19.297 1 98.25 126 ALA B CA 1
ATOM 3417 C C . ALA B 1 126 ? 8.945 22.438 19.156 1 98.25 126 ALA B C 1
ATOM 3419 O O . ALA B 1 126 ? 9.422 22.719 18.062 1 98.25 126 ALA B O 1
ATOM 3420 N N . PRO B 1 127 ? 9.688 22.625 20.328 1 97.62 127 PRO B N 1
ATOM 3421 C CA . PRO B 1 127 ? 9.328 22.203 21.688 1 97.62 127 PRO B CA 1
ATOM 3422 C C . PRO B 1 127 ? 8.602 23.297 22.469 1 97.62 127 PRO B C 1
ATOM 3424 O O . PRO B 1 127 ? 8.18 23.078 23.609 1 97.62 127 PRO B O 1
ATOM 3427 N N . GLU B 1 128 ? 8.484 24.469 21.859 1 97.5 128 GLU B N 1
ATOM 3428 C CA . GLU B 1 128 ? 7.766 25.531 22.562 1 97.5 128 GLU B CA 1
ATOM 3429 C C . GLU B 1 128 ? 6.328 25.125 22.859 1 97.5 128 GLU B C 1
ATOM 3431 O O . GLU B 1 128 ? 5.797 25.453 23.922 1 97.5 128 GLU B O 1
ATOM 3436 N N . PHE B 1 129 ? 5.676 24.484 22 1 97.94 129 PHE B N 1
ATOM 3437 C CA . PHE B 1 129 ? 4.32 23.969 22.141 1 97.94 129 PHE B CA 1
ATOM 3438 C C . PHE B 1 129 ? 4.297 22.453 21.969 1 97.94 129 PHE B C 1
ATOM 3440 O O . PHE B 1 129 ? 4.461 21.953 20.859 1 97.94 129 PHE B O 1
ATOM 3447 N N . LYS B 1 130 ? 3.975 21.75 23.078 1 97.5 130 LYS B N 1
ATOM 3448 C CA . LYS B 1 130 ? 4.145 20.297 23.109 1 97.5 130 LYS B CA 1
ATOM 3449 C C . LYS B 1 130 ? 2.801 19.578 23.031 1 97.5 130 LYS B C 1
ATOM 3451 O O . LYS B 1 130 ? 1.748 20.234 23.047 1 97.5 130 LYS B O 1
ATOM 3456 N N . GLY B 1 131 ? 2.9 18.297 22.906 1 96.44 131 GLY B N 1
ATOM 3457 C CA . GLY B 1 131 ? 1.723 17.453 22.953 1 96.44 131 GLY B CA 1
ATOM 3458 C C . GLY B 1 131 ? 0.809 17.641 21.75 1 96.44 131 GLY B C 1
ATOM 3459 O O . GLY B 1 131 ? 1.267 17.641 20.609 1 96.44 131 GLY B O 1
ATOM 3460 N N . PRO B 1 132 ? -0.514 17.688 22.109 1 98 132 PRO B N 1
ATOM 3461 C CA . PRO B 1 132 ? -1.445 17.719 20.984 1 98 132 PRO B CA 1
ATOM 3462 C C . PRO B 1 132 ? -1.703 19.125 20.469 1 98 132 PRO B C 1
ATOM 3464 O O . PRO B 1 132 ? -2.611 19.344 19.656 1 98 132 PRO B O 1
ATOM 3467 N N . ILE B 1 133 ? -0.905 20.062 20.875 1 98.62 133 ILE B N 1
ATOM 3468 C CA . ILE B 1 133 ? -1.165 21.469 20.562 1 98.62 133 ILE B CA 1
ATOM 3469 C C . ILE B 1 133 ? -1.153 21.656 19.047 1 98.62 133 ILE B C 1
ATOM 3471 O O . ILE B 1 133 ? -2.041 22.312 18.484 1 98.62 133 ILE B O 1
ATOM 3475 N N . PRO B 1 134 ? -0.145 21.062 18.328 1 98.75 134 PRO B N 1
ATOM 3476 C CA . PRO B 1 134 ? -0.185 21.219 16.875 1 98.75 134 PRO B CA 1
ATOM 3477 C C . PRO B 1 134 ? -1.494 20.719 16.266 1 98.75 134 PRO B C 1
ATOM 3479 O O . PRO B 1 134 ? -2.08 21.406 15.422 1 98.75 134 PRO B O 1
ATOM 3482 N N . ALA B 1 135 ? -1.986 19.578 16.719 1 98.81 135 ALA B N 1
ATOM 3483 C CA . ALA B 1 135 ? -3.242 19.047 16.188 1 98.81 135 ALA B CA 1
ATOM 3484 C C . ALA B 1 135 ? -4.426 19.906 16.625 1 98.81 135 ALA B C 1
ATOM 3486 O O . ALA B 1 135 ? -5.383 20.078 15.867 1 98.81 135 ALA B O 1
ATOM 3487 N N . GLN B 1 136 ? -4.387 20.406 17.844 1 98.75 136 GLN B N 1
ATOM 3488 C CA . GLN B 1 136 ? -5.441 21.297 18.328 1 98.75 136 GLN B CA 1
ATOM 3489 C C . GLN B 1 136 ? -5.5 22.578 17.5 1 98.75 136 GLN B C 1
ATOM 3491 O O . GLN B 1 136 ? -6.586 23.094 17.219 1 98.75 136 GLN B O 1
ATOM 3496 N N . ASP B 1 137 ? -4.301 23.094 17.156 1 98.88 137 ASP B N 1
ATOM 3497 C CA . ASP B 1 137 ? -4.242 24.25 16.25 1 98.88 137 ASP B CA 1
ATOM 3498 C C . ASP B 1 137 ? -4.898 23.922 14.914 1 98.88 137 ASP B C 1
ATOM 3500 O O . ASP B 1 137 ? -5.656 24.734 14.375 1 98.88 137 ASP B O 1
ATOM 3504 N N . GLY B 1 138 ? -4.602 22.734 14.391 1 98.88 138 GLY B N 1
ATOM 3505 C CA . GLY B 1 138 ? -5.203 22.297 13.133 1 98.88 138 GLY B CA 1
ATOM 3506 C C . GLY B 1 138 ? -6.715 22.188 13.203 1 98.88 138 GLY B C 1
ATOM 3507 O O . GLY B 1 138 ? -7.41 22.547 12.25 1 98.88 138 GLY B O 1
ATOM 3508 N N . TYR B 1 139 ? -7.203 21.688 14.32 1 98.75 139 TYR B N 1
ATOM 3509 C CA . TYR B 1 139 ? -8.648 21.562 14.484 1 98.75 139 TYR B CA 1
ATOM 3510 C C . TYR B 1 139 ? -9.305 22.938 14.547 1 98.75 139 TYR B C 1
ATOM 3512 O O . TYR B 1 139 ? -10.391 23.141 14 1 98.75 139 TYR B O 1
ATOM 3520 N N . ALA B 1 140 ? -8.648 23.891 15.234 1 98.69 140 ALA B N 1
ATOM 3521 C CA . ALA B 1 140 ? -9.148 25.266 15.234 1 98.69 140 ALA B CA 1
ATOM 3522 C C . ALA B 1 140 ? -9.227 25.812 13.82 1 98.69 140 ALA B C 1
ATOM 3524 O O . ALA B 1 140 ? -10.195 26.5 13.461 1 98.69 140 ALA B O 1
ATOM 3525 N N . ALA B 1 141 ? -8.195 25.531 13.023 1 98.81 141 ALA B N 1
ATOM 3526 C CA . ALA B 1 141 ? -8.18 25.969 11.625 1 98.81 141 ALA B CA 1
ATOM 3527 C C . ALA B 1 141 ? -9.297 25.312 10.828 1 98.81 141 ALA B C 1
ATOM 3529 O O . ALA B 1 141 ? -9.914 25.953 9.969 1 98.81 141 ALA B O 1
ATOM 3530 N N . LEU B 1 142 ? -9.547 24.031 11.078 1 98.81 142 LEU B N 1
ATOM 3531 C CA . LEU B 1 142 ? -10.625 23.312 10.414 1 98.81 142 LEU B CA 1
ATOM 3532 C C . LEU B 1 142 ? -11.977 23.938 10.719 1 98.81 142 LEU B C 1
ATOM 3534 O O . LEU B 1 142 ? -12.789 24.156 9.812 1 98.81 142 LEU B O 1
ATOM 3538 N N . LEU B 1 143 ? -12.234 24.234 12 1 98.31 143 LEU B N 1
ATOM 3539 C CA . LEU B 1 143 ? -13.477 24.891 12.398 1 98.31 143 LEU B CA 1
ATOM 3540 C C . LEU B 1 143 ? -13.617 26.25 11.711 1 98.31 143 LEU B C 1
ATOM 3542 O O . LEU B 1 143 ? -14.695 26.594 11.219 1 98.31 143 LEU B O 1
ATOM 3546 N N . TRP B 1 144 ? -12.539 26.984 11.734 1 98.25 144 TRP B N 1
ATOM 3547 C CA . TRP B 1 144 ? -12.523 28.281 11.086 1 98.25 144 TRP B CA 1
ATOM 3548 C C . TRP B 1 144 ? -12.914 28.172 9.609 1 98.25 144 TRP B C 1
ATOM 3550 O O . TRP B 1 144 ? -13.758 28.922 9.125 1 98.25 144 TRP B O 1
ATOM 3560 N N . LEU B 1 145 ? -12.297 27.219 8.891 1 98.44 145 LEU B N 1
ATOM 3561 C CA . LEU B 1 145 ? -12.562 27.016 7.469 1 98.44 145 LEU B CA 1
ATOM 3562 C C . LEU B 1 145 ? -14.008 26.625 7.234 1 98.44 145 LEU B C 1
ATOM 3564 O O . LEU B 1 145 ? -14.664 27.141 6.32 1 98.44 145 LEU B O 1
ATOM 3568 N N . GLN B 1 146 ? -14.531 25.703 8.055 1 98 146 GLN B N 1
ATOM 3569 C CA . GLN B 1 146 ? -15.914 25.281 7.902 1 98 146 GLN B CA 1
ATOM 3570 C C . GLN B 1 146 ? -16.891 26.422 8.148 1 98 146 GLN B C 1
ATOM 3572 O O . GLN B 1 146 ? -17.859 26.594 7.422 1 98 146 GLN B O 1
ATOM 3577 N N . ASN B 1 147 ? -16.609 27.188 9.188 1 96.75 147 ASN B N 1
ATOM 3578 C CA . ASN B 1 147 ? -17.484 28.297 9.562 1 96.75 147 ASN B CA 1
ATOM 3579 C C . ASN B 1 147 ? -17.469 29.406 8.516 1 96.75 147 ASN B C 1
ATOM 3581 O O . ASN B 1 147 ? -18.438 30.141 8.375 1 96.75 147 ASN B O 1
ATOM 3585 N N . ARG B 1 148 ? -16.406 29.484 7.727 1 96.19 148 ARG B N 1
ATOM 3586 C CA . ARG B 1 148 ? -16.266 30.547 6.738 1 96.19 148 ARG B CA 1
ATOM 3587 C C . ARG B 1 148 ? -16.297 29.984 5.32 1 96.19 148 ARG B C 1
ATOM 3589 O O . ARG B 1 148 ? -15.812 30.625 4.383 1 96.19 148 ARG B O 1
ATOM 3596 N N . ALA B 1 149 ? -16.719 28.797 5.168 1 96.44 149 ALA B N 1
ATOM 3597 C CA . ALA B 1 149 ? -16.672 28.078 3.9 1 96.44 149 ALA B CA 1
ATOM 3598 C C . ALA B 1 149 ? -17.312 28.891 2.779 1 96.44 149 ALA B C 1
ATOM 3600 O O . ALA B 1 149 ? -16.812 28.922 1.657 1 96.44 149 ALA B O 1
ATOM 3601 N N . ASP B 1 150 ? -18.422 29.578 3.039 1 94.06 150 ASP B N 1
ATOM 3602 C CA . ASP B 1 150 ? -19.141 30.359 2.039 1 94.06 150 ASP B CA 1
ATOM 3603 C C . ASP B 1 150 ? -18.266 31.469 1.485 1 94.06 150 ASP B C 1
ATOM 3605 O O . ASP B 1 150 ? -18.312 31.781 0.29 1 94.06 150 ASP B O 1
ATOM 3609 N N . GLU B 1 151 ? -17.5 32.031 2.393 1 93.06 151 GLU B N 1
ATOM 3610 C CA . GLU B 1 151 ? -16.609 33.094 1.993 1 93.06 151 GLU B CA 1
ATOM 3611 C C . GLU B 1 151 ? -15.578 32.625 0.972 1 93.06 151 GLU B C 1
ATOM 3613 O O . GLU B 1 151 ? -15.102 33.406 0.154 1 93.06 151 GLU B O 1
ATOM 3618 N N . PHE B 1 152 ? -15.336 31.344 0.967 1 94.06 152 PHE B N 1
ATOM 3619 C CA . PHE B 1 152 ? -14.281 30.812 0.117 1 94.06 152 PHE B CA 1
ATOM 3620 C C . PHE B 1 152 ? -14.867 29.953 -1 1 94.06 152 PHE B C 1
ATOM 3622 O O . PHE B 1 152 ? -14.133 29.266 -1.717 1 94.06 152 PHE B O 1
ATOM 3629 N N . ASN B 1 153 ? -16.141 29.938 -1.094 1 93.81 153 ASN B N 1
ATOM 3630 C CA . ASN B 1 153 ? -16.828 29.094 -2.076 1 93.81 153 ASN B CA 1
ATOM 3631 C C . ASN B 1 153 ? -16.469 27.625 -1.899 1 93.81 153 ASN B C 1
ATOM 3633 O O . ASN B 1 153 ? -16.156 26.938 -2.871 1 93.81 153 ASN B O 1
ATOM 3637 N N . VAL B 1 154 ? -16.484 27.203 -0.661 1 96.19 154 VAL B N 1
ATOM 3638 C CA . VAL B 1 154 ? -16.156 25.844 -0.285 1 96.19 154 VAL B CA 1
ATOM 3639 C C . VAL B 1 154 ? -17.406 25.141 0.26 1 96.19 154 VAL B C 1
ATOM 3641 O O . VAL B 1 154 ? -18.188 25.734 0.999 1 96.19 154 VAL B O 1
ATOM 3644 N N . ASP B 1 155 ? -17.656 23.906 -0.196 1 97.38 155 ASP B N 1
ATOM 3645 C CA . ASP B 1 155 ? -18.625 23.016 0.438 1 97.38 155 ASP B CA 1
ATOM 3646 C C . ASP B 1 155 ? -18.078 22.438 1.732 1 97.38 155 ASP B C 1
ATOM 3648 O O . ASP B 1 155 ? -17.109 21.656 1.706 1 97.38 155 ASP B O 1
ATOM 3652 N N . PRO B 1 156 ? -18.656 22.781 2.896 1 97.19 156 PRO B N 1
ATOM 3653 C CA . PRO B 1 156 ? -18.094 22.328 4.172 1 97.19 156 PRO B CA 1
ATOM 3654 C C . PRO B 1 156 ? -18.062 20.812 4.301 1 97.19 156 PRO B C 1
ATOM 3656 O O . PRO B 1 156 ? -17.344 20.281 5.152 1 97.19 156 PRO B O 1
ATOM 3659 N N . ALA B 1 157 ? -18.812 20.094 3.459 1 96.88 157 ALA B N 1
ATOM 3660 C CA . ALA B 1 157 ? -18.828 18.625 3.488 1 96.88 157 ALA B CA 1
ATOM 3661 C C . ALA B 1 157 ? -17.719 18.047 2.609 1 96.88 157 ALA B C 1
ATOM 3663 O O . ALA B 1 157 ? -17.5 16.844 2.594 1 96.88 157 ALA B O 1
ATOM 3664 N N . ARG B 1 158 ? -17.016 18.906 1.905 1 97.62 158 ARG B N 1
ATOM 3665 C CA . ARG B 1 158 ? -15.984 18.469 0.972 1 97.62 158 ARG B CA 1
ATOM 3666 C C . ARG B 1 158 ? -14.633 19.062 1.337 1 97.62 158 ARG B C 1
ATOM 3668 O O . ARG B 1 158 ? -13.914 19.562 0.47 1 97.62 158 ARG B O 1
ATOM 3675 N N . ILE B 1 159 ? -14.289 19.016 2.627 1 98.56 159 ILE B N 1
ATOM 3676 C CA . ILE B 1 159 ? -12.977 19.438 3.125 1 98.56 159 ILE B CA 1
ATOM 3677 C C . ILE B 1 159 ? -12.141 18.203 3.471 1 98.56 159 ILE B C 1
ATOM 3679 O O . ILE B 1 159 ? -12.609 17.297 4.168 1 98.56 159 ILE B O 1
ATOM 3683 N N . ALA B 1 160 ? -10.969 18.125 2.93 1 98.81 160 ALA B N 1
ATOM 3684 C CA . ALA B 1 160 ? -10.016 17.062 3.238 1 98.81 160 ALA B CA 1
ATOM 3685 C C . ALA B 1 160 ? -8.766 17.625 3.92 1 98.81 160 ALA B C 1
ATOM 3687 O O . ALA B 1 160 ? -8.391 18.781 3.689 1 98.81 160 ALA B O 1
ATOM 3688 N N . LEU B 1 161 ? -8.172 16.828 4.77 1 98.94 161 LEU B N 1
ATOM 3689 C CA . LEU B 1 161 ? -6.871 17.156 5.348 1 98.94 161 LEU B CA 1
ATOM 3690 C C . LEU B 1 161 ? -5.738 16.688 4.441 1 98.94 161 LEU B C 1
ATOM 3692 O O . LEU B 1 161 ? -5.82 15.609 3.846 1 98.94 161 LEU B O 1
ATOM 3696 N N . LEU B 1 162 ? -4.77 17.5 4.266 1 98.88 162 LEU B N 1
ATOM 3697 C CA . LEU B 1 162 ? -3.555 17.172 3.527 1 98.88 162 LEU B CA 1
ATOM 3698 C C . LEU B 1 162 ? -2.316 17.422 4.383 1 98.88 162 LEU B C 1
ATOM 3700 O O . LEU B 1 162 ? -2.119 18.531 4.887 1 98.88 162 LEU B O 1
ATOM 3704 N N . GLY B 1 163 ? -1.539 16.406 4.621 1 98.75 163 GLY B N 1
ATOM 3705 C CA . GLY B 1 163 ? -0.343 16.594 5.426 1 98.75 163 GLY B CA 1
ATOM 3706 C C . GLY B 1 163 ? 0.852 15.82 4.914 1 98.75 163 GLY B C 1
ATOM 3707 O O . GLY B 1 163 ? 0.708 14.688 4.453 1 98.75 163 GLY B O 1
ATOM 3708 N N . TYR B 1 164 ? 2.059 16.391 5.023 1 98.25 164 TYR B N 1
ATOM 3709 C CA . TYR B 1 164 ? 3.326 15.766 4.652 1 98.25 164 TYR B CA 1
ATOM 3710 C C . TYR B 1 164 ? 4.199 15.531 5.879 1 98.25 164 TYR B C 1
ATOM 3712 O O . TYR B 1 164 ? 4.348 16.422 6.723 1 98.25 164 TYR B O 1
ATOM 3720 N N . SER B 1 165 ? 4.785 14.32 6.004 1 98.5 165 SER B N 1
ATOM 3721 C CA . SER B 1 165 ? 5.766 14.07 7.055 1 98.5 165 SER B CA 1
ATOM 3722 C C . SER B 1 165 ? 5.203 14.422 8.43 1 98.5 165 SER B C 1
ATOM 3724 O O . SER B 1 165 ? 4.137 13.938 8.812 1 98.5 165 SER B O 1
ATOM 3726 N N . GLY B 1 166 ? 5.867 15.383 9.148 1 98.62 166 GLY B N 1
ATOM 3727 C CA . GLY B 1 166 ? 5.336 15.852 10.414 1 98.62 166 GLY B CA 1
ATOM 3728 C C . GLY B 1 166 ? 3.936 16.422 10.305 1 98.62 166 GLY B C 1
ATOM 3729 O O . GLY B 1 166 ? 3.1 16.203 11.188 1 98.62 166 GLY B O 1
ATOM 3730 N N . GLY B 1 167 ? 3.68 17.109 9.172 1 98.75 167 GLY B N 1
ATOM 3731 C CA . GLY B 1 167 ? 2.348 17.641 8.898 1 98.75 167 GLY B CA 1
ATOM 3732 C C . GLY B 1 167 ? 1.314 16.547 8.695 1 98.75 167 GLY B C 1
ATOM 3733 O O . GLY B 1 167 ? 0.13 16.734 8.977 1 98.75 167 GLY B O 1
ATOM 3734 N N . GLY B 1 168 ? 1.783 15.375 8.125 1 98.88 168 GLY B N 1
ATOM 3735 C CA . GLY B 1 168 ? 0.9 14.219 8.055 1 98.88 168 GLY B CA 1
ATOM 3736 C C . GLY B 1 168 ? 0.456 13.727 9.414 1 98.88 168 GLY B C 1
ATOM 3737 O O . GLY B 1 168 ? -0.687 13.297 9.586 1 98.88 168 GLY B O 1
ATOM 3738 N N . GLY B 1 169 ? 1.377 13.75 10.375 1 98.88 169 GLY B N 1
ATOM 3739 C CA . GLY B 1 169 ? 1.022 13.445 11.75 1 98.88 169 GLY B CA 1
ATOM 3740 C C . GLY B 1 169 ? 0 14.398 12.336 1 98.88 169 GLY B C 1
ATOM 3741 O O . GLY B 1 169 ? -0.958 13.977 12.984 1 98.88 169 GLY B O 1
ATOM 3742 N N . VAL B 1 170 ? 0.2 15.688 12.086 1 98.94 170 VAL B N 1
ATOM 3743 C CA . VAL B 1 170 ? -0.727 16.719 12.57 1 98.94 170 VAL B CA 1
ATOM 3744 C C . VAL B 1 170 ? -2.105 16.484 11.953 1 98.94 170 VAL B C 1
ATOM 3746 O O . VAL B 1 170 ? -3.115 16.484 12.656 1 98.94 170 VAL B O 1
ATOM 3749 N N . ALA B 1 171 ? -2.137 16.266 10.633 1 98.94 171 ALA B N 1
ATOM 3750 C CA . ALA B 1 171 ? -3.391 16.031 9.922 1 98.94 171 ALA B CA 1
ATOM 3751 C C . ALA B 1 171 ? -4.137 14.836 10.516 1 98.94 171 ALA B C 1
ATOM 3753 O O . ALA B 1 171 ? -5.344 14.906 10.758 1 98.94 171 ALA B O 1
ATOM 3754 N N . ALA B 1 172 ? -3.408 13.758 10.727 1 98.94 172 ALA B N 1
ATOM 3755 C CA . ALA B 1 172 ? -4.02 12.57 11.32 1 98.94 172 ALA B CA 1
ATOM 3756 C C . ALA B 1 172 ? -4.59 12.875 12.703 1 98.94 172 ALA B C 1
ATOM 3758 O O . ALA B 1 172 ? -5.68 12.414 13.055 1 98.94 172 ALA B O 1
ATOM 3759 N N . GLY B 1 173 ? -3.814 13.641 13.531 1 98.94 173 GLY B N 1
ATOM 3760 C CA . GLY B 1 173 ? -4.312 14.07 14.828 1 98.94 173 GLY B CA 1
ATOM 3761 C C . GLY B 1 173 ? -5.586 14.891 14.727 1 98.94 173 GLY B C 1
ATOM 3762 O O . GLY B 1 173 ? -6.523 14.688 15.508 1 98.94 173 GLY B O 1
ATOM 3763 N N . VAL B 1 174 ? -5.633 15.828 13.773 1 98.94 174 VAL B N 1
ATOM 3764 C CA . VAL B 1 174 ? -6.824 16.641 13.531 1 98.94 174 VAL B CA 1
ATOM 3765 C C . VAL B 1 174 ? -8.008 15.734 13.195 1 98.94 174 VAL B C 1
ATOM 3767 O O . VAL B 1 174 ? -9.117 15.953 13.68 1 98.94 174 VAL B O 1
ATOM 3770 N N . GLY B 1 175 ? -7.777 14.742 12.289 1 98.88 175 GLY B N 1
ATOM 3771 C CA . GLY B 1 175 ? -8.828 13.789 11.953 1 98.88 175 GLY B CA 1
ATOM 3772 C C . GLY B 1 175 ? -9.406 13.086 13.164 1 98.88 175 GLY B C 1
ATOM 3773 O O . GLY B 1 175 ? -10.625 12.938 13.273 1 98.88 175 GLY B O 1
ATOM 3774 N N . LEU B 1 176 ? -8.555 12.656 14.086 1 98.94 176 LEU B N 1
ATOM 3775 C CA . LEU B 1 176 ? -8.984 11.984 15.305 1 98.94 176 LEU B CA 1
ATOM 3776 C C . LEU B 1 176 ? -9.805 12.93 16.172 1 98.94 176 LEU B C 1
ATOM 3778 O O . LEU B 1 176 ? -10.852 12.547 16.703 1 98.94 176 LEU B O 1
ATOM 3782 N N . ILE B 1 177 ? -9.352 14.195 16.344 1 98.81 177 ILE B N 1
ATOM 3783 C CA . ILE B 1 177 ? -10.086 15.18 17.125 1 98.81 177 ILE B CA 1
ATOM 3784 C C . ILE B 1 177 ? -11.469 15.398 16.516 1 98.81 177 ILE B C 1
ATOM 3786 O O . ILE B 1 177 ? -12.477 15.383 17.234 1 98.81 177 ILE B O 1
ATOM 3790 N N . ALA B 1 178 ? -11.484 15.617 15.211 1 98.81 178 ALA B N 1
ATOM 3791 C CA . ALA B 1 178 ? -12.742 15.867 14.508 1 98.81 178 ALA B CA 1
ATOM 3792 C C . ALA B 1 178 ? -13.742 14.742 14.742 1 98.81 178 ALA B C 1
ATOM 3794 O O . ALA B 1 178 ? -14.914 14.992 15.016 1 98.81 178 ALA B O 1
ATOM 3795 N N . ARG B 1 179 ? -13.305 13.5 14.602 1 98.31 179 ARG B N 1
ATOM 3796 C CA . ARG B 1 179 ? -14.148 12.336 14.852 1 98.31 179 ARG B CA 1
ATOM 3797 C C . ARG B 1 179 ? -14.641 12.312 16.297 1 98.31 179 ARG B C 1
ATOM 3799 O O . ARG B 1 179 ? -15.836 12.164 16.547 1 98.31 179 ARG B O 1
ATOM 3806 N N . ASP B 1 180 ? -13.703 12.508 17.234 1 98.44 180 ASP B N 1
ATOM 3807 C CA . ASP B 1 180 ? -14.008 12.375 18.656 1 98.44 180 ASP B CA 1
ATOM 3808 C C . ASP B 1 180 ? -14.953 13.477 19.125 1 98.44 180 ASP B C 1
ATOM 3810 O O . ASP B 1 180 ? -15.719 13.289 20.062 1 98.44 180 ASP B O 1
ATOM 3814 N N . ARG B 1 181 ? -14.883 14.594 18.438 1 98.25 181 ARG B N 1
ATOM 3815 C CA . ARG B 1 181 ? -15.75 15.719 18.797 1 98.25 181 ARG B CA 1
ATOM 3816 C C . ARG B 1 181 ? -17.016 15.727 17.938 1 98.25 181 ARG B C 1
ATOM 3818 O O . ARG B 1 181 ? -17.797 16.672 18 1 98.25 181 ARG B O 1
ATOM 3825 N N . ASP B 1 182 ? -17.219 14.734 17.109 1 97.81 182 ASP B N 1
ATOM 3826 C CA . ASP B 1 182 ? -18.406 14.539 16.281 1 97.81 182 ASP B CA 1
ATOM 3827 C C . ASP B 1 182 ? -18.641 15.742 15.367 1 97.81 182 ASP B C 1
ATOM 3829 O O . ASP B 1 182 ? -19.734 16.297 15.328 1 97.81 182 ASP B O 1
ATOM 3833 N N . LEU B 1 183 ? -17.516 16.203 14.742 1 97.75 183 LEU B N 1
ATOM 3834 C CA . LEU B 1 183 ? -17.594 17.312 13.805 1 97.75 183 LEU B CA 1
ATOM 3835 C C . LEU B 1 183 ? -18.625 17.047 12.719 1 97.75 183 LEU B C 1
ATOM 3837 O O . LEU B 1 183 ? -18.672 15.953 12.148 1 97.75 183 LEU B O 1
ATOM 3841 N N . GLN B 1 184 ? -19.453 18.047 12.406 1 97.25 184 GLN B N 1
ATOM 3842 C CA . GLN B 1 184 ? -20.438 17.984 11.32 1 97.25 184 GLN B CA 1
ATOM 3843 C C . GLN B 1 184 ? -20.344 19.219 10.43 1 97.25 184 GLN B C 1
ATOM 3845 O O . GLN B 1 184 ? -20.281 20.359 10.922 1 97.25 184 GLN B O 1
ATOM 3850 N N . PRO B 1 185 ? -20.5 19.078 9.156 1 97.56 185 PRO B N 1
ATOM 3851 C CA . PRO B 1 185 ? -20.328 17.797 8.477 1 97.56 185 PRO B CA 1
ATOM 3852 C C . PRO B 1 185 ? -18.953 17.172 8.719 1 97.56 185 PRO B C 1
ATOM 3854 O O . PRO B 1 185 ? -18 17.891 9.062 1 97.56 185 PRO B O 1
ATOM 3857 N N . PRO B 1 186 ? -18.828 15.867 8.609 1 97.69 186 PRO B N 1
ATOM 3858 C CA . PRO B 1 186 ? -17.547 15.227 8.852 1 97.69 186 PRO B CA 1
ATOM 3859 C C . PRO B 1 186 ? -16.516 15.523 7.758 1 97.69 186 PRO B C 1
ATOM 3861 O O . PRO B 1 186 ? -16.891 16.016 6.684 1 97.69 186 PRO B O 1
ATOM 3864 N N . LEU B 1 187 ? -15.289 15.297 8.07 1 98.44 187 LEU B N 1
ATOM 3865 C CA . LEU B 1 187 ? -14.227 15.398 7.074 1 98.44 187 LEU B CA 1
ATOM 3866 C C . LEU B 1 187 ? -14.5 14.461 5.898 1 98.44 187 LEU B C 1
ATOM 3868 O O . LEU B 1 187 ? -14.938 13.328 6.09 1 98.44 187 LEU B O 1
ATOM 3872 N N . ALA B 1 188 ? -14.227 15 4.742 1 98.06 188 ALA B N 1
ATOM 3873 C CA . ALA B 1 188 ? -14.461 14.203 3.539 1 98.06 188 ALA B CA 1
ATOM 3874 C C . ALA B 1 188 ? -13.359 13.156 3.354 1 98.06 188 ALA B C 1
ATOM 3876 O O . ALA B 1 188 ? -13.602 12.078 2.809 1 98.06 188 ALA B O 1
ATOM 3877 N N . LYS B 1 189 ? -12.148 13.508 3.748 1 98.31 189 LYS B N 1
ATOM 3878 C CA . LYS B 1 189 ? -10.992 12.664 3.477 1 98.31 189 LYS B CA 1
ATOM 3879 C C . LYS B 1 189 ? -9.766 13.141 4.238 1 98.31 189 LYS B C 1
ATOM 3881 O O . LYS B 1 189 ? -9.719 14.289 4.688 1 98.31 189 LYS B O 1
ATOM 3886 N N . GLN B 1 190 ? -8.836 12.328 4.496 1 98.5 190 GLN B N 1
ATOM 3887 C CA . GLN B 1 190 ? -7.5 12.734 4.914 1 98.5 190 GLN B CA 1
ATOM 3888 C C . GLN B 1 190 ? -6.43 12.125 4.012 1 98.5 190 GLN B C 1
ATOM 3890 O O . GLN B 1 190 ? -6.52 10.945 3.646 1 98.5 190 GLN B O 1
ATOM 3895 N N . ILE B 1 191 ? -5.562 12.898 3.527 1 98.88 191 ILE B N 1
ATOM 3896 C CA . ILE B 1 191 ? -4.461 12.547 2.637 1 98.88 191 ILE B CA 1
ATOM 3897 C C . ILE B 1 191 ? -3.133 12.711 3.371 1 98.88 191 ILE B C 1
ATOM 3899 O O . ILE B 1 191 ? -2.654 13.836 3.562 1 98.88 191 ILE B O 1
ATOM 3903 N N . LEU B 1 192 ? -2.541 11.594 3.766 1 98.94 192 LEU B N 1
ATOM 3904 C CA . LEU B 1 192 ? -1.366 11.562 4.629 1 98.94 192 LEU B CA 1
ATOM 3905 C C . LEU B 1 192 ? -0.147 11.039 3.875 1 98.94 192 LEU B C 1
ATOM 3907 O O . LEU B 1 192 ? -0.026 9.836 3.633 1 98.94 192 LEU B O 1
ATOM 3911 N N . ILE B 1 193 ? 0.781 11.922 3.518 1 98.88 193 ILE B N 1
ATOM 3912 C CA . ILE B 1 193 ? 1.943 11.586 2.703 1 98.88 193 ILE B CA 1
ATOM 3913 C C . ILE B 1 193 ? 3.148 11.328 3.605 1 98.88 193 ILE B C 1
ATOM 3915 O O . ILE B 1 193 ? 3.65 12.25 4.258 1 98.88 193 ILE B O 1
ATOM 3919 N N . TYR B 1 194 ? 3.664 10.031 3.67 1 98.81 194 TYR B N 1
ATOM 3920 C CA . TYR B 1 194 ? 4.691 9.516 4.57 1 98.81 194 TYR B CA 1
ATOM 3921 C C . TYR B 1 194 ? 4.582 10.172 5.945 1 98.81 194 TYR B C 1
ATOM 3923 O O . TYR B 1 194 ? 5.555 10.734 6.445 1 98.81 194 TYR B O 1
ATOM 3931 N N . PRO B 1 195 ? 3.445 10.016 6.617 1 98.94 195 PRO B N 1
ATOM 3932 C CA . PRO B 1 195 ? 3.133 10.742 7.848 1 98.94 195 PRO B CA 1
ATOM 3933 C C . PRO B 1 195 ? 3.957 10.266 9.039 1 98.94 195 PRO B C 1
ATOM 3935 O O . PRO B 1 195 ? 4.23 9.07 9.172 1 98.94 195 PRO B O 1
ATOM 3938 N N . MET B 1 196 ? 4.375 11.227 9.859 1 98.88 196 MET B N 1
ATOM 3939 C CA . MET B 1 196 ? 4.965 10.984 11.172 1 98.88 196 MET B CA 1
ATOM 3940 C C . MET B 1 196 ? 3.891 10.625 12.195 1 98.88 196 MET B C 1
ATOM 3942 O O . MET B 1 196 ? 3.18 11.5 12.688 1 98.88 196 MET B O 1
ATOM 3946 N N . LEU B 1 197 ? 3.762 9.289 12.586 1 98.88 197 LEU B N 1
ATOM 3947 C CA . LEU B 1 197 ? 2.539 8.859 13.266 1 98.88 197 LEU B CA 1
ATOM 3948 C C . LEU B 1 197 ? 2.85 8.289 14.641 1 98.88 197 LEU B C 1
ATOM 3950 O O . LEU B 1 197 ? 2.01 8.336 15.539 1 98.88 197 LEU B O 1
ATOM 3954 N N . ASP B 1 198 ? 4.008 7.648 14.828 1 98.81 198 ASP B N 1
ATOM 3955 C CA . ASP B 1 198 ? 4.242 6.82 16 1 98.81 198 ASP B CA 1
ATOM 3956 C C . ASP B 1 198 ? 5.523 7.234 16.719 1 98.81 198 ASP B C 1
ATOM 3958 O O . ASP B 1 198 ? 6.625 7.004 16.219 1 98.81 198 ASP B O 1
ATOM 3962 N N . ASP B 1 199 ? 5.418 7.707 17.906 1 98.56 199 ASP B N 1
ATOM 3963 C CA . ASP B 1 199 ? 6.57 8.203 18.641 1 98.56 199 ASP B CA 1
ATOM 3964 C C . ASP B 1 199 ? 7.457 7.055 19.125 1 98.56 199 ASP B C 1
ATOM 3966 O O . ASP B 1 199 ? 8.594 7.273 19.547 1 98.56 199 ASP B O 1
ATOM 3970 N N . ARG B 1 200 ? 7.07 5.816 18.969 1 97.69 200 ARG B N 1
ATOM 3971 C CA . ARG B 1 200 ? 7.801 4.664 19.484 1 97.69 200 ARG B CA 1
ATOM 3972 C C . ARG B 1 200 ? 8.797 4.137 18.469 1 97.69 200 ARG B C 1
ATOM 3974 O O . ARG B 1 200 ? 9.547 3.201 18.75 1 97.69 200 ARG B O 1
ATOM 3981 N N . ASN B 1 201 ? 8.734 4.723 17.281 1 95.5 201 ASN B N 1
ATOM 3982 C CA . ASN B 1 201 ? 9.688 4.395 16.219 1 95.5 201 ASN B CA 1
ATOM 3983 C C . ASN B 1 201 ? 11.047 5.039 16.469 1 95.5 201 ASN B C 1
ATOM 3985 O O . ASN B 1 201 ? 11.555 5.773 15.617 1 95.5 201 ASN B O 1
ATOM 3989 N N . LEU B 1 202 ? 11.68 4.805 17.625 1 93.62 202 LEU B N 1
ATOM 3990 C CA . LEU B 1 202 ? 12.938 5.453 17.969 1 93.62 202 LEU B CA 1
ATOM 3991 C C . LEU B 1 202 ? 14.078 4.438 18 1 93.62 202 LEU B C 1
ATOM 3993 O O . LEU B 1 202 ? 15.242 4.805 18.188 1 93.62 202 LEU B O 1
ATOM 3997 N N . VAL B 1 203 ? 13.75 3.154 17.734 1 92.06 203 VAL B N 1
ATOM 3998 C CA . VAL B 1 203 ? 14.773 2.123 17.609 1 92.06 203 VAL B CA 1
ATOM 3999 C C . VAL B 1 203 ? 15.234 2.035 16.156 1 92.06 203 VAL B C 1
ATOM 4001 O O . VAL B 1 203 ? 14.422 1.824 15.25 1 92.06 203 VAL B O 1
ATOM 4004 N N . GLU B 1 204 ? 16.516 2.111 16.031 1 95.62 204 GLU B N 1
ATOM 4005 C CA . GLU B 1 204 ? 17.078 2.182 14.688 1 95.62 204 GLU B CA 1
ATOM 4006 C C . GLU B 1 204 ? 16.953 0.839 13.969 1 95.62 204 GLU B C 1
ATOM 4008 O O . GLU B 1 204 ? 17.125 -0.215 14.586 1 95.62 204 GLU B O 1
ATOM 4013 N N . ASN B 1 205 ? 16.578 0.858 12.75 1 95.75 205 ASN B N 1
ATOM 4014 C CA . ASN B 1 205 ? 16.672 -0.267 11.82 1 95.75 205 ASN B CA 1
ATOM 4015 C C . ASN B 1 205 ? 17.953 -0.223 11.016 1 95.75 205 ASN B C 1
ATOM 4017 O O . ASN B 1 205 ? 18.125 0.646 10.164 1 95.75 205 ASN B O 1
ATOM 4021 N N . GLU B 1 206 ? 18.859 -1.145 11.211 1 94.81 206 GLU B N 1
ATOM 4022 C CA . GLU B 1 206 ? 20.188 -1.129 10.625 1 94.81 206 GLU B CA 1
ATOM 4023 C C . GLU B 1 206 ? 20.141 -1.196 9.102 1 94.81 206 GLU B C 1
ATOM 4025 O O . GLU B 1 206 ? 21.016 -0.674 8.414 1 94.81 206 GLU B O 1
ATOM 4030 N N . GLY B 1 207 ? 19.094 -1.819 8.609 1 95.19 207 GLY B N 1
ATOM 4031 C CA . GLY B 1 207 ? 18.938 -1.908 7.164 1 95.19 207 GLY B CA 1
ATOM 4032 C C . GLY B 1 207 ? 18.531 -0.594 6.523 1 95.19 207 GLY B C 1
ATOM 4033 O O . GLY B 1 207 ? 18.953 -0.281 5.41 1 95.19 207 GLY B O 1
ATOM 4034 N N . LEU B 1 208 ? 17.734 0.221 7.227 1 96.88 208 LEU B N 1
ATOM 4035 C CA . LEU B 1 208 ? 17.203 1.475 6.707 1 96.88 208 LEU B CA 1
ATOM 4036 C C . LEU B 1 208 ? 18.172 2.625 6.949 1 96.88 208 LEU B C 1
ATOM 4038 O O . LEU B 1 208 ? 18.234 3.574 6.164 1 96.88 208 LEU B O 1
ATOM 4042 N N . LYS B 1 209 ? 18.953 2.537 8.016 1 96.5 209 LYS B N 1
ATOM 4043 C CA . LYS B 1 209 ? 19.734 3.641 8.555 1 96.5 209 LYS B CA 1
ATOM 4044 C C . LYS B 1 209 ? 20.625 4.262 7.488 1 96.5 209 LYS B C 1
ATOM 4046 O O . LYS B 1 209 ? 20.625 5.48 7.305 1 96.5 209 LYS B O 1
ATOM 4051 N N . PRO B 1 210 ? 21.328 3.469 6.637 1 95.69 210 PRO B N 1
ATOM 4052 C CA . PRO B 1 210 ? 22.234 4.074 5.664 1 95.69 210 PRO B CA 1
ATOM 4053 C C . PRO B 1 210 ? 21.5 4.75 4.508 1 95.69 210 PRO B C 1
ATOM 4055 O O . PRO B 1 210 ? 22.109 5.508 3.744 1 95.69 210 PRO B O 1
ATOM 4058 N N . LEU B 1 211 ? 20.188 4.48 4.371 1 96.69 211 LEU B N 1
ATOM 4059 C CA . LEU B 1 211 ? 19.438 4.934 3.201 1 96.69 211 LEU B CA 1
ATOM 4060 C C . LEU B 1 211 ? 18.453 6.035 3.576 1 96.69 211 LEU B C 1
ATOM 4062 O O . LEU B 1 211 ? 17.797 6.613 2.703 1 96.69 211 LEU B O 1
ATOM 4066 N N . ALA B 1 212 ? 18.391 6.367 4.852 1 96.06 212 ALA B N 1
ATOM 4067 C CA . ALA B 1 212 ? 17.375 7.273 5.359 1 96.06 212 ALA B CA 1
ATOM 4068 C C . ALA B 1 212 ? 17.75 8.727 5.105 1 96.06 212 ALA B C 1
ATOM 4070 O O . ALA B 1 212 ? 18.859 9.148 5.422 1 96.06 212 ALA B O 1
ATOM 4071 N N . THR B 1 213 ? 16.766 9.484 4.527 1 94.62 213 THR B N 1
ATOM 4072 C CA . THR B 1 213 ? 16.984 10.914 4.332 1 94.62 213 THR B CA 1
ATOM 4073 C C . THR B 1 213 ? 16.453 11.719 5.516 1 94.62 213 THR B C 1
ATOM 4075 O O . THR B 1 213 ? 16.922 12.828 5.777 1 94.62 213 THR B O 1
ATOM 4078 N N . TRP B 1 214 ? 15.391 11.367 6.168 1 95.81 214 TRP B N 1
ATOM 4079 C CA . TRP B 1 214 ? 15.031 11.695 7.543 1 95.81 214 TRP B CA 1
ATOM 4080 C C . TRP B 1 214 ? 15.516 10.617 8.508 1 95.81 214 TRP B C 1
ATOM 4082 O O . TRP B 1 214 ? 14.992 9.5 8.516 1 95.81 214 TRP B O 1
ATOM 4092 N N . THR B 1 215 ? 16.547 10.945 9.266 1 96.31 215 THR B N 1
ATOM 4093 C CA . THR B 1 215 ? 17.297 9.922 9.992 1 96.31 215 THR B CA 1
ATOM 4094 C C . THR B 1 215 ? 16.625 9.609 11.328 1 96.31 215 THR B C 1
ATOM 4096 O O . THR B 1 215 ? 15.766 10.367 11.789 1 96.31 215 THR B O 1
ATOM 4099 N N . PHE B 1 216 ? 17.016 8.492 11.953 1 96.94 216 PHE B N 1
ATOM 4100 C CA . PHE B 1 216 ? 16.516 8.102 13.266 1 96.94 216 PHE B CA 1
ATOM 4101 C C . PHE B 1 216 ? 16.891 9.141 14.312 1 96.94 216 PHE B C 1
ATOM 4103 O O . PHE B 1 216 ? 16.125 9.406 15.234 1 96.94 216 PHE B O 1
ATOM 4110 N N . GLU B 1 217 ? 18.062 9.758 14.164 1 95.94 217 GLU B N 1
ATOM 4111 C CA . GLU B 1 217 ? 18.484 10.82 15.078 1 95.94 217 GLU B CA 1
ATOM 4112 C C . GLU B 1 217 ? 17.578 12.031 14.969 1 95.94 217 GLU B C 1
ATOM 4114 O O . GLU B 1 217 ? 17.172 12.602 15.992 1 95.94 217 GLU B O 1
ATOM 4119 N N . GLU B 1 218 ? 17.297 12.406 13.766 1 96.5 218 GLU B N 1
ATOM 4120 C CA . GLU B 1 218 ? 16.391 13.539 13.555 1 96.5 218 GLU B CA 1
ATOM 4121 C C . GLU B 1 218 ? 14.992 13.234 14.078 1 96.5 218 GLU B C 1
ATOM 4123 O O . GLU B 1 218 ? 14.336 14.109 14.648 1 96.5 218 GLU B O 1
ATOM 4128 N N . ASN B 1 219 ? 14.578 12.016 13.812 1 97.94 219 ASN B N 1
ATOM 4129 C CA . ASN B 1 219 ? 13.273 11.57 14.305 1 97.94 219 ASN B CA 1
ATOM 4130 C C . ASN B 1 219 ? 13.195 11.656 15.828 1 97.94 219 ASN B C 1
ATOM 4132 O O . ASN B 1 219 ? 12.172 12.055 16.375 1 97.94 219 ASN B O 1
ATOM 4136 N N . LYS B 1 220 ? 14.266 11.258 16.5 1 97.81 220 LYS B N 1
ATOM 4137 C CA . LYS B 1 220 ? 14.352 11.352 17.953 1 97.81 220 LYS B CA 1
ATOM 4138 C C . LYS B 1 220 ? 14.242 12.805 18.406 1 97.81 220 LYS B C 1
ATOM 4140 O O . LYS B 1 220 ? 13.578 13.094 19.406 1 97.81 220 LYS B O 1
ATOM 4145 N N . VAL B 1 221 ? 14.93 13.711 17.703 1 98.19 221 VAL B N 1
ATOM 4146 C CA . VAL B 1 221 ? 14.852 15.125 18.031 1 98.19 221 VAL B CA 1
ATOM 4147 C C . VAL B 1 221 ? 13.414 15.617 17.906 1 98.19 221 VAL B C 1
ATOM 4149 O O . VAL B 1 221 ? 12.898 16.297 18.797 1 98.19 221 VAL B O 1
ATOM 4152 N N . GLY B 1 222 ? 12.719 15.227 16.797 1 98.31 222 GLY B N 1
ATOM 4153 C CA . GLY B 1 222 ? 11.352 15.648 16.562 1 98.31 222 GLY B CA 1
ATOM 4154 C C . GLY B 1 222 ? 10.391 15.18 17.641 1 98.31 222 GLY B C 1
ATOM 4155 O O . GLY B 1 222 ? 9.672 15.992 18.234 1 98.31 222 GLY B O 1
ATOM 4156 N N . TRP B 1 223 ? 10.398 13.906 17.969 1 98.69 223 TRP B N 1
ATOM 4157 C CA . TRP B 1 223 ? 9.469 13.344 18.938 1 98.69 223 TRP B CA 1
ATOM 4158 C C . TRP B 1 223 ? 9.789 13.852 20.344 1 98.69 223 TRP B C 1
ATOM 4160 O O . TRP B 1 223 ? 8.883 14.125 21.125 1 98.69 223 TRP B O 1
ATOM 4170 N N . THR B 1 224 ? 11.117 13.961 20.656 1 98.31 224 THR B N 1
ATOM 4171 C CA . THR B 1 224 ? 11.5 14.492 21.953 1 98.31 224 THR B CA 1
ATOM 4172 C C . THR B 1 224 ? 11.047 15.945 22.094 1 98.31 224 THR B C 1
ATOM 4174 O O . THR B 1 224 ? 10.641 16.375 23.172 1 98.31 224 THR B O 1
ATOM 4177 N N . GLY B 1 225 ? 11.203 16.672 21.016 1 98.44 225 GLY B N 1
ATOM 4178 C CA . GLY B 1 225 ? 10.695 18.031 21.031 1 98.44 225 GLY B CA 1
ATOM 4179 C C . GLY B 1 225 ? 9.211 18.125 21.328 1 98.44 225 GLY B C 1
ATOM 4180 O O . GLY B 1 225 ? 8.781 18.969 22.109 1 98.44 225 GLY B O 1
ATOM 4181 N N . LEU B 1 226 ? 8.398 17.234 20.766 1 98.69 226 LEU B N 1
ATOM 4182 C CA . LEU B 1 226 ? 6.941 17.281 20.859 1 98.69 226 LEU B CA 1
ATOM 4183 C C . LEU B 1 226 ? 6.473 16.719 22.203 1 98.69 226 LEU B C 1
ATOM 4185 O O . LEU B 1 226 ? 5.52 17.219 22.797 1 98.69 226 LEU B O 1
ATOM 4189 N N . LEU B 1 227 ? 7.195 15.617 22.719 1 98.62 227 LEU B N 1
ATOM 4190 C CA . LEU B 1 227 ? 6.605 14.836 23.797 1 98.62 227 LEU B CA 1
ATOM 4191 C C . LEU B 1 227 ? 7.52 14.836 25.031 1 98.62 227 LEU B C 1
ATOM 4193 O O . LEU B 1 227 ? 7.176 14.258 26.062 1 98.62 227 LEU B O 1
ATOM 4197 N N . GLY B 1 228 ? 8.703 15.492 24.938 1 96.94 228 GLY B N 1
ATOM 4198 C CA . GLY B 1 228 ? 9.648 15.469 26.031 1 96.94 228 GLY B CA 1
ATOM 4199 C C . GLY B 1 228 ? 10.078 14.062 26.422 1 96.94 228 GLY B C 1
ATOM 4200 O O . GLY B 1 228 ? 10.352 13.227 25.547 1 96.94 228 GLY B O 1
ATOM 4201 N N . GLY B 1 229 ? 10.18 13.797 27.656 1 95.19 229 GLY B N 1
ATOM 4202 C CA . GLY B 1 229 ? 10.68 12.539 28.188 1 95.19 229 GLY B CA 1
ATOM 4203 C C . GLY B 1 229 ? 9.742 11.367 27.922 1 95.19 229 GLY B C 1
ATOM 4204 O O . GLY B 1 229 ? 10.133 10.211 28.094 1 95.19 229 GLY B O 1
ATOM 4205 N N . GLN B 1 230 ? 8.57 11.641 27.391 1 97.25 230 GLN B N 1
ATOM 4206 C CA . GLN B 1 230 ? 7.59 10.586 27.156 1 97.25 230 GLN B CA 1
ATOM 4207 C C . GLN B 1 230 ? 7.809 9.914 25.797 1 97.25 230 GLN B C 1
ATOM 4209 O O . GLN B 1 230 ? 7.309 8.82 25.562 1 97.25 230 GLN B O 1
ATOM 4214 N N . ALA B 1 231 ? 8.547 10.57 24.953 1 97.56 231 ALA B N 1
ATOM 4215 C CA . ALA B 1 231 ? 8.727 10.078 23.594 1 97.56 231 ALA B CA 1
ATOM 4216 C C . ALA B 1 231 ? 9.32 8.672 23.578 1 97.56 231 ALA B C 1
ATOM 4218 O O . ALA B 1 231 ? 10.297 8.406 24.281 1 97.56 231 ALA B O 1
ATOM 4219 N N . GLY B 1 232 ? 8.664 7.797 22.859 1 97.38 232 GLY B N 1
ATOM 4220 C CA . GLY B 1 232 ? 9.211 6.469 22.641 1 97.38 232 GLY B CA 1
ATOM 4221 C C . GLY B 1 232 ? 8.852 5.48 23.734 1 97.38 232 GLY B C 1
ATOM 4222 O O . GLY B 1 232 ? 9.109 4.281 23.609 1 97.38 232 GLY B O 1
ATOM 4223 N N . LYS B 1 233 ? 8.266 5.914 24.844 1 97.12 233 LYS B N 1
ATOM 4224 C CA . LYS B 1 233 ? 7.953 5.027 25.953 1 97.12 233 LYS B CA 1
ATOM 4225 C C . LYS B 1 233 ? 6.609 4.336 25.75 1 97.12 233 LYS B C 1
ATOM 4227 O O . LYS B 1 233 ? 5.57 4.992 25.672 1 97.12 233 LYS B O 1
ATOM 4232 N N . PRO B 1 234 ? 6.645 3.051 25.641 1 95.12 234 PRO B N 1
ATOM 4233 C CA . PRO B 1 234 ? 5.422 2.318 25.297 1 95.12 234 PRO B CA 1
ATOM 4234 C C . PRO B 1 234 ? 4.297 2.553 26.312 1 95.12 234 PRO B C 1
ATOM 4236 O O . PRO B 1 234 ? 3.125 2.6 25.938 1 95.12 234 PRO B O 1
ATOM 4239 N N . ASP B 1 235 ? 4.637 2.85 27.562 1 95.75 235 ASP B N 1
ATOM 4240 C CA . ASP B 1 235 ? 3.625 2.914 28.609 1 95.75 235 ASP B CA 1
ATOM 4241 C C . ASP B 1 235 ? 3.295 4.363 28.969 1 95.75 235 ASP B C 1
ATOM 4243 O O . ASP B 1 235 ? 2.471 4.621 29.844 1 95.75 235 ASP B O 1
ATOM 4247 N N . ALA B 1 236 ? 3.984 5.277 28.297 1 96.62 236 ALA B N 1
ATOM 4248 C CA . ALA B 1 236 ? 3.701 6.684 28.578 1 96.62 236 ALA B CA 1
ATOM 4249 C C . ALA B 1 236 ? 2.299 7.062 28.125 1 96.62 236 ALA B C 1
ATOM 4251 O O . ALA B 1 236 ? 1.792 6.512 27.141 1 96.62 236 ALA B O 1
ATOM 4252 N N . LEU B 1 237 ? 1.702 7.949 28.844 1 95.69 237 LEU B N 1
ATOM 4253 C CA . LEU B 1 237 ? 0.38 8.438 28.469 1 95.69 237 LEU B CA 1
ATOM 4254 C C . LEU B 1 237 ? 0.482 9.531 27.422 1 95.69 237 LEU B C 1
ATOM 4256 O O . LEU B 1 237 ? 0.264 10.711 27.703 1 95.69 237 LEU B O 1
ATOM 4260 N N . VAL B 1 238 ? 0.726 9.141 26.234 1 98.06 238 VAL B N 1
ATOM 4261 C CA . VAL B 1 238 ? 0.839 10.047 25.094 1 98.06 238 VAL B CA 1
ATOM 4262 C C . VAL B 1 238 ? -0.517 10.18 24.406 1 98.06 238 VAL B C 1
ATOM 4264 O O . VAL B 1 238 ? -1.154 9.18 24.078 1 98.06 238 VAL B O 1
ATOM 4267 N N . SER B 1 239 ? -0.965 11.422 24.266 1 98.44 239 SER B N 1
ATOM 4268 C CA . SER B 1 239 ? -2.234 11.68 23.594 1 98.44 239 SER B CA 1
ATOM 4269 C C . SER B 1 239 ? -2.232 11.125 22.188 1 98.44 239 SER B C 1
ATOM 4271 O O . SER B 1 239 ? -1.278 11.336 21.422 1 98.44 239 SER B O 1
ATOM 4273 N N . GLN B 1 240 ? -3.35 10.469 21.734 1 98.69 240 GLN B N 1
ATOM 4274 C CA . GLN B 1 240 ? -3.506 9.992 20.375 1 98.69 240 GLN B CA 1
ATOM 4275 C C . GLN B 1 240 ? -3.551 11.156 19.391 1 98.69 240 GLN B C 1
ATOM 4277 O O . GLN B 1 240 ? -3.314 10.969 18.188 1 98.69 240 GLN B O 1
ATOM 4282 N N . TYR B 1 241 ? -3.812 12.344 19.859 1 98.81 241 TYR B N 1
ATOM 4283 C CA . TYR B 1 241 ? -3.859 13.508 18.984 1 98.81 241 TYR B CA 1
ATOM 4284 C C . TYR B 1 241 ? -2.457 14.008 18.656 1 98.81 241 TYR B C 1
ATOM 4286 O O . TYR B 1 241 ? -2.246 14.688 17.656 1 98.81 241 TYR B O 1
ATOM 4294 N N . ALA B 1 242 ? -1.502 13.688 19.547 1 98.81 242 ALA B N 1
ATOM 4295 C CA . ALA B 1 242 ? -0.102 14.055 19.344 1 98.81 242 ALA B CA 1
ATOM 4296 C C . ALA B 1 242 ? 0.634 12.984 18.531 1 98.81 242 ALA B C 1
ATOM 4298 O O . ALA B 1 242 ? 1.475 13.312 17.688 1 98.81 242 ALA B O 1
ATOM 4299 N N . ALA B 1 243 ? 0.344 11.766 18.797 1 98.88 243 ALA B N 1
ATOM 4300 C CA . ALA B 1 243 ? 0.871 10.586 18.109 1 98.88 243 ALA B CA 1
ATOM 4301 C C . ALA B 1 243 ? -0.256 9.656 17.672 1 98.88 243 ALA B C 1
ATOM 4303 O O . ALA B 1 243 ? -0.597 8.711 18.391 1 98.88 243 ALA B O 1
ATOM 4304 N N . PRO B 1 244 ? -0.701 9.852 16.469 1 98.88 244 PRO B N 1
ATOM 4305 C CA . PRO B 1 244 ? -1.934 9.195 16.047 1 98.88 244 PRO B CA 1
ATOM 4306 C C . PRO B 1 244 ? -1.839 7.668 16.094 1 98.88 244 PRO B C 1
ATOM 4308 O O . PRO B 1 244 ? -2.846 6.992 16.328 1 98.88 244 PRO B O 1
ATOM 4311 N N . ALA B 1 245 ? -0.676 7.125 15.977 1 98.38 245 ALA B N 1
ATOM 4312 C CA . ALA B 1 245 ? -0.512 5.672 16.016 1 98.38 245 ALA B CA 1
ATOM 4313 C C . ALA B 1 245 ? -0.798 5.121 17.406 1 98.38 245 ALA B C 1
ATOM 4315 O O . ALA B 1 245 ? -0.908 3.904 17.578 1 98.38 245 ALA B O 1
ATOM 4316 N N . ARG B 1 246 ? -0.901 6.008 18.438 1 98.19 246 ARG B N 1
ATOM 4317 C CA . ARG B 1 246 ? -1.286 5.594 19.781 1 98.19 246 ARG B CA 1
ATOM 4318 C C . ARG B 1 246 ? -2.777 5.285 19.859 1 98.19 246 ARG B C 1
ATOM 4320 O O . ARG B 1 246 ? -3.244 4.664 20.812 1 98.19 246 ARG B O 1
ATOM 4327 N N . ALA B 1 247 ? -3.555 5.727 18.891 1 98 247 ALA B N 1
ATOM 4328 C CA . ALA B 1 247 ? -4.992 5.461 18.859 1 98 247 ALA B CA 1
ATOM 4329 C C . ALA B 1 247 ? -5.273 3.977 18.656 1 98 247 ALA B C 1
ATOM 4331 O O . ALA B 1 247 ? -4.773 3.363 17.719 1 98 247 ALA B O 1
ATOM 4332 N N . THR B 1 248 ? -6.074 3.4 19.469 1 95.94 248 THR B N 1
ATOM 4333 C CA . THR B 1 248 ? -6.469 2.004 19.344 1 95.94 248 THR B CA 1
ATOM 4334 C C . THR B 1 248 ? -7.789 1.887 18.578 1 95.94 248 THR B C 1
ATOM 4336 O O . THR B 1 248 ? -8.062 0.868 17.938 1 95.94 248 THR B O 1
ATOM 4339 N N . ASN B 1 249 ? -8.633 2.873 18.734 1 98 249 ASN B N 1
ATOM 4340 C CA . ASN B 1 249 ? -9.883 2.959 17.984 1 98 249 ASN B CA 1
ATOM 4341 C C . ASN B 1 249 ? -9.789 3.936 16.828 1 98 249 ASN B C 1
ATOM 4343 O O . ASN B 1 249 ? -9.656 5.145 17.031 1 98 249 ASN B O 1
ATOM 4347 N N . THR B 1 250 ? -9.82 3.43 15.633 1 97.94 250 THR B N 1
ATOM 4348 C CA . THR B 1 250 ? -9.75 4.277 14.445 1 97.94 250 THR B CA 1
ATOM 4349 C C . THR B 1 250 ? -11.055 4.227 13.672 1 97.94 250 THR B C 1
ATOM 4351 O O . THR B 1 250 ? -11.141 4.75 12.555 1 97.94 250 THR B O 1
ATOM 4354 N N . ALA B 1 251 ? -12.109 3.566 14.234 1 97.38 251 ALA B N 1
ATOM 4355 C CA . ALA B 1 251 ? -13.398 3.455 13.547 1 97.38 251 ALA B CA 1
ATOM 4356 C C . ALA B 1 251 ? -13.984 4.836 13.25 1 97.38 251 ALA B C 1
ATOM 4358 O O . ALA B 1 251 ? -13.773 5.781 14.016 1 97.38 251 ALA B O 1
ATOM 4359 N N . ASN B 1 252 ? -14.625 4.98 12.172 1 97.38 252 ASN B N 1
ATOM 4360 C CA . ASN B 1 252 ? -15.398 6.145 11.758 1 97.38 252 ASN B CA 1
ATOM 4361 C C . ASN B 1 252 ? -14.492 7.32 11.398 1 97.38 252 ASN B C 1
ATOM 4363 O O . ASN B 1 252 ? -14.961 8.453 11.281 1 97.38 252 ASN B O 1
ATOM 4367 N N . LEU B 1 253 ? -13.188 7.09 11.281 1 98.38 253 LEU B N 1
ATOM 4368 C CA . LEU B 1 253 ? -12.328 8.102 10.672 1 98.38 253 LEU B CA 1
ATOM 4369 C C . LEU B 1 253 ? -12.656 8.273 9.195 1 98.38 253 LEU B C 1
ATOM 4371 O O . LEU B 1 253 ? -13.266 7.391 8.586 1 98.38 253 LEU B O 1
ATOM 4375 N N . PRO B 1 254 ? -12.352 9.438 8.609 1 97.81 254 PRO B N 1
ATOM 4376 C CA . PRO B 1 254 ? -12.641 9.641 7.184 1 97.81 254 PRO B CA 1
ATOM 4377 C C . PRO B 1 254 ? -11.859 8.695 6.281 1 97.81 254 PRO B C 1
ATOM 4379 O O . PRO B 1 254 ? -10.828 8.156 6.688 1 97.81 254 PRO B O 1
ATOM 4382 N N . PRO B 1 255 ? -12.398 8.477 5.008 1 98.38 255 PRO B N 1
ATOM 4383 C CA . PRO B 1 255 ? -11.547 7.789 4.035 1 98.38 255 PRO B CA 1
ATOM 4384 C C . PRO B 1 255 ? -10.117 8.336 4.008 1 98.38 255 PRO B C 1
ATOM 4386 O O . PRO B 1 255 ? -9.922 9.547 4.074 1 98.38 255 PRO B O 1
ATOM 4389 N N . THR B 1 256 ? -9.164 7.445 3.992 1 98.81 256 THR B N 1
ATOM 4390 C CA . THR B 1 256 ? -7.785 7.863 4.227 1 98.81 256 THR B CA 1
ATOM 4391 C C . THR B 1 256 ? -6.879 7.395 3.092 1 98.81 256 THR B C 1
ATOM 4393 O O . THR B 1 256 ? -6.906 6.223 2.711 1 98.81 256 THR B O 1
ATOM 4396 N N . TYR B 1 257 ? -6.18 8.336 2.455 1 98.81 257 TYR B N 1
ATOM 4397 C CA . TYR B 1 257 ? -5.055 8.055 1.569 1 98.81 257 TYR B CA 1
ATOM 4398 C C . TYR B 1 257 ? -3.734 8.109 2.33 1 98.81 257 TYR B C 1
ATOM 4400 O O . TYR B 1 257 ? -3.475 9.062 3.066 1 98.81 257 TYR B O 1
ATOM 4408 N N . LEU B 1 258 ? -2.895 7.059 2.203 1 98.94 258 LEU B N 1
ATOM 4409 C CA . LEU B 1 258 ? -1.547 7.051 2.762 1 98.94 258 LEU B CA 1
ATOM 4410 C C . LEU B 1 258 ? -0.529 6.602 1.718 1 98.94 258 LEU B C 1
ATOM 4412 O O . LEU B 1 258 ? -0.805 5.703 0.922 1 98.94 258 LEU B O 1
ATOM 4416 N N . ASP B 1 259 ? 0.624 7.191 1.759 1 98.88 259 ASP B N 1
ATOM 4417 C CA . ASP B 1 259 ? 1.708 6.598 0.981 1 98.88 259 ASP B CA 1
ATOM 4418 C C . ASP B 1 259 ? 3.061 6.863 1.637 1 98.88 259 ASP B C 1
ATOM 4420 O O . ASP B 1 259 ? 3.164 7.68 2.555 1 98.88 259 ASP B O 1
ATOM 4424 N N . THR B 1 260 ? 4.078 6.109 1.328 1 98.88 260 THR B N 1
ATOM 4425 C CA . THR B 1 260 ? 5.445 6.227 1.819 1 98.88 260 THR B CA 1
ATOM 4426 C C . THR B 1 260 ? 6.41 5.441 0.933 1 98.88 260 THR B C 1
ATOM 4428 O O . THR B 1 260 ? 5.984 4.605 0.137 1 98.88 260 THR B O 1
ATOM 4431 N N . GLY B 1 261 ? 7.668 5.816 0.943 1 98.88 261 GLY B N 1
ATOM 4432 C CA . GLY B 1 261 ? 8.695 4.953 0.375 1 98.88 261 GLY B CA 1
ATOM 4433 C C . GLY B 1 261 ? 9.055 3.787 1.274 1 98.88 261 GLY B C 1
ATOM 4434 O O . GLY B 1 261 ? 8.992 3.896 2.5 1 98.88 261 GLY B O 1
ATOM 4435 N N . ASP B 1 262 ? 9.523 2.68 0.64 1 98.75 262 ASP B N 1
ATOM 4436 C CA . ASP B 1 262 ? 9.867 1.521 1.458 1 98.75 262 ASP B CA 1
ATOM 4437 C C . ASP B 1 262 ? 11.227 1.711 2.139 1 98.75 262 ASP B C 1
ATOM 4439 O O . ASP B 1 262 ? 11.625 0.898 2.975 1 98.75 262 ASP B O 1
ATOM 4443 N N . LEU B 1 263 ? 11.961 2.861 1.851 1 98.69 263 LEU B N 1
ATOM 4444 C CA . LEU B 1 263 ? 13.219 3.174 2.51 1 98.69 263 LEU B CA 1
ATOM 4445 C C . LEU B 1 263 ? 13.047 4.301 3.521 1 98.69 263 LEU B C 1
ATOM 4447 O O . LEU B 1 263 ? 14.023 4.824 4.055 1 98.69 263 LEU B O 1
ATOM 4451 N N . ASP B 1 264 ? 11.805 4.758 3.719 1 98.69 264 ASP B N 1
ATOM 4452 C CA . ASP B 1 264 ? 11.461 5.742 4.738 1 98.69 264 ASP B CA 1
ATOM 4453 C C . ASP B 1 264 ? 11.398 5.098 6.121 1 98.69 264 ASP B C 1
ATOM 4455 O O . ASP B 1 264 ? 10.797 4.031 6.293 1 98.69 264 ASP B O 1
ATOM 4459 N N . ILE B 1 265 ? 12.008 5.727 7.164 1 98.38 265 ILE B N 1
ATOM 4460 C CA . ILE B 1 265 ? 11.984 5.137 8.5 1 98.38 265 ILE B CA 1
ATOM 4461 C C . ILE B 1 265 ? 10.547 5.113 9.023 1 98.38 265 ILE B C 1
ATOM 4463 O O . ILE B 1 265 ? 10.242 4.41 9.992 1 98.38 265 ILE B O 1
ATOM 4467 N N . PHE B 1 266 ? 9.586 5.863 8.352 1 98.75 266 PHE B N 1
ATOM 4468 C CA . PHE B 1 266 ? 8.18 5.895 8.75 1 98.75 266 PHE B CA 1
ATOM 4469 C C . PHE B 1 266 ? 7.418 4.738 8.117 1 98.75 266 PHE B C 1
ATOM 4471 O O . PHE B 1 266 ? 6.25 4.512 8.43 1 98.75 266 PHE B O 1
ATOM 4478 N N . ARG B 1 267 ? 8.008 3.988 7.184 1 98.19 267 ARG B N 1
ATOM 4479 C CA . ARG B 1 267 ? 7.281 3.027 6.363 1 98.19 267 ARG B CA 1
ATOM 4480 C C . ARG B 1 267 ? 6.52 2.031 7.23 1 98.19 267 ARG B C 1
ATOM 4482 O O . ARG B 1 267 ? 5.355 1.729 6.961 1 98.19 267 ARG B O 1
ATOM 4489 N N . ASP B 1 268 ? 7.148 1.479 8.336 1 98.19 268 ASP B N 1
ATOM 4490 C CA . ASP B 1 268 ? 6.488 0.462 9.148 1 98.19 268 ASP B CA 1
ATOM 4491 C C . ASP B 1 268 ? 5.281 1.04 9.883 1 98.19 268 ASP B C 1
ATOM 4493 O O . ASP B 1 268 ? 4.215 0.422 9.914 1 98.19 268 ASP B O 1
ATOM 4497 N N . GLU B 1 269 ? 5.438 2.217 10.484 1 98.44 269 GLU B N 1
ATOM 4498 C CA . GLU B 1 269 ? 4.324 2.809 11.219 1 98.44 269 GLU B CA 1
ATOM 4499 C C . GLU B 1 269 ? 3.199 3.227 10.281 1 98.44 269 GLU B C 1
ATOM 4501 O O . GLU B 1 269 ? 2.023 3.17 10.641 1 98.44 269 GLU B O 1
ATOM 4506 N N . VAL B 1 270 ? 3.535 3.662 9.047 1 98.88 270 VAL B N 1
ATOM 4507 C CA . VAL B 1 270 ? 2.52 4.035 8.07 1 98.88 270 VAL B CA 1
ATOM 4508 C C . VAL B 1 270 ? 1.695 2.811 7.684 1 98.88 270 VAL B C 1
ATOM 4510 O O . VAL B 1 270 ? 0.463 2.855 7.695 1 98.88 270 VAL B O 1
ATOM 4513 N N . VAL B 1 271 ? 2.34 1.691 7.395 1 98.88 271 VAL B N 1
ATOM 4514 C CA . VAL B 1 271 ? 1.659 0.465 6.988 1 98.88 271 VAL B CA 1
ATOM 4515 C C . VAL B 1 271 ? 0.859 -0.094 8.164 1 98.88 271 VAL B C 1
ATOM 4517 O O . VAL B 1 271 ? -0.273 -0.551 7.992 1 98.88 271 VAL B O 1
ATOM 4520 N N . THR B 1 272 ? 1.408 -0.037 9.367 1 98.25 272 THR B N 1
ATOM 4521 C CA . THR B 1 272 ? 0.719 -0.516 10.562 1 98.25 272 THR B CA 1
ATOM 4522 C C . THR B 1 272 ? -0.531 0.316 10.836 1 98.25 272 THR B C 1
ATOM 4524 O O . THR B 1 272 ? -1.58 -0.226 11.188 1 98.25 272 THR B O 1
ATOM 4527 N N . TYR B 1 273 ? -0.38 1.653 10.719 1 98.75 273 TYR B N 1
ATOM 4528 C CA . TYR B 1 273 ? -1.533 2.527 10.906 1 98.75 273 TYR B CA 1
ATOM 4529 C C . TYR B 1 273 ? -2.611 2.242 9.867 1 98.75 273 TYR B C 1
ATOM 4531 O O . TYR B 1 273 ? -3.797 2.168 10.203 1 98.75 273 TYR B O 1
ATOM 4539 N N . ALA B 1 274 ? -2.258 2.051 8.609 1 98.81 274 ALA B N 1
ATOM 4540 C CA . ALA B 1 274 ? -3.195 1.701 7.547 1 98.81 274 ALA B CA 1
ATOM 4541 C C . ALA B 1 274 ? -3.916 0.393 7.859 1 98.81 274 ALA B C 1
ATOM 4543 O O . ALA B 1 274 ? -5.129 0.28 7.656 1 98.81 274 ALA B O 1
ATOM 4544 N N . ALA B 1 275 ? -3.143 -0.598 8.328 1 98.5 275 ALA B N 1
ATOM 4545 C CA . ALA B 1 275 ? -3.725 -1.89 8.68 1 98.5 275 ALA B CA 1
ATOM 4546 C C . ALA B 1 275 ? -4.809 -1.73 9.75 1 98.5 275 ALA B C 1
ATOM 4548 O O . ALA B 1 275 ? -5.855 -2.373 9.672 1 98.5 275 ALA B O 1
ATOM 4549 N N . ARG B 1 276 ? -4.562 -0.898 10.734 1 98.19 276 ARG B N 1
ATOM 4550 C CA . ARG B 1 276 ? -5.539 -0.654 11.789 1 98.19 276 ARG B CA 1
ATOM 4551 C C . ARG B 1 276 ? -6.797 0 11.234 1 98.19 276 ARG B C 1
ATOM 4553 O O . ARG B 1 276 ? -7.914 -0.365 11.609 1 98.19 276 ARG B O 1
ATOM 4560 N N . LEU B 1 277 ? -6.613 1.042 10.359 1 98.5 277 LEU B N 1
ATOM 4561 C CA . LEU B 1 277 ? -7.746 1.676 9.688 1 98.5 277 LEU B CA 1
ATOM 4562 C C . LEU B 1 277 ? -8.594 0.641 8.961 1 98.5 277 LEU B C 1
ATOM 4564 O O . LEU B 1 277 ? -9.82 0.616 9.109 1 98.5 277 LEU B O 1
ATOM 4568 N N . LEU B 1 278 ? -7.934 -0.231 8.219 1 98.12 278 LEU B N 1
ATOM 4569 C CA . LEU B 1 278 ? -8.602 -1.266 7.434 1 98.12 278 LEU B CA 1
ATOM 4570 C C . LEU B 1 278 ? -9.367 -2.223 8.336 1 98.12 278 LEU B C 1
ATOM 4572 O O . LEU B 1 278 ? -10.531 -2.529 8.07 1 98.12 278 LEU B O 1
ATOM 4576 N N . GLU B 1 279 ? -8.727 -2.656 9.398 1 96.12 279 GLU B N 1
ATOM 4577 C CA . GLU B 1 279 ? -9.328 -3.609 10.328 1 96.12 279 GLU B CA 1
ATOM 4578 C C . GLU B 1 279 ? -10.625 -3.066 10.922 1 96.12 279 GLU B C 1
ATOM 4580 O O . GLU B 1 279 ? -11.516 -3.834 11.281 1 96.12 279 GLU B O 1
ATOM 4585 N N . GLN B 1 280 ? -10.695 -1.806 10.984 1 97.06 280 GLN B N 1
ATOM 4586 C CA . GLN B 1 280 ? -11.867 -1.187 11.594 1 97.06 280 GLN B CA 1
ATOM 4587 C C . GLN B 1 280 ? -12.773 -0.564 10.539 1 97.06 280 GLN B C 1
ATOM 4589 O O . GLN B 1 280 ? -13.555 0.341 10.836 1 97.06 280 GLN B O 1
ATOM 4594 N N . ASN B 1 281 ? -12.609 -0.976 9.289 1 97.31 281 ASN B N 1
ATOM 4595 C CA . ASN B 1 281 ? -13.5 -0.758 8.156 1 97.31 281 ASN B CA 1
ATOM 4596 C C . ASN B 1 281 ? -13.516 0.708 7.734 1 97.31 281 ASN B C 1
ATOM 4598 O O . ASN B 1 281 ? -14.57 1.239 7.371 1 97.31 281 ASN B O 1
ATOM 4602 N N . VAL B 1 282 ? -12.391 1.44 7.914 1 98.31 282 VAL B N 1
ATOM 4603 C CA . VAL B 1 282 ? -12.18 2.734 7.277 1 98.31 282 VAL B CA 1
ATOM 4604 C C . VAL B 1 282 ? -11.719 2.531 5.832 1 98.31 282 VAL B C 1
ATOM 4606 O O . VAL B 1 282 ? -10.828 1.723 5.566 1 98.31 282 VAL B O 1
ATOM 4609 N N . PRO B 1 283 ? -12.367 3.195 4.828 1 98.19 283 PRO B N 1
ATOM 4610 C CA . PRO B 1 283 ? -11.836 3.113 3.467 1 98.19 283 PRO B CA 1
ATOM 4611 C C . PRO B 1 283 ? -10.398 3.619 3.359 1 98.19 283 PRO B C 1
ATOM 4613 O O . PRO B 1 283 ? -10.078 4.691 3.879 1 98.19 283 PRO B O 1
ATOM 4616 N N . VAL B 1 284 ? -9.508 2.811 2.738 1 98.69 284 VAL B N 1
ATOM 4617 C CA . VAL B 1 284 ? -8.094 3.166 2.715 1 98.69 284 VAL B CA 1
ATOM 4618 C C . VAL B 1 284 ? -7.531 2.977 1.306 1 98.69 284 VAL B C 1
ATOM 4620 O O . VAL B 1 284 ? -7.832 1.983 0.641 1 98.69 284 VAL B O 1
ATOM 4623 N N . GLU B 1 285 ? -6.867 3.941 0.782 1 98.75 285 GLU B N 1
ATOM 4624 C CA . GLU B 1 285 ? -5.895 3.803 -0.295 1 98.75 285 GLU B CA 1
ATOM 4625 C C . GLU B 1 285 ? -4.465 3.879 0.239 1 98.75 285 GLU B C 1
ATOM 4627 O O . GLU B 1 285 ? -4.121 4.805 0.974 1 98.75 285 GLU B O 1
ATOM 4632 N N . LEU B 1 286 ? -3.631 2.898 -0.005 1 98.94 286 LEU B N 1
ATOM 4633 C CA . LEU B 1 286 ? -2.271 2.82 0.519 1 98.94 286 LEU B CA 1
ATOM 4634 C C . LEU B 1 286 ? -1.28 2.488 -0.591 1 98.94 286 LEU B C 1
ATOM 4636 O O . LEU B 1 286 ? -1.529 1.597 -1.405 1 98.94 286 LEU B O 1
ATOM 4640 N N . HIS B 1 287 ? -0.189 3.223 -0.674 1 98.94 287 HIS B N 1
ATOM 4641 C CA . HIS B 1 287 ? 0.896 2.934 -1.604 1 98.94 287 HIS B CA 1
ATOM 4642 C C . HIS B 1 287 ? 2.248 2.961 -0.899 1 98.94 287 HIS B C 1
ATOM 4644 O O . HIS B 1 287 ? 2.584 3.938 -0.226 1 98.94 287 HIS B O 1
ATOM 4650 N N . VAL B 1 288 ? 2.998 1.89 -0.969 1 98.94 288 VAL B N 1
ATOM 4651 C CA . VAL B 1 288 ? 4.406 1.838 -0.586 1 98.94 288 VAL B CA 1
ATOM 4652 C C . VAL B 1 288 ? 5.277 1.725 -1.834 1 98.94 288 VAL B C 1
ATOM 4654 O O . VAL B 1 288 ? 5.113 0.8 -2.633 1 98.94 288 VAL B O 1
ATOM 4657 N N . TYR B 1 289 ? 6.164 2.633 -2.059 1 98.81 289 TYR B N 1
ATOM 4658 C CA . TYR B 1 289 ? 6.984 2.705 -3.262 1 98.81 289 TYR B CA 1
ATOM 4659 C C . TYR B 1 289 ? 8.375 2.139 -3.004 1 98.81 289 TYR B C 1
ATOM 4661 O O . TYR B 1 289 ? 9.047 2.537 -2.049 1 98.81 289 TYR B O 1
ATOM 4669 N N . PRO B 1 290 ? 8.828 1.253 -3.82 1 97.56 290 PRO B N 1
ATOM 4670 C CA . PRO B 1 290 ? 10.125 0.603 -3.596 1 97.56 290 PRO B CA 1
ATOM 4671 C C . PRO B 1 290 ? 11.305 1.513 -3.92 1 97.56 290 PRO B C 1
ATOM 4673 O O . PRO B 1 290 ? 11.266 2.258 -4.902 1 97.56 290 PRO B O 1
ATOM 4676 N N . GLY B 1 291 ? 12.305 1.488 -3.111 1 98.25 291 GLY B N 1
ATOM 4677 C CA . GLY B 1 291 ? 13.617 2.037 -3.412 1 98.25 291 GLY B CA 1
ATOM 4678 C C . GLY B 1 291 ? 13.703 3.533 -3.172 1 98.25 291 GLY B C 1
ATOM 4679 O O . GLY B 1 291 ? 14.625 4.191 -3.668 1 98.25 291 GLY B O 1
ATOM 4680 N N . VAL B 1 292 ? 12.742 4.102 -2.467 1 98.69 292 VAL B N 1
ATOM 4681 C CA . VAL B 1 292 ? 12.828 5.547 -2.285 1 98.69 292 VAL B CA 1
ATOM 4682 C C . VAL B 1 292 ? 12.648 5.895 -0.809 1 98.69 292 VAL B C 1
ATOM 4684 O O . VAL B 1 292 ? 11.867 5.25 -0.102 1 98.69 292 VAL B O 1
ATOM 4687 N N . PRO B 1 293 ? 13.391 6.883 -0.295 1 98.12 293 PRO B N 1
ATOM 4688 C CA . PRO B 1 293 ? 13.359 7.301 1.109 1 98.12 293 PRO B CA 1
ATOM 4689 C C . PRO B 1 293 ? 12.359 8.422 1.372 1 98.12 293 PRO B C 1
ATOM 4691 O O . PRO B 1 293 ? 11.484 8.68 0.54 1 98.12 293 PRO B O 1
ATOM 4694 N N . HIS B 1 294 ? 12.422 8.992 2.576 1 97.56 294 HIS B N 1
ATOM 4695 C CA . HIS B 1 294 ? 11.578 10.102 3.014 1 97.56 294 HIS B CA 1
ATOM 4696 C C . HIS B 1 294 ? 11.734 11.305 2.09 1 97.56 294 HIS B C 1
ATOM 4698 O O . HIS B 1 294 ? 12.852 11.672 1.721 1 97.56 294 HIS B O 1
ATOM 4704 N N . ALA B 1 295 ? 10.594 11.891 1.604 1 96.31 295 ALA B N 1
ATOM 4705 C CA . ALA B 1 295 ? 10.547 13.109 0.798 1 96.31 295 ALA B CA 1
ATOM 4706 C C . ALA B 1 295 ? 11.258 12.914 -0.538 1 96.31 295 ALA B C 1
ATOM 4708 O O . ALA B 1 295 ? 11.883 13.836 -1.061 1 96.31 295 ALA B O 1
ATOM 4709 N N . PHE B 1 296 ? 11.188 11.766 -1.094 1 97.06 296 PHE B N 1
ATOM 4710 C CA . PHE B 1 296 ? 11.906 11.391 -2.303 1 97.06 296 PHE B CA 1
ATOM 4711 C C . PHE B 1 296 ? 11.508 12.281 -3.471 1 97.06 296 PHE B C 1
ATOM 4713 O O . PHE B 1 296 ? 12.336 12.617 -4.316 1 97.06 296 PHE B O 1
ATOM 4720 N N . GLU B 1 297 ? 10.227 12.688 -3.572 1 95.88 297 GLU B N 1
ATOM 4721 C CA . GLU B 1 297 ? 9.75 13.438 -4.73 1 95.88 297 GLU B CA 1
ATOM 4722 C C . GLU B 1 297 ? 10.273 14.875 -4.711 1 95.88 297 GLU B C 1
ATOM 4724 O O . GLU B 1 297 ? 10.289 15.547 -5.742 1 95.88 297 GLU B O 1
ATOM 4729 N N . LEU B 1 298 ? 10.617 15.383 -3.494 1 90.75 298 LEU B N 1
ATOM 4730 C CA . LEU B 1 298 ? 11.25 16.703 -3.412 1 90.75 298 LEU B CA 1
ATOM 4731 C C . LEU B 1 298 ? 12.695 16.641 -3.883 1 90.75 298 LEU B C 1
ATOM 4733 O O . LEU B 1 298 ? 13.203 17.594 -4.484 1 90.75 298 LEU B O 1
ATOM 4737 N N . ILE B 1 299 ? 13.367 15.531 -3.602 1 91.06 299 ILE B N 1
ATOM 4738 C CA . ILE B 1 299 ? 14.766 15.328 -3.963 1 91.06 299 ILE B CA 1
ATOM 4739 C C . ILE B 1 299 ? 14.875 15.008 -5.453 1 91.06 299 ILE B C 1
ATOM 4741 O O . ILE B 1 299 ? 15.727 15.555 -6.156 1 91.06 299 ILE B O 1
ATOM 4745 N N . ALA B 1 300 ? 14.023 14.125 -5.91 1 95.19 300 ALA B N 1
ATOM 4746 C CA . ALA B 1 300 ? 14.062 13.656 -7.293 1 95.19 300 ALA B CA 1
ATOM 4747 C C . ALA B 1 300 ? 12.68 13.734 -7.938 1 95.19 300 ALA B C 1
ATOM 4749 O O . ALA B 1 300 ? 12.062 12.711 -8.234 1 95.19 300 ALA B O 1
ATOM 4750 N N . PRO B 1 301 ? 12.227 14.938 -8.273 1 94.19 301 PRO B N 1
ATOM 4751 C CA . PRO B 1 301 ? 10.844 15.141 -8.727 1 94.19 301 PRO B CA 1
ATOM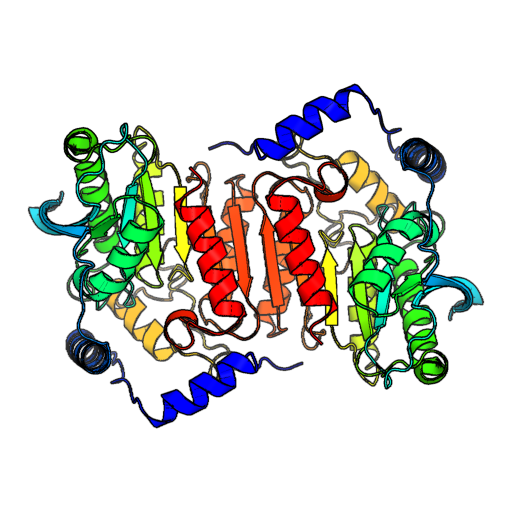 4752 C C . PRO B 1 301 ? 10.586 14.531 -10.102 1 94.19 301 PRO B C 1
ATOM 4754 O O . PRO B 1 301 ? 9.438 14.242 -10.445 1 94.19 301 PRO B O 1
ATOM 4757 N N . ASN B 1 302 ? 11.633 14.211 -10.891 1 96.12 302 ASN B N 1
ATOM 4758 C CA . ASN B 1 302 ? 11.406 13.891 -12.297 1 96.12 302 ASN B CA 1
ATOM 4759 C C . ASN B 1 302 ? 11.586 12.398 -12.555 1 96.12 302 ASN B C 1
ATOM 4761 O O . ASN B 1 302 ? 11.453 11.945 -13.695 1 96.12 302 ASN B O 1
ATOM 4765 N N . ILE B 1 303 ? 11.867 11.648 -11.531 1 97.25 303 ILE B N 1
ATOM 4766 C CA . ILE B 1 303 ? 12.055 10.219 -11.742 1 97.25 303 ILE B CA 1
ATOM 4767 C C . ILE B 1 303 ? 10.695 9.523 -11.789 1 97.25 303 ILE B C 1
ATOM 4769 O O . ILE B 1 303 ? 9.68 10.094 -11.367 1 97.25 303 ILE B O 1
ATOM 4773 N N . GLY B 1 304 ? 10.617 8.305 -12.344 1 97.56 304 GLY B N 1
ATOM 4774 C CA . GLY B 1 304 ? 9.383 7.57 -12.562 1 97.56 304 GLY B CA 1
ATOM 4775 C C . GLY B 1 304 ? 8.562 7.402 -11.297 1 97.56 304 GLY B C 1
ATOM 4776 O O . GLY B 1 304 ? 7.363 7.688 -11.289 1 97.56 304 GLY B O 1
ATOM 4777 N N . VAL B 1 305 ? 9.203 6.941 -10.219 1 98.06 305 VAL B N 1
ATOM 4778 C CA . VAL B 1 305 ? 8.492 6.664 -8.977 1 98.06 305 VAL B CA 1
ATOM 4779 C C . VAL B 1 305 ? 7.895 7.957 -8.422 1 98.06 305 VAL B C 1
ATOM 4781 O O . VAL B 1 305 ? 6.77 7.961 -7.922 1 98.06 305 VAL B O 1
ATOM 4784 N N . SER B 1 306 ? 8.594 9.086 -8.492 1 98.19 306 SER B N 1
ATOM 4785 C CA . SER B 1 306 ? 8.094 10.375 -8.008 1 98.19 306 SER B CA 1
ATOM 4786 C C . SER B 1 306 ? 6.863 10.812 -8.797 1 98.19 306 SER B C 1
ATOM 4788 O O . SER B 1 306 ? 5.871 11.25 -8.211 1 98.19 306 SER B O 1
ATOM 4790 N N . LYS B 1 307 ? 6.91 10.68 -10.109 1 97.69 307 LYS B N 1
ATOM 4791 C CA . LYS B 1 307 ? 5.785 11.078 -10.953 1 97.69 307 LYS B CA 1
ATOM 4792 C C . LYS B 1 307 ? 4.543 10.25 -10.633 1 97.69 307 LYS B C 1
ATOM 4794 O O . LYS B 1 307 ? 3.439 10.789 -10.539 1 97.69 307 LYS B O 1
ATOM 4799 N N . ARG B 1 308 ? 4.723 8.977 -10.445 1 97.81 308 ARG B N 1
ATOM 4800 C CA . ARG B 1 308 ? 3.602 8.102 -10.125 1 97.81 308 ARG B CA 1
ATOM 4801 C C . ARG B 1 308 ? 3.012 8.453 -8.766 1 97.81 308 ARG B C 1
ATOM 4803 O O . ARG B 1 308 ? 1.789 8.492 -8.602 1 97.81 308 ARG B O 1
ATOM 4810 N N . ALA B 1 309 ? 3.889 8.656 -7.762 1 98.56 309 ALA B N 1
ATOM 4811 C CA . ALA B 1 309 ? 3.422 9.016 -6.422 1 98.56 309 ALA B CA 1
ATOM 4812 C C . ALA B 1 309 ? 2.615 10.312 -6.453 1 98.56 309 ALA B C 1
ATOM 4814 O O . ALA B 1 309 ? 1.527 10.383 -5.879 1 98.56 309 ALA B O 1
ATOM 4815 N N . VAL B 1 310 ? 3.139 11.312 -7.145 1 97.5 310 VAL B N 1
ATOM 4816 C CA . VAL B 1 310 ? 2.482 12.609 -7.215 1 97.5 310 VAL B CA 1
ATOM 4817 C C . VAL B 1 310 ? 1.15 12.477 -7.949 1 97.5 310 VAL B C 1
ATOM 4819 O O . VAL B 1 310 ? 0.165 13.125 -7.586 1 97.5 310 VAL B O 1
ATOM 4822 N N . GLU B 1 311 ? 1.101 11.664 -8.953 1 96.94 311 GLU B N 1
ATOM 4823 C CA . GLU B 1 311 ? -0.148 11.422 -9.672 1 96.94 311 GLU B CA 1
ATOM 4824 C C . GLU B 1 311 ? -1.195 10.789 -8.766 1 96.94 311 GLU B C 1
ATOM 4826 O O . GLU B 1 311 ? -2.365 11.18 -8.789 1 96.94 311 GLU B O 1
ATOM 4831 N N . ASN B 1 312 ? -0.801 9.75 -8.031 1 97.94 312 ASN B N 1
ATOM 4832 C CA . ASN B 1 312 ? -1.72 9.133 -7.078 1 97.94 312 ASN B CA 1
ATOM 4833 C C . ASN B 1 312 ? -2.215 10.133 -6.043 1 97.94 312 ASN B C 1
ATOM 4835 O O . ASN B 1 312 ? -3.398 10.148 -5.699 1 97.94 312 ASN B O 1
ATOM 4839 N N . ARG B 1 313 ? -1.312 10.977 -5.543 1 98.25 313 ARG B N 1
ATOM 4840 C CA . ARG B 1 313 ? -1.672 12.008 -4.574 1 98.25 313 ARG B CA 1
ATOM 4841 C C . ARG B 1 313 ? -2.672 12.992 -5.168 1 98.25 313 ARG B C 1
ATOM 4843 O O . ARG B 1 313 ? -3.668 13.336 -4.527 1 98.25 313 ARG B O 1
ATOM 4850 N N . ARG B 1 314 ? -2.396 13.398 -6.41 1 97 314 ARG B N 1
ATOM 4851 C CA . ARG B 1 314 ? -3.279 14.344 -7.09 1 97 314 ARG B CA 1
ATOM 4852 C C . ARG B 1 314 ? -4.68 13.766 -7.254 1 97 314 ARG B C 1
ATOM 4854 O O . ARG B 1 314 ? -5.676 14.461 -7.039 1 97 314 ARG B O 1
ATOM 4861 N N . ARG B 1 315 ? -4.719 12.562 -7.637 1 96.62 315 ARG B N 1
ATOM 4862 C CA . ARG B 1 315 ? -6.016 11.898 -7.75 1 96.62 315 ARG B CA 1
ATOM 4863 C C . ARG B 1 315 ? -6.746 11.891 -6.414 1 96.62 315 ARG B C 1
ATOM 4865 O O . ARG B 1 315 ? -7.941 12.188 -6.348 1 96.62 315 ARG B O 1
ATOM 4872 N N . ALA B 1 316 ? -6.047 11.523 -5.332 1 97.5 316 ALA B N 1
ATOM 4873 C CA . ALA B 1 316 ? -6.648 11.492 -4 1 97.5 316 ALA B CA 1
ATOM 4874 C C . ALA B 1 316 ? -7.168 12.875 -3.6 1 97.5 316 ALA B C 1
ATOM 4876 O O . ALA B 1 316 ? -8.188 12.984 -2.908 1 97.5 316 ALA B O 1
ATOM 4877 N N . MET B 1 317 ? -6.461 13.914 -4.062 1 97.69 317 MET B N 1
ATOM 4878 C CA . MET B 1 317 ? -6.785 15.289 -3.689 1 97.69 317 MET B CA 1
ATOM 4879 C C . MET B 1 317 ? -8 15.789 -4.461 1 97.69 317 MET B C 1
ATOM 4881 O O . MET B 1 317 ? -8.609 16.797 -4.082 1 97.69 317 MET B O 1
ATOM 4885 N N . THR B 1 318 ? -8.344 15.102 -5.57 1 95.44 318 THR B N 1
ATOM 4886 C CA . THR B 1 318 ? -9.375 15.648 -6.445 1 95.44 318 THR B CA 1
ATOM 4887 C C . THR B 1 318 ? -10.617 14.758 -6.441 1 95.44 318 THR B C 1
ATOM 4889 O O . THR B 1 318 ? -11.656 15.125 -6.996 1 95.44 318 THR B O 1
ATOM 4892 N N . ASP B 1 319 ? -10.438 13.609 -5.773 1 91.44 319 ASP B N 1
ATOM 4893 C CA . ASP B 1 319 ? -11.523 12.633 -5.809 1 91.44 319 ASP B CA 1
ATOM 4894 C C . ASP B 1 319 ? -12.266 12.586 -4.477 1 91.44 319 ASP B C 1
ATOM 4896 O O . ASP B 1 319 ? -12.117 11.633 -3.709 1 91.44 319 ASP B O 1
ATOM 4900 N N . PHE B 1 320 ? -13.133 13.555 -4.18 1 91.81 320 PHE B N 1
ATOM 4901 C CA . PHE B 1 320 ? -14.016 13.539 -3.023 1 91.81 320 PHE B CA 1
ATOM 4902 C C . PHE B 1 320 ? -14.992 14.719 -3.074 1 91.81 320 PHE B C 1
ATOM 4904 O O . PHE B 1 320 ? -14.742 15.703 -3.768 1 91.81 320 PHE B O 1
#

Foldseek 3Di:
DAAAFDPLLVVLCVVVVVPADAQDADLVCNQVSLVRRVVSVVVPDPDQDADPQWDWDKDWFAAPVGDIWIKIKIAGHPPPDAAEAAEEEEEARLQAYDAQSVCRNVQNVLCVVQRHMYIYTGFHGFLVAAALRSLSSSLRVLVVCLVCSVVVNHDNLRYEYHYAAQRLQSRLLVLVVCVVVVPPPHHQEYERELYQAAQLLLDDDPSLQVVAPCHSNNNPSSQCRHHPPQGNPPPRPGDCSRHVLNDQDPAPGHAYEYEFEPSESSVVSRVVSQVSCVVNPRHYHYYYHGRAYGPSCVSPVPDPSNVVVVVVSSCSSNPD/DAAAFDPLLVVLCVVVVVPADAQDADLVCNQVSLVRRVVSVVVPDPDQDADPQWDWDKDWFAFPVGDIWIKIKIAGHPPPDAAEAAEEEEEARLQAYDAQSVCRNVQNVLCVVQRHMYIYTGFHGFLVAAALRSLSSSLSVLVVCLVCSVVVNHDNLRYEYHYAAQRLQSRLLVLVVCVVVVPPPHHQEYERELYQAALLLLDDDPSLQVVAPCHSNNNPSSQCRHHPPQGNPPPRPGDCSRHVLNDQDPAPGHAYEYEFEPSESSVVSRVVSQVSCVVNPRHYHYYYHGRAYGPSCVSPVPDPSNVVVVVVSSCSSNPD

Sequence (640 aa):
MTLKYDPEFEAVHDAFGKMFKLEPLSLDDIEGSARRREASMQAFIPKQVVHPDVEQATHLIDTSDGHTITVVSFRKRDSQSSPGSALLHFHGGGMIMGSAEGGAMILSALVMETSIPVFSVNYRLAPEFKGPIPAQDGYAALLWLQNRADEFNVDPARIALLGYSGGGGVAAGVGLIARDRDLQPPLAKQILIYPMLDDRNLVENEGLKPLATWTFEENKVGWTGLLGGQAGKPDALVSQYAAPARATNTANLPPTYLDTGDLDIFRDEVVTYAARLLEQNVPVELHVYPGVPHAFELIAPNIGVSKRAVENRRRAMTDFMTLKYDPEFEAVHDAFGKMFKLEPLSLDDIEGSARRREASMQAFIPKQVVHPDVEQATHLIDTSDGHTITVVSFRKRDSQSSPGSALLHFHGGGMIMGSAEGGAMILSALVMETSIPVFSVNYRLAPEFKGPIPAQDGYAALLWLQNRADEFNVDPARIALLGYSGGGGVAAGVGLIARDRDLQPPLAKQILIYPMLDDRNLVENEGLKPLATWTFEENKVGWTGLLGGQAGKPDALVSQYAAPARATNTANLPPTYLDTGDLDIFRDEVVTYAARLLEQNVPVELHVYPGVPHAFELIAPNIGVSKRAVENRRRAMTDF

pLDDT: mean 94.71, std 7.62, range [57.91, 98.94]

Organism: Fusarium proliferatum (strain ET1) (NCBI:txid1227346)

Solvent-accessible surface area (backbone atoms only — not comparable to full-atom values): 32075 Å² total; per-residue (Å²): 74,75,69,56,63,29,69,66,48,45,57,46,46,60,61,45,57,75,71,55,82,77,53,66,67,34,79,92,36,49,64,61,22,30,52,48,25,49,52,50,52,54,71,70,43,72,79,73,54,59,45,88,59,40,45,73,46,79,42,82,42,72,36,96,88,73,48,74,38,44,33,39,36,32,30,48,61,87,69,81,65,70,58,35,45,35,35,44,30,27,49,36,46,47,47,41,38,76,43,36,69,78,44,34,31,63,52,27,50,48,16,71,72,65,65,39,35,36,37,22,39,39,50,59,41,18,55,86,38,43,51,40,44,32,12,51,41,45,40,39,51,49,51,51,46,49,76,42,14,73,83,68,42,30,34,53,56,27,33,26,35,32,12,33,29,23,7,10,14,32,35,50,5,22,49,51,51,38,50,76,65,63,45,78,64,45,63,48,28,35,39,28,41,44,27,46,33,49,54,59,75,60,71,81,51,80,77,39,57,87,58,32,69,57,40,61,68,48,50,44,35,25,35,33,33,30,47,44,91,46,43,45,45,90,82,46,91,65,57,36,37,47,23,36,58,64,46,85,76,49,60,58,32,46,38,32,40,39,35,32,21,56,30,17,81,45,32,64,56,45,50,51,46,50,49,50,29,46,76,45,44,18,44,35,32,40,39,33,40,57,30,30,26,49,68,38,44,78,76,35,52,84,35,70,69,30,47,53,51,51,48,53,51,50,49,63,74,68,65,110,76,78,69,56,64,29,69,68,48,45,58,45,47,60,60,44,59,74,71,55,84,76,54,66,68,36,77,92,37,50,66,62,23,30,54,49,25,52,52,50,51,54,69,72,43,71,78,73,54,60,46,88,58,39,45,74,47,79,41,84,42,71,35,96,86,73,48,74,39,44,33,38,34,35,31,47,60,87,69,79,65,70,59,34,48,35,34,43,30,27,49,37,47,46,49,41,39,77,42,36,69,78,43,33,32,62,51,28,50,48,16,70,73,67,64,39,35,37,35,21,38,40,50,61,40,17,56,85,38,43,53,39,44,32,14,52,40,45,39,38,50,49,51,52,48,49,76,43,13,73,83,67,41,30,35,54,58,27,33,25,36,32,11,32,30,24,8,9,13,31,36,49,4,23,50,53,50,39,51,75,66,63,46,78,64,46,61,49,28,35,39,28,40,46,28,47,33,47,53,60,74,62,70,80,50,81,78,41,59,88,58,34,70,60,39,62,67,49,49,44,35,26,34,32,33,30,47,45,92,45,43,45,43,89,83,47,91,66,55,36,37,48,24,35,57,63,48,86,78,51,57,58,32,46,37,32,39,40,35,33,20,56,30,18,80,46,32,63,57,46,51,53,47,50,49,49,29,46,76,46,43,19,44,37,31,37,39,33,40,57,31,30,26,48,68,40,44,77,75,35,54,84,37,72,70,29,46,52,51,51,50,54,50,50,49,63,74,66,64,111